Protein AF-A0AAD8CVL7-F1 (afdb_monomer_lite)

Sequence (384 aa):
MPLSFRIIMDFKETLRDETSQDFKDLSDKVSSDLDGVYRGLYPDDFVRALVRSFSPGSVIPEVDLEFKASSTTPSNTDIVRTLYTALTGSGNLGDLVFDKTSITSNTVDVNTLPPLSIVTEFLLIDGFTPGLSSSISAESIQLNDKINNWLKPILETYYGQTMVNSAFANFSNSDNWIQTKVEYQFNTPIIVNPSKIIDGILASTSPVRYVRGTLKVNENQAQFDMVPFSLRILNKAFSDGLSNRGSTEFKELSTQVTTSIKKLFGNEKGFLEIYVTKLTKGSVVASTEVTFSPGSTSPSRVSQILLNGIPSLETEGLKIDPTSINPPALPTPRPFPGFAVAIIVLCGLAILIIPILIIVALKTGLFKKLAQAFSLRSPDYYDF

Secondary structure (DSSP, 8-state):
-EEEEEESSPPPGGGG-TTSHHHHHHHHHHHHHHHHHHHHH-TTTEEEEEEEEEEETTEEEEEEEEE-S-TTPPPHHHHHHHHHHHHHHHSEETTEEEEEEEEEETTEETTSPPPEEEEEEEEEEEE--GGGG-TTSHHHHHHHHHHHHHHHHHHHHHHSS-BSS----EEEEETTEEEEEEEEEE--S----HHHHHHHHHHS--SS-B-GGG-EETTEEP--EEEEEEEEETT----GGGG-TTSHHHHHHHHHHHHHHHHHHTTSTTEEEEEEEEEETTTEEEEEEEEE-TTS--HHHHHHHHHHHHHHHHHTT--B-GGG--PPPP---PPPPHHHHHHHHHHHHHHHHHHHHHHHHHHTTHHHHHHHHT-PPPPPP---

InterPro domains:
  IPR000082 SEA domain [PF01390] (2-77)
  IPR000082 SEA domain [PF01390] (228-300)
  IPR000082 SEA domain [PS50024] (1-110)
  IPR000082 SEA domain [PS50024] (223-332)
  IPR000082 SEA domain [SM00200] (1-104)
  IPR000082 SEA domain [SM00200] (218-332)
  IPR036364 SEA domain superfamily [G3DSA:3.30.70.960] (2-95)
  IPR036364 SEA domain superfamily [G3DSA:3.30.70.960] (228-323)
  IPR036364 SEA domain superfamily [SSF82671] (3-109)
  IPR036364 SEA domain superfamily [SSF82671] (227-325)

Organism: NCBI:txid40147

Structure (mmCIF, N/CA/C/O backbone):
data_AF-A0AAD8CVL7-F1
#
_entry.id   AF-A0AAD8CVL7-F1
#
loop_
_atom_site.group_PDB
_atom_site.id
_atom_site.type_symbol
_atom_site.label_atom_id
_atom_site.label_alt_id
_atom_site.label_comp_id
_atom_site.label_asym_id
_atom_site.label_entity_id
_atom_site.label_seq_id
_atom_site.pdbx_PDB_ins_code
_atom_site.Cartn_x
_atom_site.Cartn_y
_atom_site.Cartn_z
_atom_site.occupancy
_atom_site.B_iso_or_equiv
_atom_site.auth_seq_id
_atom_site.auth_comp_id
_atom_site.auth_asym_id
_atom_site.auth_atom_id
_atom_site.pdbx_PDB_model_num
ATOM 1 N N . MET A 1 1 ? -11.619 -9.072 25.869 1.00 92.69 1 MET A N 1
ATOM 2 C CA . MET A 1 1 ? -11.039 -7.714 25.807 1.00 92.69 1 MET A CA 1
ATOM 3 C C . MET A 1 1 ? -12.077 -6.752 26.363 1.00 92.69 1 MET A C 1
ATOM 5 O O . MET A 1 1 ? -13.152 -6.699 25.778 1.00 92.69 1 MET A O 1
ATOM 9 N N . PRO A 1 2 ? -11.822 -6.062 27.484 1.00 96.31 2 PRO A N 1
ATOM 10 C CA . PRO A 1 2 ? -12.824 -5.208 28.112 1.00 96.31 2 PRO A CA 1
ATOM 11 C C . PRO A 1 2 ? -13.013 -3.911 27.328 1.00 96.31 2 PRO A C 1
ATOM 13 O O . PRO A 1 2 ? -12.062 -3.366 26.764 1.00 96.31 2 PRO A O 1
ATOM 16 N N . LEU A 1 3 ? -14.234 -3.407 27.318 1.00 97.75 3 LEU A N 1
ATOM 17 C CA . LEU A 1 3 ? -14.638 -2.183 26.651 1.00 97.75 3 LEU A CA 1
ATOM 18 C C . LEU A 1 3 ? -15.701 -1.494 27.507 1.00 97.75 3 LEU A C 1
ATOM 20 O O . LEU A 1 3 ? -16.645 -2.132 27.966 1.00 97.75 3 LEU A O 1
ATOM 24 N N . SER A 1 4 ? -15.571 -0.185 27.688 1.00 96.94 4 SER A N 1
ATOM 25 C CA . SER A 1 4 ? -16.612 0.641 28.292 1.00 96.94 4 SER A CA 1
ATOM 26 C C . SER A 1 4 ? -16.721 1.976 27.569 1.00 96.94 4 SER A C 1
ATOM 28 O O . SER A 1 4 ? -15.750 2.484 27.007 1.00 96.94 4 SER A O 1
ATOM 30 N N . PHE A 1 5 ? -17.927 2.523 27.537 1.00 95.38 5 PHE A N 1
ATOM 31 C CA . PHE A 1 5 ? -18.263 3.798 26.913 1.00 95.38 5 PHE A CA 1
ATOM 32 C C . PHE A 1 5 ? -19.605 4.277 27.472 1.00 95.38 5 PHE A C 1
ATOM 34 O O . PHE A 1 5 ? -20.316 3.531 28.137 1.00 95.38 5 PHE A O 1
ATOM 41 N N . ARG A 1 6 ? -19.977 5.522 27.191 1.00 95.06 6 ARG A N 1
ATOM 42 C CA . ARG A 1 6 ? -21.240 6.131 27.610 1.00 95.06 6 ARG A CA 1
ATOM 43 C C . ARG A 1 6 ? -22.225 6.187 26.445 1.00 95.06 6 ARG A C 1
ATOM 45 O O . ARG A 1 6 ? -21.932 6.754 25.392 1.00 95.06 6 ARG A O 1
ATOM 52 N N . ILE A 1 7 ? -23.420 5.661 26.686 1.00 94.69 7 ILE A N 1
ATOM 53 C CA . ILE A 1 7 ? -24.609 5.832 25.851 1.00 94.69 7 ILE A CA 1
ATOM 54 C C . ILE A 1 7 ? -25.409 7.005 26.418 1.00 94.69 7 ILE A C 1
ATOM 56 O O . ILE A 1 7 ? -25.719 7.028 27.611 1.00 94.69 7 ILE A O 1
ATOM 60 N N . ILE A 1 8 ? -25.742 7.982 25.574 1.00 92.06 8 ILE A N 1
ATOM 61 C CA . ILE A 1 8 ? -26.482 9.187 25.965 1.00 92.06 8 ILE A CA 1
ATOM 62 C C . ILE A 1 8 ? -27.975 8.845 26.048 1.00 92.06 8 ILE A C 1
ATOM 64 O O . ILE A 1 8 ? -28.732 9.033 25.100 1.00 92.06 8 ILE A O 1
ATOM 68 N N . MET A 1 9 ? -28.378 8.294 27.192 1.00 91.88 9 MET A N 1
ATOM 69 C CA . MET A 1 9 ? -29.762 7.954 27.522 1.00 91.88 9 MET A CA 1
ATOM 70 C C . MET A 1 9 ? -29.974 7.946 29.042 1.00 91.88 9 MET A C 1
ATOM 72 O O . MET A 1 9 ? -29.018 7.782 29.806 1.00 91.88 9 MET A O 1
ATOM 76 N N . ASP A 1 10 ? -31.228 8.083 29.472 1.00 93.56 10 ASP A N 1
ATOM 77 C CA . ASP A 1 10 ? -31.588 8.024 30.889 1.00 93.56 10 ASP A CA 1
ATOM 78 C C . ASP A 1 10 ? -31.373 6.619 31.460 1.00 93.56 10 ASP A C 1
ATOM 80 O O . ASP A 1 10 ? -31.777 5.609 30.875 1.00 93.56 10 ASP A O 1
ATOM 84 N N . PHE A 1 11 ? -30.750 6.556 32.637 1.00 95.69 11 PHE A N 1
ATOM 85 C CA . PHE A 1 11 ? -30.535 5.301 33.343 1.00 95.69 11 PHE A CA 1
ATOM 86 C C . PHE A 1 11 ? -31.816 4.876 34.067 1.00 95.69 11 PHE A C 1
ATOM 88 O O . PHE A 1 11 ? -32.309 5.591 34.940 1.00 95.69 11 PHE A O 1
ATOM 95 N N . LYS A 1 12 ? -32.337 3.692 33.736 1.00 95.81 12 LYS A N 1
ATOM 96 C CA . LYS A 1 12 ? -33.420 3.053 34.493 1.00 95.81 12 LYS A CA 1
ATOM 97 C C . LYS A 1 12 ? -32.827 2.104 35.530 1.00 95.81 12 LYS A C 1
ATOM 99 O O . LYS A 1 12 ? -31.947 1.320 35.197 1.00 95.81 12 LYS A O 1
ATOM 104 N N . GLU A 1 13 ? -33.361 2.091 36.750 1.00 96.06 13 GLU A N 1
ATOM 105 C CA . GLU A 1 13 ? -32.887 1.173 37.803 1.00 96.06 13 GLU A CA 1
ATOM 106 C C . GLU A 1 13 ? -33.043 -0.313 37.437 1.00 96.06 13 GLU A C 1
ATOM 108 O O . GLU A 1 13 ? -32.260 -1.143 37.892 1.00 96.06 13 GLU A O 1
ATOM 113 N N . THR A 1 14 ? -33.990 -0.655 36.557 1.00 97.19 14 THR A N 1
ATOM 114 C CA . THR A 1 14 ? -34.146 -2.009 35.999 1.00 97.19 14 THR A CA 1
ATOM 115 C C . THR A 1 14 ? -32.901 -2.485 35.244 1.00 97.19 14 THR A C 1
ATOM 117 O O . THR A 1 14 ? -32.625 -3.679 35.242 1.00 97.19 14 THR A O 1
ATOM 120 N N . LEU A 1 15 ? -32.076 -1.577 34.704 1.00 97.38 15 LEU A N 1
ATOM 121 C CA . LEU A 1 15 ? -30.809 -1.910 34.037 1.00 97.38 15 LEU A CA 1
ATOM 122 C C . LEU A 1 15 ? -29.730 -2.453 34.989 1.00 97.38 15 LEU A C 1
ATOM 124 O O . LEU A 1 15 ? -28.679 -2.882 34.525 1.00 97.38 15 LEU A O 1
ATOM 128 N N . ARG A 1 16 ? -29.954 -2.444 36.308 1.00 96.19 16 ARG A N 1
ATOM 129 C CA . ARG A 1 16 ? -29.069 -3.123 37.269 1.00 96.19 16 ARG A CA 1
ATOM 130 C C . ARG A 1 16 ? -29.338 -4.622 37.380 1.00 96.19 16 ARG A C 1
ATOM 132 O O . ARG A 1 16 ? -28.498 -5.340 37.911 1.00 96.19 16 ARG A O 1
ATOM 139 N N . ASP A 1 17 ? -30.511 -5.074 36.945 1.00 95.94 17 ASP A N 1
ATOM 140 C CA . ASP A 1 17 ? -30.939 -6.467 37.027 1.00 95.94 17 ASP A CA 1
ATOM 141 C C . ASP A 1 17 ? -30.815 -7.131 35.652 1.00 95.94 17 ASP A C 1
ATOM 143 O O . ASP A 1 17 ? -31.631 -6.883 34.760 1.00 95.94 17 ASP A O 1
ATOM 147 N N . GLU A 1 18 ? -29.815 -8.006 35.502 1.00 95.62 18 GLU A N 1
ATOM 148 C CA . GLU A 1 18 ? -29.532 -8.780 34.281 1.00 95.62 18 GLU A CA 1
ATOM 149 C C . GLU A 1 18 ? -30.719 -9.644 33.817 1.00 95.62 18 GLU A C 1
ATOM 151 O O . GLU A 1 18 ? -30.812 -10.047 32.654 1.00 95.62 18 GLU A O 1
ATOM 156 N N . THR A 1 19 ? -31.654 -9.951 34.720 1.00 96.00 19 THR A N 1
ATOM 157 C CA . THR A 1 19 ? -32.835 -10.756 34.401 1.00 96.00 19 THR A CA 1
ATOM 158 C C . THR A 1 19 ? -34.007 -9.924 33.880 1.00 96.00 19 THR A C 1
ATOM 160 O O . THR A 1 19 ? -34.919 -10.496 33.264 1.00 96.00 19 THR A O 1
ATOM 163 N N . SER A 1 20 ? -33.968 -8.600 34.064 1.00 98.25 20 SER A N 1
ATOM 164 C CA . SER A 1 20 ? -35.010 -7.675 33.620 1.00 98.25 20 SER A CA 1
ATOM 165 C C . SER A 1 20 ? -35.099 -7.591 32.092 1.00 98.25 20 SER A C 1
ATOM 167 O O . SER A 1 20 ? -34.130 -7.835 31.369 1.00 98.25 20 SER A O 1
ATOM 169 N N . GLN A 1 21 ? -36.279 -7.228 31.583 1.00 98.00 21 GLN A N 1
ATOM 170 C CA . GLN A 1 21 ? -36.468 -7.061 30.141 1.00 98.00 21 GLN A CA 1
ATOM 171 C C . GLN A 1 21 ? -35.702 -5.843 29.604 1.00 98.00 21 GLN A C 1
ATOM 173 O O . GLN A 1 21 ? -35.057 -5.954 28.568 1.00 98.00 21 GLN A O 1
ATOM 178 N N . ASP A 1 22 ? -35.699 -4.725 30.344 1.00 97.19 22 ASP A N 1
ATOM 179 C CA . ASP A 1 22 ? -34.943 -3.519 29.971 1.00 97.19 22 ASP A CA 1
ATOM 180 C C . ASP A 1 22 ? -33.442 -3.822 29.800 1.00 97.19 22 ASP A C 1
ATOM 182 O O . ASP A 1 22 ? -32.823 -3.326 28.859 1.00 97.19 22 ASP A O 1
ATOM 186 N N . PHE A 1 23 ? -32.855 -4.646 30.684 1.00 98.25 23 PHE A N 1
ATOM 187 C CA . PHE A 1 23 ? -31.456 -5.061 30.555 1.00 98.25 23 PHE A CA 1
ATOM 188 C C . PHE A 1 23 ? -31.234 -5.892 29.295 1.00 98.25 23 PHE A C 1
ATOM 190 O O . PHE A 1 23 ? -30.334 -5.582 28.520 1.00 98.25 23 PHE A O 1
ATOM 197 N N . LYS A 1 24 ? -32.041 -6.942 29.088 1.00 98.25 24 LYS A N 1
ATOM 198 C CA . LYS A 1 24 ? -31.886 -7.867 27.954 1.00 98.25 24 LYS A CA 1
ATOM 199 C C . LYS A 1 24 ? -32.013 -7.142 26.621 1.00 98.25 24 LYS A C 1
ATOM 201 O O . LYS A 1 24 ? -31.127 -7.275 25.785 1.00 98.25 24 LYS A O 1
ATOM 206 N N . ASP A 1 25 ? -33.038 -6.306 26.473 1.00 97.31 25 ASP A N 1
ATOM 207 C CA . ASP A 1 25 ? -33.282 -5.553 25.241 1.00 97.31 25 ASP A CA 1
ATOM 208 C C . ASP A 1 25 ? -32.108 -4.618 24.911 1.00 97.31 25 ASP A C 1
ATOM 210 O O . ASP A 1 25 ? -31.630 -4.578 23.774 1.00 97.31 25 ASP A O 1
ATOM 214 N N . LEU A 1 26 ? -31.606 -3.876 25.907 1.00 96.69 26 LEU A N 1
ATOM 215 C CA . LEU A 1 26 ? -30.485 -2.964 25.692 1.00 96.69 26 LEU A CA 1
ATOM 216 C C . LEU A 1 26 ? -29.164 -3.714 25.483 1.00 96.69 26 LEU A C 1
ATOM 218 O O . LEU A 1 26 ? -28.371 -3.323 24.628 1.00 96.69 26 LEU A O 1
ATOM 222 N N . SER A 1 27 ? -28.933 -4.793 26.232 1.00 97.69 27 SER A N 1
ATOM 223 C CA . SER A 1 27 ? -27.763 -5.664 26.097 1.00 97.69 27 SER A CA 1
ATOM 224 C C . SER A 1 27 ? -27.686 -6.278 24.702 1.00 97.69 27 SER A C 1
ATOM 226 O O . SER A 1 27 ? -26.630 -6.220 24.070 1.00 97.69 27 SER A O 1
ATOM 228 N N . ASP A 1 28 ? -28.795 -6.818 24.198 1.00 97.19 28 ASP A N 1
ATOM 229 C CA . ASP A 1 28 ? -28.873 -7.428 22.871 1.00 97.19 28 ASP A CA 1
ATOM 230 C C . ASP A 1 28 ? -28.616 -6.388 21.781 1.00 97.19 28 ASP A C 1
ATOM 232 O O . ASP A 1 28 ? -27.838 -6.635 20.855 1.00 97.19 28 ASP A O 1
ATOM 236 N N . LYS A 1 29 ? -29.195 -5.187 21.923 1.00 95.69 29 LYS A N 1
ATOM 237 C CA . LYS A 1 29 ? -28.959 -4.091 20.982 1.00 95.69 29 LYS A CA 1
ATOM 238 C C . LYS A 1 29 ? -27.491 -3.664 20.966 1.00 95.69 29 LYS A C 1
ATOM 240 O O . LYS A 1 29 ? -26.885 -3.619 19.898 1.00 95.69 29 LYS A O 1
ATOM 245 N N . VAL A 1 30 ? -26.911 -3.380 22.134 1.00 95.88 30 VAL A N 1
ATOM 246 C CA . VAL A 1 30 ? -25.501 -2.972 22.257 1.00 95.88 30 VAL A CA 1
ATOM 247 C C . VAL A 1 30 ? -24.576 -4.061 21.717 1.00 95.88 30 VAL A C 1
ATOM 249 O O . VAL A 1 30 ? -23.660 -3.758 20.955 1.00 95.88 30 VAL A O 1
ATOM 252 N N . SER A 1 31 ? -24.827 -5.325 22.061 1.00 96.69 31 SER A N 1
ATOM 253 C CA . SER A 1 31 ? -24.019 -6.452 21.589 1.00 96.69 31 SER A CA 1
ATOM 254 C C . SER A 1 31 ? -24.099 -6.593 20.070 1.00 96.69 31 SER A C 1
ATOM 256 O O . SER A 1 31 ? -23.063 -6.688 19.426 1.00 96.69 31 SER A O 1
ATOM 258 N N . SER A 1 32 ? -25.297 -6.522 19.480 1.00 95.38 32 SER A N 1
ATOM 259 C CA . SER A 1 32 ? -25.492 -6.592 18.025 1.00 95.38 32 SER A CA 1
ATOM 260 C C . SER A 1 32 ? -24.795 -5.449 17.280 1.00 95.38 32 SER A C 1
ATOM 262 O O . SER A 1 32 ? -24.178 -5.666 16.235 1.00 95.38 32 SER A O 1
ATOM 264 N N . ASP A 1 33 ? -24.889 -4.229 17.806 1.00 93.62 33 ASP A N 1
ATOM 265 C CA . ASP A 1 33 ? -24.267 -3.043 17.219 1.00 93.62 33 ASP A CA 1
ATOM 266 C C . ASP A 1 33 ? -22.730 -3.147 17.248 1.00 93.62 33 ASP A C 1
ATOM 268 O O . ASP A 1 33 ? -22.060 -2.914 16.236 1.00 93.62 33 ASP A O 1
ATOM 272 N N . LEU A 1 34 ? -22.158 -3.559 18.386 1.00 95.44 34 LEU A N 1
ATOM 273 C CA . LEU A 1 34 ? -20.718 -3.796 18.515 1.00 95.44 34 LEU A CA 1
ATOM 274 C C . LEU A 1 34 ? -20.256 -4.981 17.660 1.00 95.44 34 LEU A C 1
ATOM 276 O O . LEU A 1 34 ? -19.186 -4.911 17.055 1.00 95.44 34 LEU A O 1
ATOM 280 N N . ASP A 1 35 ? -21.065 -6.034 17.554 1.00 95.25 35 ASP A N 1
ATOM 281 C CA . ASP A 1 35 ? -20.792 -7.174 16.687 1.00 95.25 35 ASP A CA 1
ATOM 282 C C . ASP A 1 35 ? -20.607 -6.737 15.235 1.00 95.25 35 ASP A C 1
ATOM 284 O O . ASP A 1 35 ? -19.646 -7.153 14.592 1.00 95.25 35 ASP A O 1
ATOM 288 N N . GLY A 1 36 ? -21.480 -5.863 14.727 1.00 92.44 36 GLY A N 1
ATOM 289 C CA . GLY A 1 36 ? -21.352 -5.308 13.380 1.00 92.44 36 GLY A CA 1
ATOM 290 C C . GLY A 1 36 ? -20.038 -4.548 13.175 1.00 92.44 36 GLY A C 1
ATOM 291 O O . GLY A 1 36 ? -19.368 -4.732 12.156 1.00 92.44 36 GLY A O 1
ATOM 292 N N . VAL A 1 37 ? -19.635 -3.741 14.160 1.00 92.62 37 VAL A N 1
ATOM 293 C CA . VAL A 1 37 ? -18.390 -2.958 14.116 1.00 92.62 37 VAL A CA 1
ATOM 294 C C . VAL A 1 37 ? -17.157 -3.862 14.100 1.00 92.62 37 VAL A C 1
ATOM 296 O O . VAL A 1 37 ? -16.337 -3.783 13.182 1.00 92.62 37 VAL A O 1
ATOM 299 N N . TYR A 1 38 ? -17.013 -4.731 15.101 1.00 94.00 38 TYR A N 1
ATOM 300 C CA . TYR A 1 38 ? -15.787 -5.511 15.276 1.00 94.00 38 TYR A CA 1
ATOM 301 C C . TYR A 1 38 ? -15.682 -6.676 14.295 1.00 94.00 38 TYR A C 1
ATOM 303 O O . TYR A 1 38 ? -14.581 -6.974 13.838 1.00 94.00 38 TYR A O 1
ATOM 311 N N . ARG A 1 39 ? -16.799 -7.287 13.886 1.00 93.00 39 ARG A N 1
ATOM 312 C CA . ARG A 1 39 ? -16.796 -8.324 12.841 1.00 93.00 39 ARG A CA 1
ATOM 313 C C . ARG A 1 39 ? -16.417 -7.758 11.474 1.00 93.00 39 ARG A C 1
ATOM 315 O O . ARG A 1 39 ? -15.818 -8.468 10.676 1.00 93.00 39 ARG A O 1
ATOM 322 N N . GLY A 1 40 ? -16.725 -6.486 11.209 1.00 88.44 40 GLY A N 1
ATOM 323 C CA . GLY A 1 40 ? -16.307 -5.811 9.980 1.00 88.44 40 GLY A CA 1
ATOM 324 C C . GLY A 1 40 ? -14.789 -5.639 9.871 1.00 88.44 40 GLY A C 1
ATOM 325 O O . GLY A 1 40 ? -14.242 -5.764 8.777 1.00 88.44 40 GLY A O 1
ATOM 326 N N . LEU A 1 41 ? -14.105 -5.374 10.991 1.00 87.12 41 LEU A N 1
ATOM 327 C CA . LEU A 1 41 ? -12.652 -5.169 11.011 1.00 87.12 41 LEU A CA 1
ATOM 328 C C . LEU A 1 41 ? -11.857 -6.458 11.269 1.00 87.12 41 LEU A C 1
ATOM 330 O O . LEU A 1 41 ? -10.750 -6.606 10.760 1.00 87.12 41 LEU A O 1
ATOM 334 N N . TYR A 1 42 ? -12.428 -7.396 12.026 1.00 90.50 42 TYR A N 1
ATOM 335 C CA . TYR A 1 42 ? -11.795 -8.653 12.429 1.00 90.50 42 TYR A CA 1
ATOM 336 C C . TYR A 1 42 ? -12.674 -9.860 12.047 1.00 90.50 42 TYR A C 1
ATOM 338 O O . TYR A 1 42 ? -13.112 -10.602 12.930 1.00 90.50 42 TYR A O 1
ATOM 346 N N . PRO A 1 43 ? -12.963 -10.077 10.749 1.00 89.94 43 PRO A N 1
ATOM 347 C CA . PRO A 1 43 ? -13.949 -11.068 10.303 1.00 89.94 43 PRO A CA 1
ATOM 348 C C . PRO A 1 43 ? -13.604 -12.506 10.706 1.00 89.94 43 PRO A C 1
ATOM 350 O O . PRO A 1 43 ? -14.504 -13.298 10.989 1.00 89.94 43 PRO A O 1
ATOM 353 N N . ASP A 1 44 ? -12.312 -12.832 10.767 1.00 89.94 44 ASP A N 1
ATOM 354 C CA . ASP A 1 44 ? -11.841 -14.186 11.059 1.00 89.94 44 ASP A CA 1
ATOM 355 C C . ASP A 1 44 ? -11.642 -14.449 12.558 1.00 89.94 44 ASP A C 1
ATOM 357 O O . ASP A 1 44 ? -11.824 -15.585 13.008 1.00 89.94 44 ASP A O 1
ATOM 361 N N . ASP A 1 45 ? -11.310 -13.412 13.334 1.00 91.38 45 ASP A N 1
ATOM 362 C CA . ASP A 1 45 ? -10.894 -13.524 14.737 1.00 91.38 45 ASP A CA 1
ATOM 363 C C . ASP A 1 45 ? -11.995 -13.130 15.733 1.00 91.38 45 ASP A C 1
ATOM 365 O O . ASP A 1 45 ? -12.047 -13.687 16.829 1.00 91.38 45 ASP A O 1
ATOM 369 N N . PHE A 1 46 ? -12.887 -12.195 15.397 1.00 94.94 46 PHE A N 1
ATOM 370 C CA . PHE A 1 46 ? -13.919 -11.732 16.327 1.00 94.94 46 PHE A CA 1
ATOM 371 C C . PHE A 1 46 ? -15.038 -12.766 16.508 1.00 94.94 46 PHE A C 1
ATOM 373 O O . PHE A 1 46 ? -15.570 -13.324 15.545 1.00 94.94 46 PHE A O 1
ATOM 380 N N . VAL A 1 47 ? -15.417 -13.011 17.764 1.00 95.56 47 VAL A N 1
ATOM 381 C CA . VAL A 1 47 ? -16.462 -13.974 18.128 1.00 95.56 47 VAL A CA 1
ATOM 382 C C . VAL A 1 47 ? -17.777 -13.246 18.391 1.00 95.56 47 VAL A C 1
ATOM 384 O O . VAL A 1 47 ? -18.748 -13.496 17.669 1.00 95.56 47 VAL A O 1
ATOM 387 N N . ARG A 1 48 ? -17.800 -12.364 19.401 1.00 97.06 48 ARG A N 1
ATOM 388 C CA . ARG A 1 48 ? -18.973 -11.584 19.834 1.00 97.06 48 ARG A CA 1
ATOM 389 C C . ARG A 1 48 ? -18.611 -10.507 20.862 1.00 97.06 48 ARG A C 1
ATOM 391 O O . ARG A 1 48 ? -17.572 -10.594 21.519 1.00 97.06 48 ARG A O 1
ATOM 398 N N . ALA A 1 49 ? -19.510 -9.554 21.058 1.00 97.75 49 ALA A N 1
ATOM 399 C CA . ALA A 1 49 ? -19.562 -8.653 22.199 1.00 97.75 49 ALA A CA 1
ATOM 400 C C . ALA A 1 49 ? -20.546 -9.187 23.252 1.00 97.75 49 ALA A C 1
ATOM 402 O O . ALA A 1 49 ? -21.618 -9.686 22.916 1.00 97.75 49 ALA A O 1
ATOM 403 N N . LEU A 1 50 ? -20.179 -9.086 24.529 1.00 97.75 50 LEU A N 1
ATOM 404 C CA . LEU A 1 50 ? -21.010 -9.515 25.650 1.00 97.75 50 LEU A CA 1
ATOM 405 C C . LEU A 1 50 ? -21.097 -8.407 26.696 1.00 97.75 50 LEU A C 1
ATOM 407 O O . LEU A 1 50 ? -20.112 -8.110 27.371 1.00 97.75 50 LEU A O 1
ATOM 411 N N . VAL A 1 51 ? -22.278 -7.810 26.845 1.00 98.06 51 VAL A N 1
ATOM 412 C CA . VAL A 1 51 ? -22.541 -6.846 27.920 1.00 98.06 51 VAL A CA 1
ATOM 413 C C . VAL A 1 51 ? -22.633 -7.589 29.254 1.00 98.06 51 VAL A C 1
ATOM 415 O O . VAL A 1 51 ? -23.342 -8.585 29.377 1.00 98.06 51 VAL A O 1
ATOM 418 N N . ARG A 1 52 ? -21.889 -7.111 30.251 1.00 97.50 52 ARG A N 1
ATOM 419 C CA . ARG A 1 52 ? -21.857 -7.652 31.615 1.00 97.50 52 ARG A CA 1
ATOM 420 C C . ARG A 1 52 ? -22.781 -6.898 32.546 1.00 97.50 52 ARG A C 1
ATOM 422 O O . ARG A 1 52 ? -23.499 -7.507 33.319 1.00 97.50 52 ARG A O 1
ATOM 429 N N . SER A 1 53 ? -22.741 -5.576 32.483 1.00 97.44 53 SER A N 1
ATOM 430 C CA . SER A 1 53 ? -23.463 -4.723 33.414 1.00 97.44 53 SER A CA 1
ATOM 431 C C . SER A 1 53 ? -23.754 -3.368 32.774 1.00 97.44 53 SER A C 1
ATOM 433 O O . SER A 1 53 ? -23.124 -2.982 31.784 1.00 97.44 53 SER A O 1
ATOM 435 N N . PHE A 1 54 ? -24.697 -2.636 33.368 1.00 98.06 54 PHE A N 1
ATOM 436 C CA . PHE A 1 54 ? -24.894 -1.218 33.107 1.00 98.06 54 PHE A CA 1
ATOM 437 C C . PHE A 1 54 ? -24.743 -0.425 34.404 1.00 98.06 54 PHE A C 1
ATOM 439 O O . PHE A 1 54 ? -25.303 -0.784 35.441 1.00 98.06 54 PHE A O 1
ATOM 446 N N . SER A 1 55 ? -24.035 0.698 34.323 1.00 96.12 55 SER A N 1
ATOM 447 C CA . SER A 1 55 ? -23.830 1.619 35.443 1.00 96.12 55 SER A CA 1
ATOM 448 C C . SER A 1 55 ? -24.443 3.004 35.185 1.00 96.12 55 SER A C 1
ATOM 450 O O . SER A 1 55 ? -24.527 3.427 34.026 1.00 96.12 55 SER A O 1
ATOM 452 N N . PRO A 1 56 ? -24.862 3.726 36.246 1.00 91.31 56 PRO A N 1
ATOM 453 C CA . PRO A 1 56 ? -25.425 5.071 36.136 1.00 91.31 56 PRO A CA 1
ATOM 454 C C . PRO A 1 56 ? -24.359 6.123 35.792 1.00 91.31 56 PRO A C 1
ATOM 456 O O . PRO A 1 56 ? -23.241 6.095 36.301 1.00 91.31 56 PRO A O 1
ATOM 459 N N . GLY A 1 57 ? -24.738 7.095 34.962 1.00 76.94 57 GLY A N 1
ATOM 460 C CA . GLY A 1 57 ? -23.861 8.157 34.450 1.00 76.94 57 GLY A CA 1
ATOM 461 C C . GLY A 1 57 ? -24.208 8.526 33.005 1.00 76.94 57 GLY A C 1
ATOM 462 O O . GLY A 1 57 ? -23.316 8.702 32.172 1.00 76.94 57 GLY A O 1
ATOM 463 N N . SER A 1 58 ? -25.512 8.620 32.709 1.00 87.19 58 SER A N 1
ATOM 464 C CA . SER A 1 58 ? -26.159 8.036 31.511 1.00 87.19 58 SER A CA 1
ATOM 465 C C . SER A 1 58 ? -26.165 6.501 31.602 1.00 87.19 58 SER A C 1
ATOM 467 O O . SER A 1 58 ? -26.128 5.986 32.720 1.00 87.19 58 SER A O 1
ATOM 469 N N . VAL A 1 59 ? -26.210 5.755 30.495 1.00 95.44 59 VAL A N 1
ATOM 470 C CA . VAL A 1 59 ? -26.026 4.295 30.540 1.00 95.44 59 VAL A CA 1
ATOM 471 C C . VAL A 1 59 ? -24.600 3.943 30.130 1.00 95.44 59 VAL A C 1
ATOM 473 O O . VAL A 1 59 ? -24.190 4.209 29.002 1.00 95.44 59 VAL A O 1
ATOM 476 N N . ILE A 1 60 ? -23.838 3.363 31.059 1.00 96.44 60 ILE A N 1
ATOM 477 C CA . ILE A 1 60 ? -22.445 2.952 30.845 1.00 96.44 60 ILE A CA 1
ATOM 478 C C . ILE A 1 60 ? -22.386 1.422 30.816 1.00 96.44 60 ILE A C 1
ATOM 480 O O . ILE A 1 60 ? -22.422 0.812 31.887 1.00 96.44 60 ILE A O 1
ATOM 484 N N . PRO A 1 61 ? -22.341 0.783 29.635 1.00 96.19 61 PRO A N 1
ATOM 485 C CA . PRO A 1 61 ? -22.074 -0.644 29.542 1.00 96.19 61 PRO A CA 1
ATOM 486 C C . PRO A 1 61 ? -20.629 -0.995 29.906 1.00 96.19 61 PRO A C 1
ATOM 488 O O . PRO A 1 61 ? -19.674 -0.319 29.509 1.00 96.19 61 PRO A O 1
ATOM 491 N N . GLU A 1 62 ? -20.482 -2.123 30.590 1.00 97.50 62 GLU A N 1
ATOM 492 C CA . GLU A 1 62 ? -19.234 -2.879 30.671 1.00 97.50 62 GLU A CA 1
ATOM 493 C C . GLU A 1 62 ? -19.344 -4.077 29.729 1.00 97.50 62 GLU A C 1
ATOM 495 O O . GLU A 1 62 ? -20.247 -4.902 29.870 1.00 97.50 62 GLU A O 1
ATOM 500 N N . VAL A 1 63 ? -18.461 -4.160 28.736 1.00 97.88 63 VAL A N 1
ATOM 501 C CA . VAL A 1 63 ? -18.539 -5.146 27.652 1.00 97.88 63 VAL A CA 1
ATOM 502 C C . VAL A 1 63 ? -17.258 -5.960 27.581 1.00 97.88 63 VAL A C 1
ATOM 504 O O . VAL A 1 63 ? -16.162 -5.407 27.577 1.00 97.88 63 VAL A O 1
ATOM 507 N N . ASP A 1 64 ? -17.396 -7.272 27.428 1.00 97.50 64 ASP A N 1
ATOM 508 C CA . ASP A 1 64 ? -16.311 -8.148 27.008 1.00 97.50 64 ASP A CA 1
ATOM 509 C C . ASP A 1 64 ? -16.413 -8.431 25.510 1.00 97.50 64 ASP A C 1
ATOM 511 O O . ASP A 1 64 ? -17.361 -9.055 25.037 1.00 97.50 64 ASP A O 1
ATOM 515 N N . LEU A 1 65 ? -15.405 -8.006 24.753 1.00 97.19 65 LEU A N 1
ATOM 516 C CA . LEU A 1 65 ? -15.212 -8.433 23.372 1.00 97.19 65 LEU A CA 1
ATOM 517 C C . LEU A 1 65 ? -14.420 -9.740 23.356 1.00 97.19 65 LEU A C 1
ATOM 519 O O . LEU A 1 65 ? -13.274 -9.797 23.824 1.00 97.19 65 LEU A O 1
ATOM 523 N N . GLU A 1 66 ? -15.021 -10.790 22.817 1.00 95.62 66 GLU A N 1
ATOM 524 C CA . GLU A 1 66 ? -14.404 -12.103 22.684 1.00 95.62 66 GLU A CA 1
ATOM 525 C C . GLU A 1 66 ? -13.785 -12.253 21.289 1.00 95.62 66 GLU A C 1
ATOM 527 O O . GLU A 1 66 ? -14.442 -12.058 20.265 1.00 95.62 66 GLU A O 1
ATOM 532 N N . PHE A 1 67 ? -12.511 -12.636 21.260 1.00 94.19 67 PHE A N 1
ATOM 533 C CA . PHE A 1 67 ? -11.767 -12.977 20.050 1.00 94.19 67 PHE A CA 1
ATOM 534 C C . PHE A 1 67 ? -11.277 -14.420 20.164 1.00 94.19 67 PHE A C 1
ATOM 536 O O . PHE A 1 67 ? -11.042 -14.924 21.267 1.00 94.19 67 PHE A O 1
ATOM 543 N N . LYS A 1 68 ? -11.114 -15.096 19.028 1.00 91.56 68 LYS A N 1
ATOM 544 C CA . LYS A 1 68 ? -10.441 -16.392 18.965 1.00 91.56 68 LYS A CA 1
ATOM 545 C C . LYS A 1 68 ? -9.008 -16.228 19.463 1.00 91.56 68 LYS A C 1
ATOM 547 O O . LYS A 1 68 ? -8.372 -15.206 19.229 1.00 91.56 68 LYS A O 1
ATOM 552 N N . ALA A 1 69 ? -8.490 -17.257 20.127 1.00 81.62 69 ALA A N 1
ATOM 553 C CA . ALA A 1 69 ? -7.084 -17.286 20.501 1.00 81.62 69 ALA A CA 1
ATOM 554 C C . ALA A 1 69 ? -6.224 -17.386 19.228 1.00 81.62 69 ALA A C 1
ATOM 556 O O . ALA A 1 69 ? -6.106 -18.459 18.636 1.00 81.62 69 ALA A O 1
ATOM 557 N N . SER A 1 70 ? -5.649 -16.262 18.806 1.00 74.56 70 SER A N 1
ATOM 558 C CA . SER A 1 70 ? -4.757 -16.160 17.650 1.00 74.56 70 SER A CA 1
ATOM 559 C C . SER A 1 70 ? -3.573 -15.241 17.961 1.00 74.56 70 SER A C 1
ATOM 561 O O . SER A 1 70 ? -3.602 -14.443 18.904 1.00 74.56 70 SER A O 1
ATOM 563 N N . SER A 1 71 ? -2.508 -15.336 17.161 1.00 64.50 71 SER A N 1
ATOM 564 C CA . SER A 1 71 ? -1.329 -14.467 17.284 1.00 64.50 71 SER A CA 1
ATOM 565 C C . SER A 1 71 ? -1.596 -13.003 16.908 1.00 64.50 71 SER A C 1
ATOM 567 O O . SER A 1 71 ? -0.710 -12.173 17.077 1.00 64.50 71 SER A O 1
ATOM 569 N N . THR A 1 72 ? -2.786 -12.686 16.391 1.00 72.06 72 THR A N 1
ATOM 570 C CA . THR A 1 72 ? -3.192 -11.372 15.861 1.00 72.06 72 THR A CA 1
ATOM 571 C C . THR A 1 72 ? -4.320 -10.731 16.669 1.00 72.06 72 THR A C 1
ATOM 573 O O . THR A 1 72 ? -5.003 -9.836 16.177 1.00 72.06 72 THR A O 1
ATOM 576 N N . THR A 1 73 ? -4.518 -11.169 17.917 1.00 82.25 73 THR A N 1
ATOM 577 C CA . THR A 1 73 ? -5.541 -10.594 18.801 1.00 82.25 73 THR A CA 1
ATOM 578 C C . THR A 1 73 ? -5.313 -9.079 18.949 1.00 82.25 73 THR A C 1
ATOM 580 O O . THR A 1 73 ? -4.193 -8.675 19.278 1.00 82.25 73 THR A O 1
ATOM 583 N N . PRO A 1 74 ? -6.337 -8.235 18.730 1.00 91.19 74 PRO A N 1
ATOM 584 C CA . PRO A 1 74 ? -6.182 -6.786 18.810 1.00 91.19 74 PRO A CA 1
ATOM 585 C C . PRO A 1 74 ? -5.790 -6.323 20.214 1.00 91.19 74 PRO A C 1
ATOM 587 O O . PRO A 1 74 ? -6.176 -6.919 21.220 1.00 91.19 74 PRO A O 1
ATOM 590 N N . SER A 1 75 ? -5.046 -5.222 20.288 1.00 93.19 75 SER A N 1
ATOM 591 C CA . SER A 1 75 ? -4.699 -4.560 21.547 1.00 93.19 75 SER A CA 1
ATOM 592 C C . SER A 1 75 ? -5.839 -3.667 22.056 1.00 93.19 75 SER A C 1
ATOM 594 O O . SER A 1 75 ? -6.724 -3.280 21.295 1.00 93.19 75 SER A O 1
ATOM 596 N N . ASN A 1 76 ? -5.800 -3.251 23.330 1.00 95.00 76 ASN A N 1
ATOM 597 C CA . ASN A 1 76 ? -6.767 -2.277 23.873 1.00 95.00 76 ASN A CA 1
ATOM 598 C C . ASN A 1 76 ? -6.779 -0.959 23.062 1.00 95.00 76 ASN A C 1
ATOM 600 O O . ASN A 1 76 ? -7.827 -0.341 22.892 1.00 95.00 76 ASN A O 1
ATOM 604 N N . THR A 1 77 ? -5.628 -0.544 22.518 1.00 95.62 77 THR A N 1
ATOM 605 C CA . THR A 1 77 ? -5.512 0.612 21.614 1.00 95.62 77 THR A CA 1
ATOM 606 C C . THR A 1 77 ? -6.299 0.401 20.325 1.00 95.62 77 THR A C 1
ATOM 608 O O . THR A 1 77 ? -7.014 1.307 19.894 1.00 95.62 77 THR A O 1
ATOM 611 N N . ASP A 1 78 ? -6.203 -0.789 19.730 1.00 93.88 78 ASP A N 1
ATOM 612 C CA . ASP A 1 78 ? -6.934 -1.121 18.506 1.00 93.88 78 ASP A CA 1
ATOM 613 C C . ASP A 1 78 ? -8.442 -1.142 18.761 1.00 93.88 78 ASP A C 1
ATOM 615 O O . ASP A 1 78 ? -9.204 -0.592 17.967 1.00 93.88 78 ASP A O 1
ATOM 619 N N . ILE A 1 79 ? -8.871 -1.678 19.909 1.00 95.44 79 ILE A N 1
ATOM 620 C CA . ILE A 1 79 ? -10.275 -1.680 20.339 1.00 95.44 79 ILE A CA 1
ATOM 621 C C . ILE A 1 79 ? -10.836 -0.252 20.423 1.00 95.44 79 ILE A C 1
ATOM 623 O O . ILE A 1 79 ? -11.837 0.058 19.774 1.00 95.44 79 ILE A O 1
ATOM 627 N N . VAL A 1 80 ? -10.167 0.645 21.158 1.00 96.69 80 VAL A N 1
ATOM 628 C CA . VAL A 1 80 ? -10.618 2.040 21.322 1.00 96.69 80 VAL A CA 1
ATOM 629 C C . VAL A 1 80 ? -10.691 2.762 19.974 1.00 96.69 80 VAL A C 1
ATOM 631 O O . VAL A 1 80 ? -11.707 3.390 19.666 1.00 96.69 80 VAL A O 1
ATOM 634 N N . ARG A 1 81 ? -9.648 2.650 19.139 1.00 94.94 81 ARG A N 1
ATOM 635 C CA . ARG A 1 81 ? -9.624 3.290 17.814 1.00 94.94 81 ARG A CA 1
ATOM 636 C C . ARG A 1 81 ? -10.702 2.744 16.880 1.00 94.94 81 ARG A C 1
ATOM 638 O O . ARG A 1 81 ? -11.306 3.519 16.140 1.00 94.94 81 ARG A O 1
ATOM 645 N N . THR A 1 82 ? -10.967 1.439 16.921 1.00 93.81 82 THR A N 1
ATOM 646 C CA . THR A 1 82 ? -11.987 0.789 16.085 1.00 93.81 82 THR A CA 1
ATOM 647 C C . THR A 1 82 ? -13.367 1.369 16.363 1.00 93.81 82 THR A C 1
ATOM 649 O O . THR A 1 82 ? -14.029 1.852 15.442 1.00 93.81 82 THR A O 1
ATOM 652 N N . LEU A 1 83 ? -13.778 1.402 17.635 1.00 94.56 83 LEU A N 1
ATOM 653 C CA . LEU A 1 83 ? -15.077 1.958 18.005 1.00 94.56 83 LEU A CA 1
ATOM 654 C C . LEU A 1 83 ? -15.152 3.463 17.729 1.00 94.56 83 LEU A C 1
ATOM 656 O O . LEU A 1 83 ? -16.144 3.936 17.174 1.00 94.56 83 LEU A O 1
ATOM 660 N N . TYR A 1 84 ? -14.096 4.216 18.051 1.00 94.31 84 TYR A N 1
ATOM 661 C CA . TYR A 1 84 ? -14.058 5.652 17.769 1.00 94.31 84 TYR A CA 1
ATOM 662 C C . TYR A 1 84 ? -14.235 5.942 16.270 1.00 94.31 84 TYR A C 1
ATOM 664 O O . TYR A 1 84 ? -14.994 6.835 15.883 1.00 94.31 84 TYR A O 1
ATOM 672 N N . THR A 1 85 ? -13.554 5.166 15.423 1.00 91.81 85 THR A N 1
ATOM 673 C CA . THR A 1 85 ? -13.619 5.277 13.959 1.00 91.81 85 THR A CA 1
ATOM 674 C C . THR A 1 85 ? -15.019 4.957 13.437 1.00 91.81 85 THR A C 1
ATOM 676 O O . THR A 1 85 ? -15.553 5.692 12.607 1.00 91.81 85 THR A O 1
ATOM 679 N N . ALA A 1 86 ? -15.654 3.899 13.947 1.00 90.19 86 ALA A N 1
ATOM 680 C CA . ALA A 1 86 ? -17.018 3.541 13.557 1.00 90.19 86 ALA A CA 1
ATOM 681 C C . ALA A 1 86 ? -18.022 4.665 13.870 1.00 90.19 86 ALA A C 1
ATOM 683 O O . ALA A 1 86 ? -18.909 4.956 13.069 1.00 90.19 86 ALA A O 1
ATOM 684 N N . LEU A 1 87 ? -17.831 5.360 14.993 1.00 88.88 87 LEU A N 1
ATOM 685 C CA . LEU A 1 87 ? -18.688 6.463 15.423 1.00 88.88 87 LEU A CA 1
ATOM 686 C C . LEU A 1 87 ? -18.412 7.789 14.697 1.00 88.88 87 LEU A C 1
ATOM 688 O O . LEU A 1 87 ? -19.211 8.714 14.812 1.00 88.88 87 LEU A O 1
ATOM 692 N N . THR A 1 88 ? -17.311 7.939 13.951 1.00 81.31 88 THR A N 1
ATOM 693 C CA . THR A 1 88 ? -16.965 9.241 13.344 1.00 81.31 88 THR A CA 1
ATOM 694 C C . THR A 1 88 ? -17.819 9.588 12.121 1.00 81.31 88 THR A C 1
ATOM 696 O O . THR A 1 88 ? -17.946 10.765 11.796 1.00 81.31 88 THR A O 1
ATOM 699 N N . GLY A 1 89 ? -18.421 8.593 11.458 1.00 67.38 89 GLY A N 1
ATOM 700 C CA . GLY A 1 89 ? -19.292 8.811 10.297 1.00 67.38 89 GLY A CA 1
ATOM 701 C C . GLY A 1 89 ? -20.724 9.224 10.660 1.00 67.38 89 GLY A C 1
ATOM 702 O O . GLY A 1 89 ? -21.269 10.138 10.050 1.00 67.38 89 GLY A O 1
ATOM 703 N N . SER A 1 90 ? -21.328 8.562 11.649 1.00 62.12 90 SER A N 1
ATOM 704 C CA . SER A 1 90 ? -22.745 8.715 12.025 1.00 62.12 90 SER A CA 1
ATOM 705 C C . SER A 1 90 ? -22.968 9.304 13.422 1.00 62.12 90 SER A C 1
ATOM 707 O O . SER A 1 90 ? -24.081 9.720 13.724 1.00 62.12 90 SER A O 1
ATOM 709 N N . GLY A 1 91 ? -21.957 9.295 14.301 1.00 61.22 91 GLY A N 1
ATOM 710 C CA . GLY A 1 91 ? -22.104 9.562 15.741 1.00 61.22 91 GLY A CA 1
ATOM 711 C C . GLY A 1 91 ? -22.787 8.437 16.531 1.00 61.22 91 GLY A C 1
ATOM 712 O O . GLY A 1 91 ? -22.753 8.446 17.761 1.00 61.22 91 GLY A O 1
ATOM 713 N N . ASN A 1 92 ? -23.365 7.456 15.832 1.00 69.25 92 ASN A N 1
ATOM 714 C CA . ASN A 1 92 ? -24.300 6.477 16.374 1.00 69.25 92 ASN A CA 1
ATOM 715 C C . ASN A 1 92 ? -23.981 5.064 15.867 1.00 69.25 92 ASN A C 1
ATOM 717 O O . ASN A 1 92 ? -23.572 4.892 14.715 1.00 69.25 92 ASN A O 1
ATOM 721 N N . LEU A 1 93 ? -24.259 4.056 16.692 1.00 75.50 93 LEU A N 1
ATOM 722 C CA . LEU A 1 93 ? -24.424 2.668 16.250 1.00 75.50 93 LEU A CA 1
ATOM 723 C C . LEU A 1 93 ? -25.921 2.344 16.262 1.00 75.50 93 LEU A C 1
ATOM 725 O O . LEU A 1 93 ? -26.563 2.325 17.317 1.00 75.50 93 LEU A O 1
ATOM 729 N N . GLY A 1 94 ? -26.497 2.199 15.068 1.00 77.69 94 GLY A N 1
ATOM 730 C CA . GLY A 1 94 ? -27.949 2.171 14.899 1.00 77.69 94 GLY A CA 1
ATOM 731 C C . GLY A 1 94 ? -28.603 3.420 15.505 1.00 77.69 94 GLY A C 1
ATOM 732 O O . GLY A 1 94 ? -28.138 4.537 15.286 1.00 77.69 94 GLY A O 1
ATOM 733 N N . ASP A 1 95 ? -29.652 3.217 16.305 1.00 83.69 95 ASP A N 1
ATOM 734 C CA . ASP A 1 95 ? -30.396 4.305 16.962 1.00 83.69 95 ASP A CA 1
ATOM 735 C C . ASP A 1 95 ? -29.800 4.776 18.304 1.00 83.69 95 ASP A C 1
ATOM 737 O O . ASP A 1 95 ? -30.345 5.680 18.937 1.00 83.69 95 ASP A O 1
ATOM 741 N N . LEU A 1 96 ? -28.709 4.160 18.781 1.00 87.31 96 LEU A N 1
ATOM 742 C CA . LEU A 1 96 ? -28.077 4.565 20.039 1.00 87.31 96 LEU A CA 1
ATOM 743 C C . LEU A 1 96 ? -27.075 5.693 19.786 1.00 87.31 96 LEU A C 1
ATOM 745 O O . LEU A 1 96 ? -26.241 5.610 18.883 1.00 87.31 96 LEU A O 1
ATOM 749 N N . VAL A 1 97 ? -27.143 6.732 20.618 1.00 88.12 97 VAL A N 1
ATOM 750 C CA . VAL A 1 97 ? -26.219 7.869 20.584 1.00 88.12 97 VAL A CA 1
ATOM 751 C C . VAL A 1 97 ? -25.116 7.645 21.610 1.00 88.12 97 VAL A C 1
ATOM 753 O O . VAL A 1 97 ? -25.394 7.421 22.790 1.00 88.12 97 VAL A O 1
ATOM 756 N N . PHE A 1 98 ? -23.861 7.726 21.175 1.00 89.38 98 PHE A N 1
ATOM 757 C CA . PHE A 1 98 ? -22.698 7.428 22.011 1.00 89.38 98 PHE A CA 1
ATOM 758 C C . PHE A 1 98 ? -21.857 8.682 22.246 1.00 89.38 98 PHE A C 1
ATOM 760 O O . PHE A 1 98 ? -21.603 9.470 21.335 1.00 89.38 98 PHE A O 1
ATOM 767 N N . ASP A 1 99 ? -21.345 8.837 23.464 1.00 90.81 99 ASP A N 1
ATOM 768 C CA . ASP A 1 99 ? -20.285 9.803 23.742 1.00 90.81 99 ASP A CA 1
ATOM 769 C C . ASP A 1 99 ? -18.943 9.197 23.318 1.00 90.81 99 ASP A C 1
ATOM 771 O O . ASP A 1 99 ? -18.282 8.485 24.077 1.00 90.81 99 ASP A O 1
ATOM 775 N N . LYS A 1 100 ? -18.519 9.497 22.089 1.00 90.44 100 LYS A N 1
ATOM 776 C CA . LYS A 1 100 ? -17.271 8.974 21.512 1.00 90.44 100 LYS A CA 1
ATOM 777 C C . LYS A 1 100 ? -16.012 9.264 22.336 1.00 90.44 100 LYS A C 1
ATOM 779 O O . LYS A 1 100 ? -15.008 8.594 22.141 1.00 90.44 100 LYS A O 1
ATOM 784 N N . THR A 1 101 ? -16.023 10.272 23.210 1.00 91.62 101 THR A N 1
ATOM 785 C CA . THR A 1 101 ? -14.847 10.641 24.020 1.00 91.62 101 THR A CA 1
ATOM 786 C C . THR A 1 101 ? -14.728 9.825 25.304 1.00 91.62 101 THR A C 1
ATOM 788 O O . THR A 1 101 ? -13.672 9.817 25.927 1.00 91.62 101 THR A O 1
ATOM 791 N N . SER A 1 102 ? -15.787 9.096 25.664 1.00 94.44 102 SER A N 1
ATOM 792 C CA . SER A 1 102 ? -15.856 8.237 26.851 1.00 94.44 102 SER A CA 1
ATOM 793 C C . SER A 1 102 ? -15.355 6.806 26.627 1.00 94.44 102 SER A C 1
ATOM 795 O O . SER A 1 102 ? -15.411 5.993 27.545 1.00 94.44 102 SER A O 1
ATOM 797 N N . ILE A 1 103 ? -14.918 6.470 25.409 1.00 96.12 103 ILE A N 1
ATOM 798 C CA . ILE A 1 103 ? -14.501 5.110 25.058 1.00 96.12 103 ILE A CA 1
ATOM 799 C C . ILE A 1 103 ? -13.213 4.759 25.800 1.00 96.12 103 ILE A C 1
ATOM 801 O O . ILE A 1 103 ? -12.208 5.464 25.692 1.00 96.12 103 ILE A O 1
ATOM 805 N N . THR A 1 104 ? -13.239 3.627 26.494 1.00 97.25 104 THR A N 1
ATOM 806 C CA . THR A 1 104 ? -12.119 3.096 27.266 1.00 97.25 104 THR A CA 1
ATOM 807 C C . THR A 1 104 ? -11.996 1.585 27.097 1.00 97.25 104 THR A C 1
ATOM 809 O O . THR A 1 104 ? -12.978 0.871 26.890 1.00 97.25 104 THR A O 1
ATOM 812 N N . SER A 1 105 ? -10.771 1.082 27.195 1.00 97.31 105 SER A N 1
ATOM 813 C CA . SER A 1 105 ? -10.453 -0.340 27.253 1.00 97.31 105 SER A CA 1
ATOM 814 C C . SER A 1 105 ? -9.268 -0.529 28.198 1.00 97.31 105 SER A C 1
ATOM 816 O O . SER A 1 105 ? -8.142 -0.122 27.897 1.00 97.31 105 SER A O 1
ATOM 818 N N . ASN A 1 106 ? -9.519 -1.114 29.374 1.00 94.56 106 ASN A N 1
ATOM 819 C CA . ASN A 1 106 ? -8.566 -1.127 30.491 1.00 94.56 106 ASN A CA 1
ATOM 820 C C . ASN A 1 106 ? -8.043 0.290 30.810 1.00 94.56 106 ASN A C 1
ATOM 822 O O . ASN A 1 106 ? -8.821 1.183 31.120 1.00 94.56 106 ASN A O 1
ATOM 826 N N . THR A 1 107 ? -6.726 0.498 30.733 1.00 92.19 107 THR A N 1
ATOM 827 C CA . THR A 1 107 ? -6.049 1.768 31.025 1.00 92.19 107 THR A CA 1
ATOM 828 C C . THR A 1 107 ? -5.922 2.679 29.803 1.00 92.19 107 THR A C 1
ATOM 830 O O . THR A 1 107 ? -5.219 3.682 29.879 1.00 92.19 107 THR A O 1
ATOM 833 N N . VAL A 1 108 ? -6.503 2.300 28.660 1.00 96.44 108 VAL A N 1
ATOM 834 C CA . VAL A 1 108 ? -6.442 3.077 27.418 1.00 96.44 108 VAL A CA 1
ATOM 835 C C . VAL A 1 108 ? -7.777 3.775 27.204 1.00 96.44 108 VAL A C 1
ATOM 837 O O . VAL A 1 108 ? -8.814 3.120 27.135 1.00 96.44 108 VAL A O 1
ATOM 840 N N . ASP A 1 109 ? -7.739 5.088 27.035 1.00 95.44 109 ASP A N 1
ATOM 841 C CA . ASP A 1 109 ? -8.856 5.915 26.595 1.00 95.44 109 ASP A CA 1
ATOM 842 C C . ASP A 1 109 ? -8.472 6.745 25.360 1.00 95.44 109 ASP A C 1
ATOM 844 O O . ASP A 1 109 ? -7.323 6.731 24.912 1.00 95.44 109 ASP A O 1
ATOM 848 N N . VAL A 1 110 ? -9.445 7.460 24.790 1.00 93.75 110 VAL A N 1
ATOM 849 C CA . VAL A 1 110 ? -9.278 8.284 23.578 1.00 93.75 110 VAL A CA 1
ATOM 850 C C . VAL A 1 110 ? -8.180 9.349 23.714 1.00 93.75 110 VAL A C 1
ATOM 852 O O . VAL A 1 110 ? -7.525 9.676 22.725 1.00 93.75 110 VAL A O 1
ATOM 855 N N . ASN A 1 111 ? -7.961 9.882 24.915 1.00 91.06 111 ASN A N 1
ATOM 856 C CA . ASN A 1 111 ? -6.980 10.928 25.202 1.00 91.06 111 ASN A CA 1
ATOM 857 C C . ASN A 1 111 ? -5.593 10.362 25.539 1.00 91.06 111 ASN A C 1
ATOM 859 O O . ASN A 1 111 ? -4.604 11.086 25.448 1.00 91.06 111 ASN A O 1
ATOM 863 N N . THR A 1 112 ? -5.500 9.081 25.904 1.00 93.19 112 THR A N 1
ATOM 864 C CA . THR A 1 112 ? -4.233 8.387 26.187 1.00 93.19 112 THR A CA 1
ATOM 865 C C . THR A 1 112 ? -3.742 7.523 25.023 1.00 93.19 112 THR A C 1
ATOM 867 O O . THR A 1 112 ? -2.810 6.735 25.194 1.00 93.19 112 THR A O 1
ATOM 870 N N . LEU A 1 113 ? -4.380 7.594 23.851 1.00 94.62 113 LEU A N 1
ATOM 871 C CA . LEU A 1 113 ? -3.949 6.825 22.685 1.00 94.62 113 LEU A CA 1
ATOM 872 C C . LEU A 1 113 ? -2.525 7.228 22.267 1.00 94.62 113 LEU A C 1
ATOM 874 O O . LEU A 1 113 ? -2.235 8.422 22.158 1.00 94.62 113 LEU A O 1
ATOM 878 N N . PRO A 1 114 ? -1.638 6.260 21.966 1.00 94.06 114 PRO A N 1
ATOM 879 C CA . PRO A 1 114 ? -0.358 6.587 21.357 1.00 94.06 114 PRO A CA 1
ATOM 880 C C . PRO A 1 114 ? -0.573 7.186 19.956 1.00 94.06 114 PRO A C 1
ATOM 882 O O . PRO A 1 114 ? -1.643 7.002 19.359 1.00 94.06 114 PRO A O 1
ATOM 885 N N . PRO A 1 115 ? 0.446 7.843 19.376 1.00 94.50 115 PRO A N 1
ATOM 886 C CA . PRO A 1 115 ? 0.421 8.209 17.966 1.00 94.50 115 PRO A CA 1
ATOM 887 C C . PRO A 1 115 ? 0.123 6.997 17.068 1.00 94.50 115 PRO A C 1
ATOM 889 O O . PRO A 1 115 ? 0.523 5.864 17.349 1.00 94.50 115 PRO A O 1
ATOM 892 N N . LEU A 1 116 ? -0.620 7.218 15.988 1.00 94.56 116 LEU A N 1
ATOM 893 C CA . LEU A 1 116 ? -0.874 6.228 14.946 1.00 94.56 116 LEU A CA 1
ATOM 894 C C . LEU A 1 116 ? 0.251 6.286 13.912 1.00 94.56 116 LEU A C 1
ATOM 896 O O . LEU A 1 116 ? 0.451 7.335 13.297 1.00 94.56 116 LEU A O 1
ATOM 900 N N . SER A 1 117 ? 0.940 5.162 13.704 1.00 94.94 117 SER A N 1
ATOM 901 C CA . SER A 1 117 ? 1.963 5.016 12.666 1.00 94.94 117 SER A CA 1
ATOM 902 C C . SER A 1 117 ? 1.353 4.581 11.335 1.00 94.94 117 SER A C 1
ATOM 904 O O . SER A 1 117 ? 0.641 3.579 11.266 1.00 94.94 117 SER A O 1
ATOM 906 N N . ILE A 1 118 ? 1.676 5.312 10.269 1.00 97.06 118 ILE A N 1
ATOM 907 C CA . ILE A 1 118 ? 1.335 4.995 8.882 1.00 97.06 118 ILE A CA 1
ATOM 908 C C . ILE A 1 118 ? 2.625 4.797 8.103 1.00 97.06 118 ILE A C 1
ATOM 910 O O . ILE A 1 118 ? 3.398 5.732 7.903 1.00 97.06 118 ILE A O 1
ATOM 914 N N . VAL A 1 119 ? 2.852 3.570 7.658 1.00 98.12 119 VAL A N 1
ATOM 915 C CA . VAL A 1 119 ? 4.045 3.178 6.916 1.00 98.12 119 VAL A CA 1
ATOM 916 C C . VAL A 1 119 ? 3.708 3.133 5.436 1.00 98.12 119 VAL A C 1
ATOM 918 O O . VAL A 1 119 ? 2.847 2.364 5.018 1.00 98.12 119 VAL A O 1
ATOM 921 N N . THR A 1 120 ? 4.411 3.935 4.645 1.00 98.50 120 THR A N 1
ATOM 922 C CA . THR A 1 120 ? 4.355 3.902 3.180 1.00 98.50 120 THR A CA 1
ATOM 923 C C . THR A 1 120 ? 5.630 3.280 2.633 1.00 98.50 120 THR A C 1
ATOM 925 O O . THR A 1 120 ? 6.720 3.553 3.138 1.00 98.50 120 THR A O 1
ATOM 928 N N . GLU A 1 121 ? 5.511 2.434 1.616 1.00 98.69 121 GLU A N 1
ATOM 929 C CA . GLU A 1 121 ? 6.650 1.744 1.011 1.00 98.69 121 GLU A CA 1
ATOM 930 C C . GLU A 1 121 ? 6.471 1.630 -0.506 1.00 98.69 121 GLU A C 1
ATOM 932 O O . GLU A 1 121 ? 5.372 1.336 -0.962 1.00 98.69 121 GLU A O 1
ATOM 937 N N . PHE A 1 122 ? 7.517 1.897 -1.295 1.00 98.56 122 PHE A N 1
ATOM 938 C CA . PHE A 1 122 ? 7.503 1.765 -2.760 1.00 98.56 122 PHE A CA 1
ATOM 939 C C . PHE A 1 122 ? 8.922 1.792 -3.353 1.00 98.56 122 PHE A C 1
ATOM 941 O O . PHE A 1 122 ? 9.862 2.313 -2.747 1.00 98.56 122 PHE A O 1
ATOM 948 N N . LEU A 1 123 ? 9.070 1.272 -4.575 1.00 98.00 123 LEU A N 1
ATOM 949 C CA . LEU A 1 123 ? 10.292 1.379 -5.375 1.00 98.00 123 LEU A CA 1
ATOM 950 C C . LEU A 1 123 ? 10.253 2.613 -6.280 1.00 98.00 123 LEU A C 1
ATOM 952 O O . LEU A 1 123 ? 9.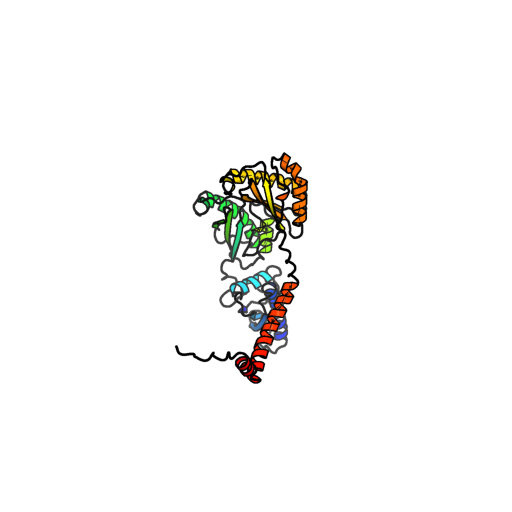302 2.798 -7.041 1.00 98.00 123 LEU A O 1
ATOM 956 N N . LEU A 1 124 ? 11.314 3.423 -6.269 1.00 98.06 124 LEU A N 1
ATOM 957 C CA . LEU A 1 124 ? 11.495 4.492 -7.256 1.00 98.06 124 LEU A CA 1
ATOM 958 C C . LEU A 1 124 ? 12.105 3.954 -8.548 1.00 98.06 124 LEU A C 1
ATOM 960 O O . LEU A 1 124 ? 13.031 3.148 -8.519 1.00 98.06 124 LEU A O 1
ATOM 964 N N . ILE A 1 125 ? 11.655 4.474 -9.691 1.00 95.12 125 ILE A N 1
ATOM 965 C CA . ILE A 1 125 ? 12.217 4.170 -11.017 1.00 95.12 125 ILE A CA 1
ATOM 966 C C . ILE A 1 125 ? 13.455 5.053 -11.253 1.00 95.12 125 ILE A C 1
ATOM 968 O O . ILE A 1 125 ? 13.512 5.843 -12.194 1.00 95.12 125 ILE A O 1
ATOM 972 N N . ASP A 1 126 ? 14.441 4.928 -10.370 1.00 94.50 126 ASP A N 1
ATOM 973 C CA . ASP A 1 126 ? 15.764 5.546 -10.468 1.00 94.50 126 ASP A CA 1
ATOM 974 C C . ASP A 1 126 ? 16.805 4.621 -9.815 1.00 94.50 126 ASP A C 1
ATOM 976 O O . ASP A 1 126 ? 16.460 3.644 -9.144 1.00 94.50 126 ASP A O 1
ATOM 980 N N . GLY A 1 127 ? 18.081 4.881 -10.078 1.00 93.94 127 GLY A N 1
ATOM 981 C CA . GLY A 1 127 ? 19.185 4.086 -9.565 1.00 93.94 127 GLY A CA 1
ATOM 982 C C . GLY A 1 127 ? 19.564 4.479 -8.148 1.00 93.94 127 GLY A C 1
ATOM 983 O O . GLY A 1 127 ? 19.715 5.662 -7.854 1.00 93.94 127 GLY A O 1
ATOM 984 N N . PHE A 1 128 ? 19.778 3.486 -7.288 1.00 95.75 128 PHE A N 1
ATOM 985 C CA . PHE A 1 128 ? 20.339 3.731 -5.966 1.00 95.75 128 PHE A CA 1
ATOM 986 C C . PHE A 1 128 ? 21.773 4.257 -6.063 1.00 95.75 128 PHE A C 1
ATOM 988 O O . PHE A 1 128 ? 22.611 3.707 -6.780 1.00 95.75 128 PHE A O 1
ATOM 995 N N . THR A 1 129 ? 22.065 5.297 -5.291 1.00 94.50 129 THR A N 1
ATOM 996 C CA . THR A 1 129 ? 23.396 5.879 -5.131 1.00 94.50 129 THR A CA 1
ATOM 997 C C . THR A 1 129 ? 23.844 5.735 -3.672 1.00 94.50 129 THR A C 1
ATOM 999 O O . THR A 1 129 ? 23.015 5.735 -2.758 1.00 94.50 129 THR A O 1
ATOM 1002 N N . PRO A 1 130 ? 25.158 5.649 -3.393 1.00 94.12 130 PRO A N 1
ATOM 1003 C CA . PRO A 1 130 ? 25.641 5.558 -2.016 1.00 94.12 130 PRO A CA 1
ATOM 1004 C C . PRO A 1 130 ? 25.211 6.730 -1.122 1.00 94.12 130 PRO A C 1
ATOM 1006 O O . PRO A 1 130 ? 25.030 6.533 0.078 1.00 94.12 130 PRO A O 1
ATOM 1009 N N . GLY A 1 131 ? 25.006 7.929 -1.684 1.00 95.62 131 GLY A N 1
ATOM 1010 C CA . GLY A 1 131 ? 24.545 9.105 -0.941 1.00 95.62 131 GLY A CA 1
ATOM 1011 C C . GLY A 1 131 ? 23.207 8.883 -0.234 1.00 95.62 131 GLY A C 1
ATOM 1012 O O . GLY A 1 131 ? 23.025 9.356 0.888 1.00 95.62 131 GLY A O 1
ATOM 1013 N N . LEU A 1 132 ? 22.308 8.086 -0.813 1.00 96.94 132 LEU A N 1
ATOM 1014 C CA . LEU A 1 132 ? 20.990 7.796 -0.240 1.00 96.94 132 LEU A CA 1
ATOM 1015 C C . LEU A 1 132 ? 21.037 6.947 1.039 1.00 96.94 132 LEU A C 1
ATOM 1017 O O . LEU A 1 132 ? 20.106 7.007 1.836 1.00 96.94 132 LEU A O 1
ATOM 1021 N N . SER A 1 133 ? 22.131 6.215 1.284 1.00 94.00 133 SER A N 1
ATOM 1022 C CA . SER A 1 133 ? 22.312 5.426 2.516 1.00 94.00 133 SER A CA 1
ATOM 1023 C C . SER A 1 133 ? 22.455 6.274 3.787 1.00 94.00 133 SER A C 1
ATOM 1025 O O . SER A 1 133 ? 22.306 5.758 4.893 1.00 94.00 133 SER A O 1
ATOM 1027 N N . SER A 1 134 ? 22.747 7.570 3.643 1.00 95.31 134 SER A N 1
ATOM 1028 C CA . SER A 1 134 ? 22.975 8.490 4.753 1.00 95.31 134 SER A CA 1
ATOM 1029 C C . SER A 1 134 ? 21.870 9.535 4.808 1.00 95.31 134 SER A C 1
ATOM 1031 O O . SER A 1 134 ? 21.696 10.304 3.864 1.00 95.31 134 SER A O 1
ATOM 1033 N N . SER A 1 135 ? 21.147 9.608 5.928 1.00 94.19 135 SER A N 1
ATOM 1034 C CA . SER A 1 135 ? 20.047 10.566 6.127 1.00 94.19 135 SER A CA 1
ATOM 1035 C C . SER A 1 135 ? 20.494 12.031 6.158 1.00 94.19 135 SER A C 1
ATOM 1037 O O . SER A 1 135 ? 19.672 12.930 6.021 1.00 94.19 135 SER A O 1
ATOM 1039 N N . ILE A 1 136 ? 21.794 12.283 6.319 1.00 95.06 136 ILE A N 1
ATOM 1040 C CA . ILE A 1 136 ? 22.367 13.634 6.364 1.00 95.06 136 ILE A CA 1
ATOM 1041 C C . ILE A 1 136 ? 22.973 14.074 5.026 1.00 95.06 136 ILE A C 1
ATOM 1043 O O . ILE A 1 136 ? 23.496 15.183 4.927 1.00 95.06 136 ILE A O 1
ATOM 1047 N N . SER A 1 137 ? 22.961 13.220 3.998 1.00 97.94 137 SER A N 1
ATOM 1048 C CA . SER A 1 137 ? 23.481 13.603 2.686 1.00 97.94 137 SER A CA 1
ATOM 1049 C C . SER A 1 137 ? 22.527 14.571 1.983 1.00 97.94 137 SER A C 1
ATOM 1051 O O . SER A 1 137 ? 21.307 14.478 2.124 1.00 97.94 137 SER A O 1
ATOM 1053 N N . ALA A 1 138 ? 23.073 15.485 1.175 1.00 97.75 138 ALA A N 1
ATOM 1054 C CA . ALA A 1 138 ? 22.260 16.433 0.410 1.00 97.75 138 ALA A CA 1
ATOM 1055 C C . ALA A 1 138 ? 21.265 15.724 -0.526 1.00 97.75 138 ALA A C 1
ATOM 1057 O O . ALA A 1 138 ? 20.133 16.169 -0.679 1.00 97.75 138 ALA A O 1
ATOM 1058 N N . GLU A 1 139 ? 21.675 14.603 -1.120 1.00 96.75 139 GLU A N 1
ATOM 1059 C CA . GLU A 1 139 ? 20.838 13.789 -2.002 1.00 96.75 139 GLU A CA 1
ATOM 1060 C C . GLU A 1 139 ? 19.661 13.148 -1.253 1.00 96.75 139 GLU A C 1
ATOM 1062 O O . GLU A 1 139 ? 18.519 13.233 -1.708 1.00 96.75 139 GLU A O 1
ATOM 1067 N N . SER A 1 140 ? 19.923 12.565 -0.077 1.00 97.94 140 SER A N 1
ATOM 1068 C CA . SER A 1 140 ? 18.896 11.954 0.772 1.00 97.94 140 SER A CA 1
ATOM 1069 C C . SER A 1 140 ? 17.908 12.995 1.292 1.00 97.94 140 SER A C 1
ATOM 1071 O O . SER A 1 140 ? 16.701 12.795 1.191 1.00 97.94 140 SER A O 1
ATOM 1073 N N . ILE A 1 141 ? 18.400 14.154 1.747 1.00 98.12 141 ILE A N 1
ATOM 1074 C CA . ILE A 1 141 ? 17.559 15.271 2.202 1.00 98.12 141 ILE A CA 1
ATOM 1075 C C . ILE A 1 141 ? 16.657 15.766 1.065 1.00 98.12 141 ILE A C 1
ATOM 1077 O O . ILE A 1 141 ? 15.445 15.854 1.237 1.00 98.12 141 ILE A O 1
ATOM 1081 N N . GLN A 1 142 ? 17.207 16.012 -0.128 1.00 97.94 142 GLN A N 1
ATOM 1082 C CA . GLN A 1 142 ? 16.421 16.488 -1.272 1.00 97.94 142 GLN A CA 1
ATOM 1083 C C . GLN A 1 142 ? 15.343 15.490 -1.710 1.00 97.94 142 GLN A C 1
ATOM 1085 O O . GLN A 1 142 ? 14.230 15.893 -2.064 1.00 97.94 142 GLN A O 1
ATOM 1090 N N . LEU A 1 143 ? 15.656 14.191 -1.723 1.00 98.38 143 LEU A N 1
ATOM 1091 C CA . LEU A 1 143 ? 14.681 13.161 -2.072 1.00 98.38 143 LEU A CA 1
ATOM 1092 C C . LEU A 1 143 ? 13.608 13.020 -0.983 1.00 98.38 143 LEU A C 1
ATOM 1094 O O . LEU A 1 143 ? 12.420 12.945 -1.302 1.00 98.38 143 LEU A O 1
ATOM 1098 N N . ASN A 1 144 ? 14.014 13.053 0.288 1.00 98.25 144 ASN A N 1
ATOM 1099 C CA . ASN A 1 144 ? 13.114 13.047 1.434 1.00 98.25 144 ASN A CA 1
ATOM 1100 C C . ASN A 1 144 ? 12.133 14.226 1.396 1.00 98.25 144 ASN A C 1
ATOM 1102 O O . ASN A 1 144 ? 10.935 14.030 1.593 1.00 98.25 144 ASN A O 1
ATOM 1106 N N . ASP A 1 145 ? 12.614 15.431 1.092 1.00 98.00 145 ASP A N 1
ATOM 1107 C CA . ASP A 1 145 ? 11.778 16.628 1.001 1.00 98.00 145 ASP A CA 1
ATOM 1108 C C . ASP A 1 145 ? 10.744 16.498 -0.119 1.00 98.00 145 ASP A C 1
ATOM 1110 O O . ASP A 1 145 ? 9.567 16.790 0.088 1.00 98.00 145 ASP A O 1
ATOM 1114 N N . LYS A 1 146 ? 11.139 15.991 -1.297 1.00 98.25 146 LYS A N 1
ATOM 1115 C CA . LYS A 1 146 ? 10.196 15.722 -2.398 1.00 98.25 146 LYS A CA 1
ATOM 1116 C C . LYS A 1 146 ? 9.105 14.735 -1.987 1.00 98.25 146 LYS A C 1
ATOM 1118 O O . LYS A 1 146 ? 7.935 14.972 -2.279 1.00 98.25 146 LYS A O 1
ATOM 1123 N N . ILE A 1 147 ? 9.477 13.641 -1.324 1.00 98.50 147 ILE A N 1
ATOM 1124 C CA . ILE A 1 147 ? 8.530 12.601 -0.905 1.00 98.50 147 ILE A CA 1
ATOM 1125 C C . ILE A 1 147 ? 7.595 13.122 0.184 1.00 98.50 147 ILE A C 1
ATOM 1127 O O . ILE A 1 147 ? 6.385 12.944 0.079 1.00 98.50 147 ILE A O 1
ATOM 1131 N N . ASN A 1 148 ? 8.115 13.813 1.197 1.00 97.31 148 ASN A N 1
ATOM 1132 C CA . ASN A 1 148 ? 7.284 14.339 2.275 1.00 97.31 148 ASN A CA 1
ATOM 1133 C C . ASN A 1 148 ? 6.376 15.475 1.814 1.00 97.31 148 ASN A C 1
ATOM 1135 O O . ASN A 1 148 ? 5.204 15.468 2.173 1.00 97.31 148 ASN A O 1
ATOM 1139 N N . ASN A 1 149 ? 6.853 16.391 0.967 1.00 96.75 149 ASN A N 1
ATOM 1140 C CA . ASN A 1 149 ? 6.005 17.437 0.383 1.00 96.75 149 ASN A CA 1
ATOM 1141 C C . ASN A 1 149 ? 4.868 16.863 -0.477 1.00 96.75 149 ASN A C 1
ATOM 1143 O O . ASN A 1 149 ? 3.856 17.529 -0.680 1.00 96.75 149 ASN A O 1
ATOM 1147 N N . TRP A 1 150 ? 5.022 15.631 -0.965 1.00 98.06 150 TRP A N 1
ATOM 1148 C CA . TRP A 1 150 ? 3.997 14.914 -1.710 1.00 98.06 150 TRP A CA 1
ATOM 1149 C C . TRP A 1 150 ? 3.037 14.123 -0.813 1.00 98.06 150 TRP A C 1
ATOM 1151 O O . TRP A 1 150 ? 1.826 14.310 -0.902 1.00 98.06 150 TRP A O 1
ATOM 1161 N N . LEU A 1 151 ? 3.551 13.247 0.053 1.00 97.88 151 LEU A N 1
ATOM 1162 C CA . LEU A 1 151 ? 2.730 12.305 0.821 1.00 97.88 151 LEU A CA 1
ATOM 1163 C C . LEU A 1 151 ? 2.048 12.948 2.031 1.00 97.88 151 LEU A C 1
ATOM 1165 O O . LEU A 1 151 ? 0.899 12.619 2.327 1.00 97.88 151 LEU A O 1
ATOM 1169 N N . LYS A 1 152 ? 2.717 13.887 2.712 1.00 95.50 152 LYS A N 1
ATOM 1170 C CA . LYS A 1 152 ? 2.178 14.562 3.900 1.00 95.50 152 LYS A CA 1
ATOM 1171 C C . LYS A 1 152 ? 0.785 15.167 3.669 1.00 95.50 152 LYS A C 1
ATOM 1173 O O . LYS A 1 152 ? -0.121 14.776 4.402 1.00 95.50 152 LYS A O 1
ATOM 1178 N N . PRO A 1 153 ? 0.555 16.048 2.673 1.00 95.94 153 PRO A N 1
ATOM 1179 C CA . PRO A 1 153 ? -0.761 16.672 2.497 1.00 95.94 153 PRO A CA 1
ATOM 1180 C C . PRO A 1 153 ? -1.875 15.659 2.181 1.00 95.94 153 PRO A C 1
ATOM 1182 O O . PRO A 1 153 ? -3.030 15.861 2.561 1.00 95.94 153 PRO A O 1
ATOM 1185 N N . ILE A 1 154 ? -1.539 14.541 1.526 1.00 96.62 154 ILE A N 1
ATOM 1186 C CA . ILE A 1 154 ? -2.490 13.457 1.244 1.00 96.62 154 ILE A CA 1
ATOM 1187 C C . ILE A 1 154 ? -2.920 12.792 2.555 1.00 96.62 154 ILE A C 1
ATOM 1189 O O . ILE A 1 154 ? -4.111 12.627 2.805 1.00 96.62 154 ILE A O 1
ATOM 1193 N N . LEU A 1 155 ? -1.960 12.445 3.415 1.00 96.31 155 LEU A N 1
ATOM 1194 C CA . LEU A 1 155 ? -2.239 11.812 4.705 1.00 96.31 155 LEU A CA 1
ATOM 1195 C C . LEU A 1 155 ? -2.977 12.758 5.662 1.00 96.31 155 LEU A C 1
ATOM 1197 O O . LEU A 1 155 ? -3.940 12.345 6.305 1.00 96.31 155 LEU A O 1
ATOM 1201 N N . GLU A 1 156 ? -2.592 14.034 5.713 1.00 94.44 156 GLU A N 1
ATOM 1202 C CA . GLU A 1 156 ? -3.261 15.044 6.545 1.00 94.44 156 GLU A CA 1
ATOM 1203 C C . GLU A 1 156 ? -4.736 15.237 6.151 1.00 94.44 156 GLU A C 1
ATOM 1205 O O . GLU A 1 156 ? -5.569 15.479 7.023 1.00 94.44 156 GLU A O 1
ATOM 1210 N N . THR A 1 157 ? -5.094 15.030 4.877 1.00 94.38 157 THR A N 1
ATOM 1211 C CA . THR A 1 157 ? -6.498 15.050 4.418 1.00 94.38 157 THR A CA 1
ATOM 1212 C C . THR A 1 157 ? -7.329 13.931 5.053 1.00 94.38 157 THR A C 1
ATOM 1214 O O . THR A 1 157 ? -8.497 14.134 5.379 1.00 94.38 157 THR A O 1
ATOM 1217 N N . TYR A 1 158 ? -6.738 12.753 5.259 1.00 93.25 158 TYR A N 1
ATOM 1218 C CA . TYR A 1 158 ? -7.426 11.605 5.850 1.00 93.25 158 TYR A CA 1
ATOM 1219 C C . TYR A 1 158 ? -7.562 11.698 7.371 1.00 93.25 158 TYR A C 1
ATOM 1221 O O . TYR A 1 158 ? -8.556 11.229 7.922 1.00 93.25 158 TYR A O 1
ATOM 1229 N N . TYR A 1 159 ? -6.579 12.296 8.046 1.00 91.50 159 TYR A N 1
ATOM 1230 C CA . TYR A 1 159 ? -6.542 12.348 9.510 1.00 91.50 159 TYR A CA 1
ATOM 1231 C C . TYR A 1 159 ? -6.994 13.685 10.104 1.00 91.50 159 TYR A C 1
ATOM 1233 O O . TYR A 1 159 ? -7.247 13.743 11.306 1.00 91.50 159 TYR A O 1
ATOM 1241 N N . GLY A 1 160 ? -7.110 14.745 9.296 1.00 83.75 160 GLY A N 1
ATOM 1242 C CA . GLY A 1 160 ? -7.567 16.069 9.732 1.00 83.75 160 GLY A CA 1
ATOM 1243 C C . GLY A 1 160 ? -6.668 16.725 10.786 1.00 83.75 160 GLY A C 1
ATOM 1244 O O . GLY A 1 160 ? -7.116 17.609 11.510 1.00 83.75 160 GLY A O 1
ATOM 1245 N N . GLN A 1 161 ? -5.426 16.257 10.913 1.00 81.56 161 GLN A N 1
ATOM 1246 C CA . GLN A 1 161 ? -4.458 16.670 11.925 1.00 81.56 161 GLN A CA 1
ATOM 1247 C C . GLN A 1 161 ? -3.076 16.779 11.296 1.00 81.56 161 GLN A C 1
ATOM 1249 O O . GLN A 1 161 ? -2.745 16.026 10.378 1.00 81.56 161 GLN A O 1
ATOM 1254 N N . THR A 1 162 ? -2.251 17.673 11.834 1.00 84.12 162 THR A N 1
ATOM 1255 C CA . THR A 1 162 ? -0.837 17.744 11.467 1.00 84.12 162 THR A CA 1
ATOM 1256 C C . THR A 1 162 ? -0.070 16.556 12.035 1.00 84.12 162 THR A C 1
ATOM 1258 O O . THR A 1 162 ? -0.373 16.062 13.125 1.00 84.12 162 THR A O 1
ATOM 1261 N N . MET A 1 163 ? 0.965 16.126 11.319 1.00 88.62 163 MET A N 1
ATOM 1262 C CA . MET A 1 163 ? 1.892 15.102 11.810 1.00 88.62 163 MET A CA 1
ATOM 1263 C C . MET A 1 163 ? 2.528 15.488 13.152 1.00 88.62 163 MET A C 1
ATOM 1265 O O . MET A 1 163 ? 2.832 16.657 13.390 1.00 88.62 163 MET A O 1
ATOM 1269 N N . VAL A 1 164 ? 2.789 14.485 13.994 1.00 87.00 164 VAL A N 1
ATOM 1270 C CA . VAL A 1 164 ? 3.422 14.661 15.314 1.00 87.00 164 VAL A CA 1
ATOM 1271 C C . VAL A 1 164 ? 4.880 15.088 15.178 1.00 87.00 164 VAL A C 1
ATOM 1273 O O . VAL A 1 164 ? 5.331 15.999 15.861 1.00 87.00 164 VAL A O 1
ATOM 1276 N N . ASN A 1 165 ? 5.605 14.437 14.270 1.00 85.44 165 ASN A N 1
ATOM 1277 C CA . ASN A 1 165 ? 7.021 14.659 14.007 1.00 85.44 165 ASN A CA 1
ATOM 1278 C C . ASN A 1 165 ? 7.243 14.719 12.500 1.00 85.44 165 ASN A C 1
ATOM 1280 O O . ASN A 1 165 ? 6.501 14.088 11.748 1.00 85.44 165 ASN A O 1
ATOM 1284 N N . SER A 1 166 ? 8.285 15.415 12.046 1.00 85.94 166 SER A N 1
ATOM 1285 C CA . SER A 1 166 ? 8.734 15.295 10.658 1.00 85.94 166 SER A CA 1
ATOM 1286 C C . SER A 1 166 ? 9.170 13.857 10.381 1.00 85.94 166 SER A C 1
ATOM 1288 O O . SER A 1 166 ? 10.007 13.319 11.107 1.00 85.94 166 SER A O 1
ATOM 1290 N N . ALA A 1 167 ? 8.631 13.253 9.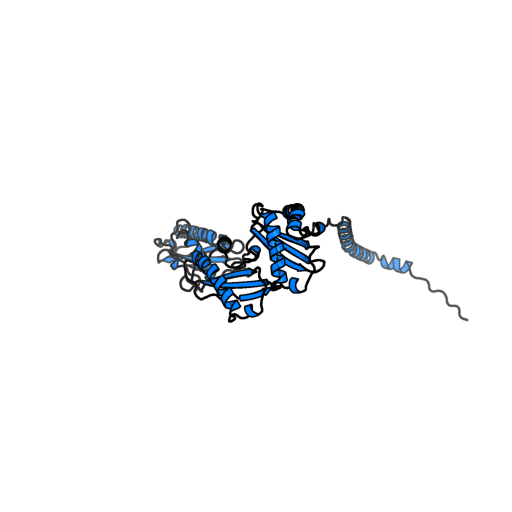326 1.00 92.62 167 ALA A N 1
ATOM 1291 C CA . ALA A 1 167 ? 9.057 11.935 8.886 1.00 92.62 167 ALA A CA 1
ATOM 1292 C C . ALA A 1 167 ? 10.340 12.036 8.057 1.00 92.62 167 ALA A C 1
ATOM 1294 O O . ALA A 1 167 ? 10.526 12.984 7.289 1.00 92.62 167 ALA A O 1
ATOM 1295 N N . PHE A 1 168 ? 11.205 11.032 8.186 1.00 96.62 168 PHE A N 1
ATOM 1296 C CA . PHE A 1 168 ? 12.347 10.857 7.300 1.00 96.62 168 PHE A CA 1
ATOM 1297 C C . PHE A 1 168 ? 12.261 9.493 6.618 1.00 96.62 168 PHE A C 1
ATOM 1299 O O . PHE A 1 168 ? 12.071 8.469 7.273 1.00 96.62 168 PHE A O 1
ATOM 1306 N N . ALA A 1 169 ? 12.382 9.486 5.297 1.00 97.31 169 ALA A N 1
ATOM 1307 C CA . ALA A 1 169 ? 12.353 8.291 4.480 1.00 97.31 169 ALA A CA 1
ATOM 1308 C C . ALA A 1 169 ? 13.640 7.473 4.653 1.00 97.31 169 ALA A C 1
ATOM 1310 O O . ALA A 1 169 ? 14.750 7.981 4.506 1.00 97.31 169 ALA A O 1
ATOM 1311 N N . ASN A 1 170 ? 13.501 6.179 4.918 1.00 97.62 170 ASN A N 1
ATOM 1312 C CA . ASN A 1 170 ? 14.594 5.233 4.782 1.00 97.62 170 ASN A CA 1
ATOM 1313 C C . ASN A 1 170 ? 14.747 4.861 3.301 1.00 97.62 170 ASN A C 1
ATOM 1315 O O . ASN A 1 170 ? 13.810 4.331 2.694 1.00 97.62 170 ASN A O 1
ATOM 1319 N N . PHE A 1 171 ? 15.927 5.131 2.743 1.00 98.44 171 PHE A N 1
ATOM 1320 C CA . PHE A 1 171 ? 16.302 4.716 1.398 1.00 98.44 171 PHE A CA 1
ATOM 1321 C C . PHE A 1 171 ? 17.297 3.564 1.465 1.00 98.44 171 PHE A C 1
ATOM 1323 O O . PHE A 1 171 ? 18.331 3.658 2.127 1.00 98.44 171 PHE A O 1
ATOM 1330 N N . SER A 1 172 ? 17.016 2.488 0.740 1.00 97.44 172 SER A N 1
ATOM 1331 C CA . SER A 1 172 ? 17.897 1.323 0.678 1.00 97.44 172 SER A CA 1
ATOM 1332 C C . SER A 1 172 ? 18.042 0.794 -0.744 1.00 97.44 172 SER A C 1
ATOM 1334 O O . SER A 1 172 ? 17.222 1.064 -1.624 1.00 97.44 172 SER A O 1
ATOM 1336 N N . ASN A 1 173 ? 19.137 0.070 -0.972 1.00 96.25 173 ASN A N 1
ATOM 1337 C CA . ASN A 1 173 ? 19.411 -0.567 -2.248 1.00 96.25 173 ASN A CA 1
ATOM 1338 C C . ASN A 1 173 ? 18.629 -1.881 -2.348 1.00 96.25 173 ASN A C 1
ATOM 1340 O O . ASN A 1 173 ? 18.863 -2.796 -1.560 1.00 96.25 173 ASN A O 1
ATOM 1344 N N . SER A 1 174 ? 17.753 -1.980 -3.342 1.00 94.44 174 SER A N 1
ATOM 1345 C CA . SER A 1 174 ? 17.057 -3.213 -3.706 1.00 94.44 174 SER A CA 1
ATOM 1346 C C . SER A 1 174 ? 17.362 -3.512 -5.171 1.00 94.44 174 SER A C 1
ATOM 1348 O O . SER A 1 174 ? 16.752 -2.927 -6.055 1.00 94.44 174 SER A O 1
ATOM 1350 N N . ASP A 1 175 ? 18.377 -4.332 -5.458 1.00 90.50 175 ASP A N 1
ATOM 1351 C CA . ASP A 1 175 ? 18.826 -4.643 -6.829 1.00 90.50 175 ASP A CA 1
ATOM 1352 C C . ASP A 1 175 ? 19.060 -3.405 -7.726 1.00 90.50 175 ASP A C 1
ATOM 1354 O O . ASP A 1 175 ? 18.635 -3.342 -8.882 1.00 90.50 175 ASP A O 1
ATOM 1358 N N . ASN A 1 176 ? 19.761 -2.402 -7.188 1.00 90.81 176 ASN A N 1
ATOM 1359 C CA . ASN A 1 176 ? 20.017 -1.080 -7.777 1.00 90.81 176 ASN A CA 1
ATOM 1360 C C . ASN A 1 176 ? 18.784 -0.173 -7.915 1.00 90.81 176 ASN A C 1
ATOM 1362 O O . ASN A 1 176 ? 18.911 0.930 -8.448 1.00 90.81 176 ASN A O 1
ATOM 1366 N N . TRP A 1 177 ? 17.613 -0.585 -7.435 1.00 95.19 177 TRP A N 1
ATOM 1367 C CA . TRP A 1 177 ? 16.466 0.296 -7.230 1.00 95.19 177 TRP A CA 1
ATOM 1368 C C . TRP A 1 177 ? 16.577 1.022 -5.892 1.00 95.19 177 TRP A C 1
ATOM 1370 O O . TRP A 1 177 ? 17.182 0.516 -4.944 1.00 95.19 177 TRP A O 1
ATOM 1380 N N . ILE A 1 178 ? 15.933 2.184 -5.798 1.00 97.88 178 ILE A N 1
ATOM 1381 C CA . ILE A 1 178 ? 15.748 2.873 -4.520 1.00 97.88 178 ILE A CA 1
ATOM 1382 C C . ILE A 1 178 ? 14.472 2.339 -3.870 1.00 97.88 178 ILE A C 1
ATOM 1384 O O . ILE A 1 178 ? 13.360 2.700 -4.268 1.00 97.88 178 ILE A O 1
ATOM 1388 N N . GLN A 1 179 ? 14.636 1.500 -2.853 1.00 98.31 179 GLN A N 1
ATOM 1389 C CA . GLN A 1 179 ? 13.560 1.145 -1.940 1.00 98.31 179 GLN A CA 1
ATOM 1390 C C . GLN A 1 179 ? 13.334 2.304 -0.978 1.00 98.31 179 GLN A C 1
ATOM 1392 O O . GLN A 1 179 ? 14.248 2.705 -0.262 1.00 98.31 179 GLN A O 1
ATOM 1397 N N . THR A 1 180 ? 12.116 2.838 -0.977 1.00 98.69 180 THR A N 1
ATOM 1398 C CA . THR A 1 180 ? 11.698 3.937 -0.107 1.00 98.69 180 THR A CA 1
ATOM 1399 C C . THR A 1 180 ? 10.722 3.403 0.926 1.00 98.69 180 THR A C 1
ATOM 1401 O O . THR A 1 180 ? 9.736 2.764 0.559 1.00 98.69 180 THR A O 1
ATOM 1404 N N . LYS A 1 181 ? 10.974 3.681 2.206 1.00 98.56 181 LYS A N 1
ATOM 1405 C CA . LYS A 1 181 ? 10.046 3.404 3.306 1.00 98.56 181 LYS A CA 1
ATOM 1406 C C . LYS A 1 181 ? 9.936 4.625 4.208 1.00 98.56 181 LYS A C 1
ATOM 1408 O O . LYS A 1 181 ? 10.952 5.109 4.696 1.00 98.56 181 LYS A O 1
ATOM 1413 N N . VAL A 1 182 ? 8.726 5.115 4.451 1.00 98.06 182 VAL A N 1
ATOM 1414 C CA . VAL A 1 182 ? 8.487 6.298 5.292 1.00 98.06 182 VAL A CA 1
ATOM 1415 C C . VAL A 1 182 ? 7.431 5.988 6.337 1.00 98.06 182 VAL A C 1
ATOM 1417 O O . VAL A 1 182 ? 6.366 5.479 5.993 1.00 98.06 182 VAL A O 1
ATOM 1420 N N . GLU A 1 183 ? 7.720 6.307 7.596 1.00 97.50 183 GLU A N 1
ATOM 1421 C CA . GLU A 1 183 ? 6.779 6.182 8.708 1.00 97.50 183 GLU A CA 1
ATOM 1422 C C . GLU A 1 183 ? 6.295 7.566 9.150 1.00 97.50 183 GLU A C 1
ATOM 1424 O O . GLU A 1 183 ? 7.080 8.432 9.536 1.00 97.50 183 GLU A O 1
ATOM 1429 N N . TYR A 1 184 ? 4.983 7.758 9.088 1.00 96.50 184 TYR A N 1
ATOM 1430 C CA . TYR A 1 184 ? 4.278 8.966 9.490 1.00 96.50 184 TYR A CA 1
ATOM 1431 C C . TYR A 1 184 ? 3.559 8.726 10.813 1.00 96.50 184 TYR A C 1
ATOM 1433 O O . TYR A 1 184 ? 2.947 7.678 10.982 1.00 96.50 184 TYR A O 1
ATOM 1441 N N . GLN A 1 185 ? 3.579 9.696 11.726 1.00 95.69 185 GLN A N 1
ATOM 1442 C CA . GLN A 1 185 ? 2.893 9.590 13.017 1.00 95.69 185 GLN A CA 1
ATOM 1443 C C . GLN A 1 185 ? 1.831 10.678 13.167 1.00 95.69 185 GLN A C 1
ATOM 1445 O O . GLN A 1 185 ? 2.124 11.860 12.968 1.00 95.69 185 GLN A O 1
ATOM 1450 N N . PHE A 1 186 ? 0.616 10.284 13.556 1.00 94.25 186 PHE A N 1
ATOM 1451 C CA . PHE A 1 186 ? -0.524 11.181 13.771 1.00 94.25 186 PHE A CA 1
ATOM 1452 C C . PHE A 1 186 ? -1.130 10.988 15.163 1.00 94.25 186 PHE A C 1
ATOM 1454 O O . PHE A 1 186 ? -1.416 9.863 15.567 1.00 94.25 186 PHE A O 1
ATOM 1461 N N . ASN A 1 187 ? -1.397 12.082 15.880 1.00 92.56 187 ASN A N 1
ATOM 1462 C CA . ASN A 1 187 ? -2.172 12.048 17.124 1.00 92.56 187 ASN A CA 1
ATOM 1463 C C . ASN A 1 187 ? -3.660 11.985 16.785 1.00 92.56 187 ASN A C 1
ATOM 1465 O O . ASN A 1 187 ? -4.362 12.995 16.797 1.00 92.56 187 ASN A O 1
ATOM 1469 N N . THR A 1 188 ? -4.123 10.797 16.408 1.00 91.69 188 THR A N 1
ATOM 1470 C CA . THR A 1 188 ? -5.500 10.587 15.973 1.00 91.69 188 THR A CA 1
ATOM 1471 C C . THR A 1 188 ? -6.062 9.264 16.494 1.00 91.69 188 THR A C 1
ATOM 1473 O O . THR A 1 188 ? -5.368 8.241 16.479 1.00 91.69 188 THR A O 1
ATOM 1476 N N . PRO A 1 189 ? -7.327 9.261 16.944 1.00 91.69 189 PRO A N 1
ATOM 1477 C CA . PRO A 1 189 ? -8.060 8.034 17.230 1.00 91.69 189 PRO A CA 1
ATOM 1478 C C .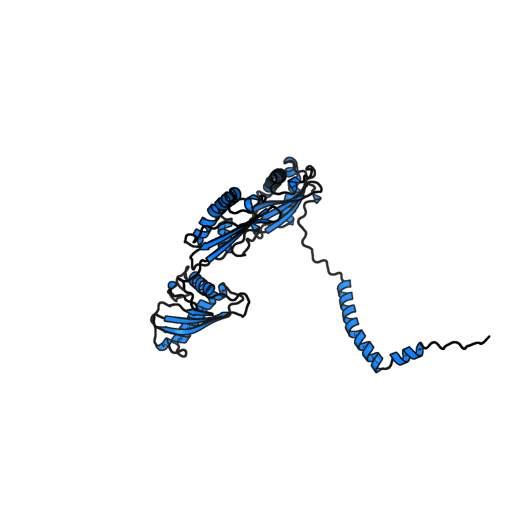 PRO A 1 189 ? -8.629 7.368 15.967 1.00 91.69 189 PRO A C 1
ATOM 1480 O O . PRO A 1 189 ? -9.096 6.234 16.040 1.00 91.69 189 PRO A O 1
ATOM 1483 N N . ILE A 1 190 ? -8.622 8.063 14.825 1.00 91.00 190 ILE A N 1
ATOM 1484 C CA . ILE A 1 190 ? -9.244 7.604 13.582 1.00 91.00 190 ILE A CA 1
ATOM 1485 C C . ILE A 1 190 ? -8.290 6.662 12.850 1.00 91.00 190 ILE A C 1
ATOM 1487 O O . ILE A 1 190 ? -7.156 7.030 12.549 1.00 91.00 190 ILE A O 1
ATOM 1491 N N . ILE A 1 191 ? -8.773 5.471 12.505 1.00 91.31 191 ILE A N 1
ATOM 1492 C CA . ILE A 1 191 ? -8.105 4.547 11.586 1.00 91.31 191 ILE A CA 1
ATOM 1493 C C . ILE A 1 191 ? -8.727 4.708 10.202 1.00 91.31 191 ILE A C 1
ATOM 1495 O O . ILE A 1 191 ? -9.944 4.771 10.044 1.00 91.31 191 ILE A O 1
ATOM 1499 N N . VAL A 1 192 ? -7.887 4.736 9.173 1.00 92.75 192 VAL A N 1
ATOM 1500 C CA . VAL A 1 192 ? -8.334 4.775 7.780 1.00 92.75 192 VAL A CA 1
ATOM 1501 C C . VAL A 1 192 ? -7.914 3.485 7.099 1.00 92.75 192 VAL A C 1
ATOM 1503 O O . VAL A 1 192 ? -6.784 3.031 7.261 1.00 92.75 192 VAL A O 1
ATOM 1506 N N . ASN A 1 193 ? -8.832 2.891 6.331 1.00 92.00 193 ASN A N 1
ATOM 1507 C CA . ASN A 1 193 ? -8.524 1.701 5.546 1.00 92.00 193 ASN A CA 1
ATOM 1508 C C . ASN A 1 193 ? -7.334 2.008 4.607 1.00 92.00 193 ASN A C 1
ATOM 1510 O O . ASN A 1 193 ? -7.445 2.942 3.801 1.00 92.00 193 ASN A O 1
ATOM 1514 N N . PRO A 1 194 ? -6.229 1.240 4.674 1.00 95.69 194 PRO A N 1
ATOM 1515 C CA . PRO A 1 194 ? -5.044 1.477 3.857 1.00 95.69 194 PRO A CA 1
ATOM 1516 C C . PRO A 1 194 ? -5.317 1.590 2.354 1.00 95.69 194 PRO A C 1
ATOM 1518 O O . PRO A 1 194 ? -4.683 2.407 1.691 1.00 95.69 194 PRO A O 1
ATOM 1521 N N . SER A 1 195 ? -6.300 0.859 1.817 1.00 95.25 195 SER A N 1
ATOM 1522 C CA . SER A 1 195 ? -6.687 0.947 0.404 1.00 95.25 195 SER A CA 1
ATOM 1523 C C . SER A 1 195 ? -7.162 2.347 0.007 1.00 95.25 195 SER A C 1
ATOM 1525 O O . SER A 1 195 ? -6.797 2.822 -1.060 1.00 95.25 195 SER A O 1
ATOM 1527 N N . LYS A 1 196 ? -7.878 3.067 0.885 1.00 95.81 196 LYS A N 1
ATOM 1528 C CA . LYS A 1 196 ? -8.279 4.460 0.607 1.00 95.81 196 LYS A CA 1
ATOM 1529 C C . LYS A 1 196 ? -7.065 5.383 0.517 1.00 95.81 196 LYS A C 1
ATOM 1531 O O . LYS A 1 196 ? -7.003 6.257 -0.342 1.00 95.81 196 LYS A O 1
ATOM 1536 N N . ILE A 1 197 ? -6.080 5.179 1.391 1.00 98.06 197 ILE A N 1
ATOM 1537 C CA . ILE A 1 197 ? -4.838 5.960 1.372 1.00 98.06 197 ILE A CA 1
ATOM 1538 C C . ILE A 1 197 ? -4.071 5.677 0.078 1.00 98.06 197 ILE A C 1
ATOM 1540 O O . ILE A 1 197 ? -3.640 6.617 -0.587 1.00 98.06 197 ILE A O 1
ATOM 1544 N N . ILE A 1 198 ? -3.959 4.402 -0.307 1.00 98.44 198 ILE A N 1
ATOM 1545 C CA . ILE A 1 198 ? -3.372 3.978 -1.584 1.00 98.44 198 ILE A CA 1
ATOM 1546 C C . ILE A 1 198 ? -4.074 4.678 -2.751 1.00 98.44 198 ILE A C 1
ATOM 1548 O O . ILE A 1 198 ? -3.393 5.296 -3.565 1.00 98.44 198 ILE A O 1
ATOM 1552 N N . ASP A 1 199 ? -5.408 4.668 -2.802 1.00 97.12 199 ASP A N 1
ATOM 1553 C CA . ASP A 1 199 ? -6.178 5.343 -3.854 1.00 97.12 199 ASP A CA 1
ATOM 1554 C C . ASP A 1 199 ? -5.880 6.849 -3.905 1.00 97.12 199 ASP A C 1
ATOM 1556 O O . ASP A 1 199 ? -5.664 7.406 -4.983 1.00 97.12 199 ASP A O 1
ATOM 1560 N N . GLY A 1 200 ? -5.786 7.504 -2.743 1.00 97.88 200 GLY A N 1
ATOM 1561 C CA . GLY A 1 200 ? -5.412 8.918 -2.643 1.00 97.88 200 GLY A CA 1
ATOM 1562 C C . GLY A 1 200 ? -4.007 9.208 -3.181 1.00 97.88 200 GLY A C 1
ATOM 1563 O O . GLY A 1 200 ? -3.813 10.160 -3.938 1.00 97.88 200 GLY A O 1
ATOM 1564 N N . ILE A 1 201 ? -3.029 8.359 -2.849 1.00 98.44 201 ILE A N 1
ATOM 1565 C CA . ILE A 1 201 ? -1.657 8.463 -3.368 1.00 98.44 201 ILE A CA 1
ATOM 1566 C C . ILE A 1 201 ? -1.645 8.244 -4.886 1.00 98.44 201 ILE A C 1
ATOM 1568 O O . ILE A 1 201 ? -1.029 9.021 -5.617 1.00 98.44 201 ILE A O 1
ATOM 1572 N N . LEU A 1 202 ? -2.354 7.231 -5.384 1.00 97.00 202 LEU A N 1
ATOM 1573 C CA . LEU A 1 202 ? -2.415 6.904 -6.809 1.00 97.00 202 LEU A CA 1
ATOM 1574 C C . LEU A 1 202 ? -3.121 7.985 -7.641 1.00 97.00 202 LEU A C 1
ATOM 1576 O O . LEU A 1 202 ? -2.728 8.198 -8.791 1.00 97.00 202 LEU A O 1
ATOM 1580 N N . ALA A 1 203 ? -4.132 8.657 -7.086 1.00 96.62 203 ALA A N 1
ATOM 1581 C CA . ALA A 1 203 ? -4.853 9.751 -7.738 1.00 96.62 203 ALA A CA 1
ATOM 1582 C C . ALA A 1 203 ? -4.059 11.071 -7.772 1.00 96.62 203 ALA A C 1
ATOM 1584 O O . ALA A 1 203 ? -4.370 11.967 -8.556 1.00 96.62 203 ALA A O 1
ATOM 1585 N N . SER A 1 204 ? -3.034 11.203 -6.929 1.00 97.31 204 SER A N 1
ATOM 1586 C CA . SER A 1 204 ? -2.212 12.409 -6.838 1.00 97.31 204 SER A CA 1
ATOM 1587 C C . SER A 1 204 ? -1.128 12.492 -7.926 1.00 97.31 204 SER A C 1
ATOM 1589 O O . SER A 1 204 ? -0.728 11.497 -8.536 1.00 97.31 204 SER A O 1
ATOM 1591 N N . THR A 1 205 ? -0.600 13.700 -8.146 1.00 96.00 205 THR A N 1
ATOM 1592 C CA . THR A 1 205 ? 0.577 13.908 -9.005 1.00 96.00 205 THR A CA 1
ATOM 1593 C C . THR A 1 205 ? 1.849 13.746 -8.178 1.00 96.00 205 THR A C 1
ATOM 1595 O O . THR A 1 205 ? 2.130 14.566 -7.308 1.00 96.00 205 THR A O 1
ATOM 1598 N N . SER A 1 206 ? 2.627 12.698 -8.457 1.00 96.94 206 SER A N 1
ATOM 1599 C CA . SER A 1 206 ? 3.888 12.444 -7.753 1.00 96.94 206 SER A CA 1
ATOM 1600 C C . SER A 1 206 ? 5.050 13.254 -8.348 1.00 96.94 206 SER A C 1
ATOM 1602 O O . SER A 1 206 ? 5.192 13.294 -9.573 1.00 96.94 206 SER A O 1
ATOM 1604 N N . PRO A 1 207 ? 5.924 13.859 -7.518 1.00 97.19 207 PRO A N 1
ATOM 1605 C CA . PRO A 1 207 ? 7.134 14.543 -7.977 1.00 97.19 207 PRO A CA 1
ATOM 1606 C C . PRO A 1 207 ? 8.272 13.573 -8.331 1.00 97.19 207 PRO A C 1
ATOM 1608 O O . PRO A 1 207 ? 9.332 14.002 -8.791 1.00 97.19 207 PRO A O 1
ATOM 1611 N N . VAL A 1 208 ? 8.082 12.275 -8.085 1.00 96.81 208 VAL A N 1
ATOM 1612 C CA . VAL A 1 208 ? 9.051 11.210 -8.348 1.00 96.81 208 VAL A CA 1
ATOM 1613 C C . VAL A 1 208 ? 8.395 10.103 -9.162 1.00 96.81 208 VAL A C 1
ATOM 1615 O O . VAL A 1 208 ? 7.195 9.854 -9.073 1.00 96.81 208 VAL A O 1
ATOM 1618 N N . ARG A 1 209 ? 9.188 9.407 -9.977 1.00 95.44 209 ARG A N 1
ATOM 1619 C CA . ARG A 1 209 ? 8.713 8.202 -10.656 1.00 95.44 209 ARG A CA 1
ATOM 1620 C C . ARG A 1 209 ? 8.871 7.007 -9.731 1.00 95.44 209 ARG A C 1
ATOM 1622 O O . ARG A 1 209 ? 9.973 6.747 -9.260 1.00 95.44 209 ARG A O 1
ATOM 1629 N N . TYR A 1 210 ? 7.801 6.254 -9.537 1.00 97.25 210 TYR A N 1
ATOM 1630 C CA . TYR A 1 210 ? 7.789 5.045 -8.722 1.00 97.25 210 TYR A CA 1
ATOM 1631 C C . TYR A 1 210 ? 7.007 3.941 -9.425 1.00 97.25 210 TYR A C 1
ATOM 1633 O O . TYR A 1 210 ? 6.197 4.229 -10.304 1.00 97.25 210 TYR A O 1
ATOM 1641 N N . VAL A 1 211 ? 7.275 2.692 -9.053 1.00 96.69 211 VAL A N 1
ATOM 1642 C CA . VAL A 1 211 ? 6.537 1.528 -9.546 1.00 96.69 211 VAL A CA 1
ATOM 1643 C C . VAL A 1 211 ? 5.221 1.440 -8.784 1.00 96.69 211 VAL A C 1
ATOM 1645 O O . VAL A 1 211 ? 5.218 1.115 -7.592 1.00 96.69 211 VAL A O 1
ATOM 1648 N N . ARG A 1 212 ? 4.094 1.711 -9.448 1.00 95.94 212 ARG A N 1
ATOM 1649 C CA . ARG A 1 212 ? 2.783 1.830 -8.781 1.00 95.94 212 ARG A CA 1
ATOM 1650 C C . ARG A 1 212 ? 2.397 0.549 -8.059 1.00 95.94 212 ARG A C 1
ATOM 1652 O O . ARG A 1 212 ? 1.895 0.600 -6.943 1.00 95.94 212 ARG A O 1
ATOM 1659 N N . GLY A 1 213 ? 2.711 -0.594 -8.659 1.00 94.88 213 GLY A N 1
ATOM 1660 C CA . GLY A 1 213 ? 2.436 -1.909 -8.091 1.00 94.88 213 GLY A CA 1
ATOM 1661 C C . GLY A 1 213 ? 3.244 -2.288 -6.857 1.00 94.88 213 GLY A C 1
ATOM 1662 O O . GLY A 1 213 ? 2.907 -3.265 -6.199 1.00 94.88 213 GLY A O 1
ATOM 1663 N N . THR A 1 214 ? 4.277 -1.520 -6.511 1.00 97.00 214 THR A N 1
ATOM 1664 C CA . THR A 1 214 ? 5.067 -1.735 -5.287 1.00 97.00 214 THR A CA 1
ATOM 1665 C C . THR A 1 214 ? 4.594 -0.876 -4.123 1.00 97.00 214 THR A C 1
ATOM 1667 O O . THR A 1 214 ? 5.078 -1.067 -3.012 1.00 97.00 214 THR A O 1
ATOM 1670 N N . LEU A 1 215 ? 3.659 0.052 -4.365 1.00 98.56 215 LEU A N 1
ATOM 1671 C CA . LEU A 1 215 ? 3.110 0.917 -3.332 1.00 98.56 215 LEU A CA 1
ATOM 1672 C C . LEU A 1 215 ? 2.387 0.085 -2.277 1.00 98.56 215 LEU A C 1
ATOM 1674 O O . LEU A 1 215 ? 1.426 -0.625 -2.579 1.00 98.56 215 LEU A O 1
ATOM 1678 N N . LYS A 1 216 ? 2.829 0.230 -1.033 1.00 98.62 216 LYS A N 1
ATOM 1679 C CA . LYS A 1 216 ? 2.182 -0.316 0.149 1.00 98.62 216 LYS A CA 1
ATOM 1680 C C . LYS A 1 216 ? 1.869 0.782 1.148 1.00 98.62 216 LYS A C 1
ATOM 1682 O O . LYS A 1 216 ? 2.651 1.718 1.316 1.00 98.62 216 LYS A O 1
ATOM 1687 N N . VAL A 1 217 ? 0.750 0.619 1.843 1.00 98.50 217 VAL A N 1
ATOM 1688 C CA . VAL A 1 217 ? 0.402 1.380 3.045 1.00 98.50 217 VAL A CA 1
ATOM 1689 C C . VAL A 1 217 ? 0.060 0.375 4.133 1.00 98.50 217 VAL A C 1
ATOM 1691 O O . VAL A 1 217 ? -0.839 -0.434 3.933 1.00 98.50 217 VAL A O 1
ATOM 1694 N N . ASN A 1 218 ? 0.774 0.395 5.260 1.00 96.31 218 ASN A N 1
ATOM 1695 C CA . ASN A 1 218 ? 0.600 -0.572 6.354 1.00 96.31 218 ASN A CA 1
ATOM 1696 C C . ASN A 1 218 ? 0.473 -2.013 5.821 1.00 96.31 218 ASN A C 1
ATOM 1698 O O . ASN A 1 218 ? -0.545 -2.671 6.020 1.00 96.31 218 ASN A O 1
ATOM 1702 N N . GLU A 1 219 ? 1.472 -2.439 5.037 1.00 94.50 219 GLU A N 1
ATOM 1703 C CA . GLU A 1 219 ? 1.587 -3.768 4.402 1.00 94.50 219 GLU A CA 1
ATOM 1704 C C . GLU A 1 219 ? 0.553 -4.096 3.309 1.00 94.50 219 GLU A C 1
ATOM 1706 O O . GLU A 1 219 ? 0.781 -5.001 2.506 1.00 94.50 219 GLU A O 1
ATOM 1711 N N . ASN A 1 220 ? -0.530 -3.326 3.193 1.00 95.56 220 ASN A N 1
ATOM 1712 C CA . ASN A 1 220 ? -1.512 -3.485 2.126 1.00 95.56 220 ASN A CA 1
ATOM 1713 C C . ASN A 1 220 ? -0.918 -2.964 0.821 1.00 95.56 220 ASN A C 1
ATOM 1715 O O . ASN A 1 220 ? -0.519 -1.804 0.747 1.00 95.56 220 ASN A O 1
ATOM 1719 N N . GLN A 1 221 ? -0.859 -3.813 -0.201 1.00 96.38 221 GLN A N 1
ATOM 1720 C CA . GLN A 1 221 ? -0.238 -3.494 -1.484 1.00 96.38 221 GLN A CA 1
ATOM 1721 C C . GLN A 1 221 ? -1.274 -3.070 -2.524 1.00 96.38 221 GLN A C 1
ATOM 1723 O O . GLN A 1 221 ? -2.341 -3.679 -2.639 1.00 96.38 221 GLN A O 1
ATOM 1728 N N . ALA A 1 222 ? -0.935 -2.054 -3.315 1.00 96.19 222 ALA A N 1
ATOM 1729 C CA . ALA A 1 222 ? -1.728 -1.625 -4.454 1.00 96.19 222 ALA A CA 1
ATOM 1730 C C . ALA A 1 222 ? -1.876 -2.757 -5.487 1.00 96.19 222 ALA A C 1
ATOM 1732 O O . ALA A 1 222 ? -0.924 -3.483 -5.774 1.00 96.19 222 ALA A O 1
ATOM 1733 N N . GLN A 1 223 ? -3.077 -2.903 -6.046 1.00 93.62 223 GLN A N 1
ATOM 1734 C CA . GLN A 1 223 ? -3.427 -4.014 -6.933 1.00 93.62 223 GLN A CA 1
ATOM 1735 C C . GLN A 1 223 ? -3.493 -3.557 -8.392 1.00 93.62 223 GLN A C 1
ATOM 1737 O O . GLN A 1 223 ? -4.190 -2.594 -8.711 1.00 93.62 223 GLN A O 1
ATOM 1742 N N . PHE A 1 224 ? -2.792 -4.271 -9.275 1.00 95.38 224 PHE A N 1
ATOM 1743 C CA . PHE A 1 224 ? -2.741 -4.005 -10.714 1.00 95.38 224 PHE A CA 1
ATOM 1744 C C . PHE A 1 224 ? -2.518 -5.291 -11.508 1.00 95.38 224 PHE A C 1
ATOM 1746 O O . PHE A 1 224 ? -1.941 -6.250 -10.996 1.00 95.38 224 PHE A O 1
ATOM 1753 N N . ASP A 1 225 ? -2.883 -5.265 -12.788 1.00 94.19 225 ASP A N 1
ATOM 1754 C CA . ASP A 1 225 ? -2.465 -6.287 -13.742 1.00 94.19 225 ASP A CA 1
ATOM 1755 C C . ASP A 1 225 ? -1.049 -5.942 -14.226 1.00 94.19 225 ASP A C 1
ATOM 1757 O O . ASP A 1 225 ? -0.859 -5.007 -15.008 1.00 94.19 225 ASP A O 1
ATOM 1761 N N . MET A 1 226 ? -0.044 -6.678 -13.752 1.00 93.94 226 MET A N 1
ATOM 1762 C CA . MET A 1 226 ? 1.354 -6.502 -14.158 1.00 93.94 226 MET A CA 1
ATOM 1763 C C . MET A 1 226 ? 1.757 -7.620 -15.113 1.00 93.94 226 MET A C 1
ATOM 1765 O O . MET A 1 226 ? 1.656 -8.803 -14.784 1.00 93.94 226 MET A O 1
ATOM 1769 N N . VAL A 1 227 ? 2.195 -7.249 -16.316 1.00 95.38 227 VAL A N 1
ATOM 1770 C CA . VAL A 1 227 ? 2.602 -8.206 -17.347 1.00 95.38 227 VAL A CA 1
ATOM 1771 C C . VAL A 1 227 ? 4.089 -8.020 -17.647 1.00 95.38 227 VAL A C 1
ATOM 1773 O O . VAL A 1 227 ? 4.456 -7.074 -18.355 1.00 95.38 227 VAL A O 1
ATOM 1776 N N . PRO A 1 228 ? 4.960 -8.914 -17.149 1.00 95.56 228 PRO A N 1
ATOM 1777 C CA . PRO A 1 228 ? 6.365 -8.901 -17.512 1.00 95.56 228 PRO A CA 1
ATOM 1778 C C . PRO A 1 228 ? 6.562 -9.465 -18.922 1.00 95.56 228 PRO A C 1
ATOM 1780 O O . PRO A 1 228 ? 5.903 -10.423 -19.330 1.00 95.56 228 PRO A O 1
ATOM 1783 N N . PHE A 1 229 ? 7.513 -8.901 -19.660 1.00 94.75 229 PHE A N 1
ATOM 1784 C CA . PHE A 1 229 ? 7.961 -9.411 -20.953 1.00 94.75 229 PHE A CA 1
ATOM 1785 C C . PHE A 1 229 ? 9.428 -9.0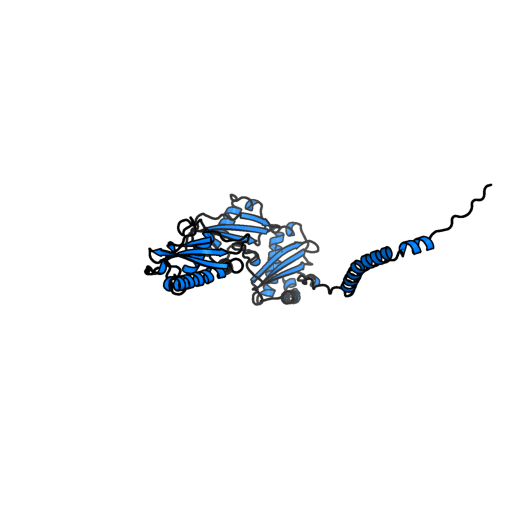49 -21.202 1.00 94.75 229 PHE A C 1
ATOM 1787 O O . PHE A 1 229 ? 10.016 -8.206 -20.523 1.00 94.75 229 PHE A O 1
ATOM 1794 N N . SER A 1 230 ? 10.044 -9.709 -22.180 1.00 94.88 230 SER A N 1
ATOM 1795 C CA . SER A 1 230 ? 11.431 -9.449 -22.574 1.00 94.88 230 SER A CA 1
ATOM 1796 C C . SER A 1 230 ? 11.516 -8.950 -24.010 1.00 94.88 230 SER A C 1
ATOM 1798 O O . SER A 1 230 ? 10.698 -9.313 -24.850 1.00 94.88 230 SER A O 1
ATOM 1800 N N . LEU A 1 231 ? 12.516 -8.114 -24.287 1.00 95.31 231 LEU A N 1
ATOM 1801 C CA . LEU A 1 231 ? 12.830 -7.622 -25.625 1.00 95.31 231 LEU A CA 1
ATOM 1802 C C . LEU A 1 231 ? 14.327 -7.745 -25.878 1.00 95.31 231 LEU A C 1
ATOM 1804 O O . LEU A 1 231 ? 15.123 -7.037 -25.263 1.00 95.31 231 LEU A O 1
ATOM 1808 N N . ARG A 1 232 ? 14.732 -8.613 -26.804 1.00 96.56 232 ARG A N 1
ATOM 1809 C CA . ARG A 1 232 ? 16.106 -8.634 -27.312 1.00 96.56 232 ARG A CA 1
ATOM 1810 C C . ARG A 1 232 ? 16.239 -7.602 -28.431 1.00 96.56 232 ARG A C 1
ATOM 1812 O O . ARG A 1 232 ? 15.580 -7.709 -29.463 1.00 96.56 232 ARG A O 1
ATOM 1819 N N . ILE A 1 233 ? 17.121 -6.629 -28.227 1.00 97.44 233 ILE A N 1
ATOM 1820 C CA . ILE A 1 233 ? 17.384 -5.514 -29.138 1.00 97.44 233 ILE A CA 1
ATOM 1821 C C . ILE A 1 233 ? 18.660 -5.821 -29.933 1.00 97.44 233 ILE A C 1
ATOM 1823 O O . ILE A 1 233 ? 19.778 -5.693 -29.434 1.00 97.44 233 ILE A O 1
ATOM 1827 N N . LEU A 1 234 ? 18.492 -6.242 -31.184 1.00 96.56 234 LEU A N 1
ATOM 1828 C CA . LEU A 1 234 ? 19.546 -6.781 -32.049 1.00 96.56 234 LEU A CA 1
ATOM 1829 C C . LEU A 1 234 ? 20.606 -5.743 -32.436 1.00 96.56 234 LEU A C 1
ATOM 1831 O O . LEU A 1 234 ? 21.768 -6.088 -32.624 1.00 96.56 234 LEU A O 1
ATOM 1835 N N . ASN A 1 235 ? 20.220 -4.469 -32.540 1.00 96.00 235 ASN A N 1
ATOM 1836 C CA . ASN A 1 235 ? 21.096 -3.369 -32.951 1.00 96.00 235 ASN A CA 1
ATOM 1837 C C . ASN A 1 235 ? 21.693 -2.577 -31.773 1.00 96.00 235 ASN A C 1
ATOM 1839 O O . ASN A 1 235 ? 22.066 -1.414 -31.943 1.00 96.00 235 ASN A O 1
ATOM 1843 N N . LYS A 1 236 ? 21.751 -3.170 -30.576 1.00 95.25 236 LYS A N 1
ATOM 1844 C CA . LYS A 1 236 ? 22.397 -2.587 -29.393 1.00 95.25 236 LYS A CA 1
ATOM 1845 C C . LYS A 1 236 ? 23.389 -3.589 -28.802 1.00 95.25 236 LYS A C 1
ATOM 1847 O O . LYS A 1 236 ? 23.049 -4.750 -28.568 1.00 95.25 236 LYS A O 1
ATOM 1852 N N . ALA A 1 237 ? 24.613 -3.129 -28.558 1.00 93.06 237 ALA A N 1
ATOM 1853 C CA . ALA A 1 237 ? 25.637 -3.898 -27.863 1.00 93.06 237 ALA A CA 1
ATOM 1854 C C . ALA A 1 237 ? 25.492 -3.719 -26.348 1.00 93.06 237 ALA A C 1
ATOM 1856 O O . ALA A 1 237 ? 25.129 -2.642 -25.877 1.00 93.06 237 ALA A O 1
ATOM 1857 N N . PHE A 1 238 ? 25.770 -4.779 -25.593 1.00 95.25 238 PHE A N 1
ATOM 1858 C CA . PHE A 1 238 ? 25.757 -4.704 -24.138 1.00 95.25 238 PHE A CA 1
ATOM 1859 C C . PHE A 1 238 ? 27.050 -4.061 -23.618 1.00 95.25 238 PHE A C 1
ATOM 1861 O O . PHE A 1 238 ? 28.133 -4.420 -24.077 1.00 95.25 238 PHE A O 1
ATOM 1868 N N . SER A 1 239 ? 26.931 -3.161 -22.643 1.00 94.88 239 SER A N 1
ATOM 1869 C CA . SER A 1 239 ? 28.041 -2.627 -21.847 1.00 94.88 239 SER A CA 1
ATOM 1870 C C . SER A 1 239 ? 27.757 -2.829 -20.359 1.00 94.88 239 SER A C 1
ATOM 1872 O O . SER A 1 239 ? 26.597 -2.946 -19.958 1.00 94.88 239 SER A O 1
ATOM 1874 N N . ASP A 1 240 ? 28.798 -2.831 -19.525 1.00 92.81 240 ASP A N 1
ATOM 1875 C CA . ASP A 1 240 ? 28.641 -3.024 -18.076 1.00 92.81 240 ASP A CA 1
ATOM 1876 C C . ASP A 1 240 ? 27.753 -1.946 -17.435 1.00 92.81 240 ASP A C 1
ATOM 1878 O O . ASP A 1 240 ? 26.989 -2.245 -16.514 1.00 92.81 240 ASP A O 1
ATOM 1882 N N . GLY A 1 241 ? 27.760 -0.724 -17.982 1.00 94.12 241 GLY A N 1
ATOM 1883 C CA . GLY A 1 241 ? 26.866 0.361 -17.570 1.00 94.12 241 GLY A CA 1
ATOM 1884 C C . GLY A 1 241 ? 25.387 -0.026 -17.643 1.00 94.12 241 GLY A C 1
ATOM 1885 O O . GLY A 1 241 ? 24.624 0.308 -16.739 1.00 94.12 241 GLY A O 1
ATOM 1886 N N . LEU A 1 242 ? 24.977 -0.835 -18.626 1.00 95.88 242 LEU A N 1
ATOM 1887 C CA . LEU A 1 242 ? 23.591 -1.304 -18.756 1.00 95.88 242 LEU A CA 1
ATOM 1888 C C . LEU A 1 242 ? 23.168 -2.272 -17.640 1.00 95.88 242 LEU A C 1
ATOM 1890 O O . LEU A 1 242 ? 21.984 -2.541 -17.491 1.00 95.88 242 LEU A O 1
ATOM 1894 N N . SER A 1 243 ? 24.083 -2.805 -16.832 1.00 92.88 243 SER A N 1
ATOM 1895 C CA . SER A 1 243 ? 23.694 -3.593 -15.653 1.00 92.88 243 SER A CA 1
ATOM 1896 C C . SER A 1 243 ? 23.328 -2.730 -14.437 1.00 92.88 243 SER A C 1
ATOM 1898 O O . SER A 1 243 ? 22.720 -3.232 -13.490 1.00 92.88 243 SER A O 1
ATOM 1900 N N . ASN A 1 244 ? 23.668 -1.438 -14.465 1.00 92.00 244 ASN A N 1
ATOM 1901 C CA . ASN A 1 244 ? 23.493 -0.509 -13.358 1.00 92.00 244 ASN A CA 1
ATOM 1902 C C . ASN A 1 244 ? 22.399 0.520 -13.674 1.00 92.00 244 ASN A C 1
ATOM 1904 O O . ASN A 1 244 ? 22.595 1.394 -14.510 1.00 92.00 244 ASN A O 1
ATOM 1908 N N . ARG A 1 245 ? 21.279 0.476 -12.942 1.00 94.50 245 ARG A N 1
ATOM 1909 C CA . ARG A 1 245 ? 20.148 1.411 -13.095 1.00 94.50 245 ARG A CA 1
ATOM 1910 C C . ARG A 1 245 ? 20.530 2.886 -12.921 1.00 94.50 245 ARG A C 1
ATOM 1912 O O . ARG A 1 245 ? 19.879 3.760 -13.491 1.00 94.50 245 ARG A O 1
ATOM 1919 N N . GLY A 1 246 ? 21.569 3.161 -12.134 1.00 90.88 246 GLY A N 1
ATOM 1920 C CA . GLY A 1 246 ? 22.077 4.510 -11.898 1.00 90.88 246 GLY A CA 1
ATOM 1921 C C . GLY A 1 246 ? 22.931 5.073 -13.033 1.00 90.88 246 GLY A C 1
ATOM 1922 O O . GLY A 1 246 ? 23.173 6.27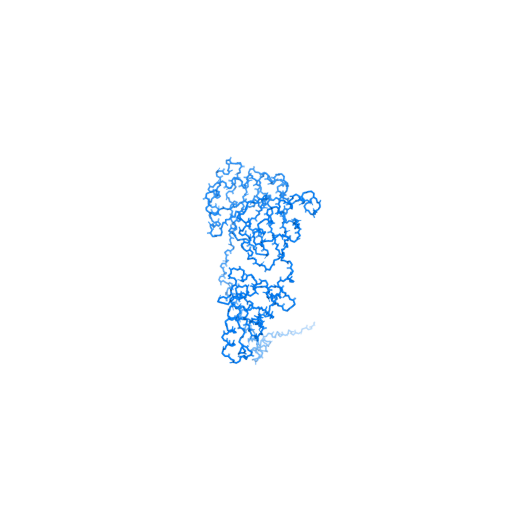8 -13.038 1.00 90.88 246 GLY A O 1
ATOM 1923 N N . SER A 1 247 ? 23.376 4.245 -13.985 1.00 94.19 247 SER A N 1
ATOM 1924 C CA . SER A 1 247 ? 24.233 4.689 -15.088 1.00 94.19 247 SER A CA 1
ATOM 1925 C C . SER A 1 247 ? 23.468 5.513 -16.124 1.00 94.19 247 SER A C 1
ATOM 1927 O O . SER A 1 247 ? 22.256 5.359 -16.312 1.00 94.19 247 SER A O 1
ATOM 1929 N N . THR A 1 248 ? 24.195 6.369 -16.840 1.00 95.12 248 THR A N 1
ATOM 1930 C CA . THR A 1 248 ? 23.649 7.129 -17.969 1.00 95.12 248 THR A CA 1
ATOM 1931 C C . THR A 1 248 ? 23.152 6.185 -19.063 1.00 95.12 248 THR A C 1
ATOM 1933 O O . THR A 1 248 ? 22.034 6.340 -19.546 1.00 95.12 248 THR A O 1
ATOM 1936 N N . GLU A 1 249 ? 23.920 5.143 -19.385 1.00 96.06 249 GLU A N 1
ATOM 1937 C CA . GLU A 1 249 ? 23.604 4.187 -20.446 1.00 96.06 249 GLU A CA 1
ATOM 1938 C C . GLU A 1 249 ? 22.303 3.427 -20.162 1.00 96.06 249 GLU A C 1
ATOM 1940 O O . GLU A 1 249 ? 21.472 3.245 -21.058 1.00 96.06 249 GLU A O 1
ATOM 1945 N N . PHE A 1 250 ? 22.087 2.999 -18.911 1.00 96.62 250 PHE A N 1
ATOM 1946 C CA . PHE A 1 250 ? 20.837 2.352 -18.519 1.00 96.62 250 PHE A CA 1
ATOM 1947 C C . PHE A 1 250 ? 19.662 3.318 -18.638 1.00 96.62 250 PHE A C 1
ATOM 1949 O O . PHE A 1 250 ? 18.615 2.941 -19.170 1.00 96.62 250 PHE A O 1
ATOM 1956 N N . LYS A 1 251 ? 19.815 4.549 -18.130 1.00 96.06 251 LYS A N 1
ATOM 1957 C CA . LYS A 1 251 ? 18.756 5.568 -18.124 1.00 96.06 251 LYS A CA 1
ATOM 1958 C C . LYS A 1 251 ? 18.344 5.954 -19.539 1.00 96.06 251 LYS A C 1
ATOM 1960 O O . LYS A 1 251 ? 17.146 5.992 -19.825 1.00 96.06 251 LYS A O 1
ATOM 1965 N N . GLU A 1 252 ? 19.304 6.178 -20.429 1.00 97.00 252 GLU A N 1
ATOM 1966 C CA . GLU A 1 252 ? 19.057 6.524 -21.829 1.00 97.00 252 GLU A CA 1
ATOM 1967 C C . GLU A 1 252 ? 18.336 5.394 -22.566 1.00 97.00 252 GLU A C 1
ATOM 1969 O O . GLU A 1 252 ? 17.256 5.612 -23.123 1.00 97.00 252 GLU A O 1
ATOM 1974 N N . LEU A 1 253 ? 18.865 4.166 -22.510 1.00 97.81 253 LEU A N 1
ATOM 1975 C CA . LEU A 1 253 ? 18.247 3.047 -23.216 1.00 97.81 253 LEU A CA 1
ATOM 1976 C C . LEU A 1 253 ? 16.881 2.682 -22.624 1.00 97.81 253 LEU A C 1
ATOM 1978 O O . LEU A 1 253 ? 15.936 2.429 -23.370 1.00 97.81 253 LEU A O 1
ATOM 1982 N N . SER A 1 254 ? 16.729 2.715 -21.299 1.00 97.69 254 SER A N 1
ATOM 1983 C CA . SER A 1 254 ? 15.430 2.493 -20.653 1.00 97.69 254 SER A CA 1
ATOM 1984 C C . SER A 1 254 ? 14.416 3.569 -21.033 1.00 97.69 254 SER A C 1
ATOM 1986 O O . SER A 1 254 ? 13.246 3.258 -21.254 1.00 97.69 254 SER A O 1
ATOM 1988 N N . THR A 1 255 ? 14.841 4.827 -21.158 1.00 97.75 255 THR A N 1
ATOM 1989 C CA . THR A 1 255 ? 13.975 5.925 -21.614 1.00 97.75 255 THR A CA 1
ATOM 1990 C C . THR A 1 255 ? 13.548 5.724 -23.063 1.00 97.75 255 THR A C 1
ATOM 1992 O O . THR A 1 255 ? 12.361 5.863 -23.359 1.00 97.75 255 THR A O 1
ATOM 1995 N N . GLN A 1 256 ? 14.469 5.329 -23.949 1.00 98.31 256 GLN A N 1
ATOM 1996 C CA . GLN A 1 256 ? 14.146 5.000 -25.339 1.00 98.31 256 GLN A CA 1
ATOM 1997 C C . GLN A 1 256 ? 13.125 3.855 -25.403 1.00 98.31 256 GLN A C 1
ATOM 1999 O O . GLN A 1 256 ? 12.043 4.028 -25.957 1.00 98.31 256 GLN A O 1
ATOM 2004 N N . VAL A 1 257 ? 13.422 2.720 -24.762 1.00 98.12 257 VAL A N 1
ATOM 2005 C CA . VAL A 1 257 ? 12.548 1.535 -24.727 1.00 98.12 257 VAL A CA 1
ATOM 2006 C C . VAL A 1 257 ? 11.160 1.884 -24.181 1.00 98.12 257 VAL A C 1
ATOM 2008 O O . VAL A 1 257 ? 10.152 1.607 -24.828 1.00 98.12 257 VAL A O 1
ATOM 2011 N N . THR A 1 258 ? 11.085 2.538 -23.020 1.00 97.50 258 THR A N 1
ATOM 2012 C CA . THR A 1 258 ? 9.796 2.881 -22.395 1.00 97.50 258 THR A CA 1
ATOM 2013 C C . THR A 1 258 ? 8.992 3.879 -23.219 1.00 97.50 258 THR A C 1
ATOM 2015 O O . THR A 1 258 ? 7.784 3.705 -23.358 1.00 97.50 258 THR A O 1
ATOM 2018 N N . THR A 1 259 ? 9.634 4.890 -23.809 1.00 97.25 259 THR A N 1
ATOM 2019 C CA . THR A 1 259 ? 8.949 5.901 -24.628 1.00 97.25 259 THR A CA 1
ATOM 2020 C C . THR A 1 259 ? 8.410 5.296 -25.918 1.00 97.25 259 THR A C 1
ATOM 2022 O O . THR A 1 259 ? 7.246 5.522 -26.252 1.00 97.25 259 THR A O 1
ATOM 2025 N N . SER A 1 260 ? 9.212 4.496 -26.625 1.00 97.88 260 SER A N 1
ATOM 2026 C CA . SER A 1 260 ? 8.790 3.866 -27.878 1.00 97.88 260 SER A CA 1
ATOM 2027 C C . SER A 1 260 ? 7.670 2.849 -27.649 1.00 97.88 260 SER A C 1
ATOM 2029 O O . SER A 1 260 ? 6.696 2.835 -28.397 1.00 97.88 260 SER A O 1
ATOM 2031 N N . ILE A 1 261 ? 7.736 2.055 -26.577 1.00 96.62 261 ILE A N 1
ATOM 2032 C CA . ILE A 1 261 ? 6.678 1.087 -26.265 1.00 96.62 261 ILE A CA 1
ATOM 2033 C C . ILE A 1 261 ? 5.411 1.779 -25.755 1.00 96.62 261 ILE A C 1
ATOM 2035 O O . ILE A 1 261 ? 4.313 1.392 -26.146 1.00 96.62 261 ILE A O 1
ATOM 2039 N N . LYS A 1 262 ? 5.520 2.838 -24.941 1.00 96.62 262 LYS A N 1
ATOM 2040 C CA . LYS A 1 262 ? 4.352 3.598 -24.463 1.00 96.62 262 LYS A CA 1
ATOM 2041 C C . LYS A 1 262 ? 3.486 4.116 -25.618 1.00 96.62 262 LYS A C 1
ATOM 2043 O O . LYS A 1 262 ? 2.267 4.142 -25.483 1.00 96.62 262 LYS A O 1
ATOM 2048 N N . LYS A 1 263 ? 4.085 4.462 -26.767 1.00 96.38 263 LYS A N 1
ATOM 2049 C CA . LYS A 1 263 ? 3.348 4.843 -27.989 1.00 96.38 263 LYS A CA 1
ATOM 2050 C C . LYS A 1 263 ? 2.457 3.710 -28.516 1.00 96.38 263 LYS A C 1
ATOM 2052 O O . LYS A 1 263 ? 1.368 3.991 -29.003 1.00 96.38 263 LYS A O 1
ATOM 2057 N N . LEU A 1 264 ? 2.879 2.450 -28.381 1.00 97.19 264 LEU A N 1
ATOM 2058 C CA . LEU A 1 264 ? 2.095 1.280 -28.800 1.00 97.19 264 LEU A CA 1
ATOM 2059 C C . LEU A 1 264 ? 0.872 1.047 -27.901 1.00 97.19 264 LEU A C 1
ATOM 2061 O O . LEU A 1 264 ? -0.170 0.617 -28.383 1.00 97.19 264 LEU A O 1
ATOM 2065 N N . PHE A 1 265 ? 0.995 1.354 -26.607 1.00 95.75 265 PHE A N 1
ATOM 2066 C CA . PHE A 1 265 ? -0.065 1.170 -25.609 1.00 95.75 265 PHE A CA 1
ATOM 2067 C C . PHE A 1 265 ? -0.949 2.405 -25.396 1.00 95.75 265 PHE A C 1
ATOM 2069 O O . PHE A 1 265 ? -1.883 2.347 -24.603 1.00 95.75 265 PHE A O 1
ATOM 2076 N N . GLY A 1 266 ? -0.685 3.522 -26.083 1.00 83.69 266 GLY A N 1
ATOM 2077 C CA . GLY A 1 266 ? -1.297 4.822 -25.778 1.00 83.69 266 GLY A CA 1
ATOM 2078 C C . GLY A 1 266 ? -2.830 4.858 -25.822 1.00 83.69 266 GLY A C 1
ATOM 2079 O O . GLY A 1 266 ? -3.428 5.686 -25.143 1.00 83.69 266 GLY A O 1
ATOM 2080 N N . ASN A 1 267 ? -3.457 3.943 -26.568 1.00 88.69 267 ASN A N 1
ATOM 2081 C CA . ASN A 1 267 ? -4.914 3.826 -26.683 1.00 88.69 267 ASN A CA 1
ATOM 2082 C C . ASN A 1 267 ? -5.490 2.603 -25.947 1.00 88.69 267 ASN A C 1
ATOM 2084 O O . ASN A 1 267 ? -6.694 2.356 -26.026 1.00 88.69 267 ASN A O 1
ATOM 2088 N N . GLU A 1 268 ? -4.664 1.811 -25.260 1.00 95.69 268 GLU A N 1
ATOM 2089 C CA . GLU A 1 268 ? -5.150 0.632 -24.549 1.00 95.69 268 GLU A CA 1
ATOM 2090 C C . GLU A 1 268 ? -5.861 1.041 -23.262 1.00 95.69 268 GLU A C 1
ATOM 2092 O O . GLU A 1 268 ? -5.313 1.723 -22.391 1.00 95.69 268 GLU A O 1
ATOM 2097 N N . LYS A 1 269 ? -7.111 0.592 -23.134 1.00 94.31 269 LYS A N 1
ATOM 2098 C CA . LYS A 1 269 ? -7.920 0.852 -21.949 1.00 94.31 269 LYS A CA 1
ATOM 2099 C C . LYS A 1 269 ? -7.215 0.290 -20.715 1.00 94.31 269 LYS A C 1
ATOM 2101 O O . LYS A 1 269 ? -6.844 -0.876 -20.682 1.00 94.31 269 LYS A O 1
ATOM 2106 N N . GLY A 1 270 ? -7.086 1.126 -19.690 1.00 95.12 270 GLY A N 1
ATOM 2107 C CA . GLY A 1 270 ? -6.494 0.728 -18.418 1.00 95.12 270 GLY A CA 1
ATOM 2108 C C . GLY A 1 270 ? -4.969 0.681 -18.414 1.00 95.12 270 GLY A C 1
ATOM 2109 O O . GLY A 1 270 ? -4.424 0.314 -17.385 1.00 95.12 270 GLY A O 1
ATOM 2110 N N . PHE A 1 271 ? -4.263 1.056 -19.488 1.00 97.12 271 PHE A N 1
ATOM 2111 C CA . PHE A 1 271 ? -2.805 1.213 -19.438 1.00 97.12 271 PHE A CA 1
ATOM 2112 C C . PHE A 1 271 ? -2.414 2.322 -18.447 1.00 97.12 271 PHE A C 1
ATOM 2114 O O . PHE A 1 271 ? -2.946 3.432 -18.512 1.00 97.12 271 PHE A O 1
ATOM 2121 N N . LEU A 1 272 ? -1.473 2.031 -17.544 1.00 94.75 272 LEU A N 1
ATOM 2122 C CA . LEU A 1 272 ? -1.042 2.967 -16.500 1.00 94.75 272 LEU A CA 1
ATOM 2123 C C . LEU A 1 272 ? 0.428 3.353 -16.640 1.00 94.75 272 LEU A C 1
ATOM 2125 O O . LEU A 1 272 ? 0.768 4.537 -16.636 1.00 94.75 272 LEU A O 1
ATOM 2129 N N . GLU A 1 273 ? 1.314 2.367 -16.755 1.00 94.88 273 GLU A N 1
ATOM 2130 C CA . GLU A 1 273 ? 2.754 2.609 -16.806 1.00 94.88 273 GLU A CA 1
ATOM 2131 C C . GLU A 1 273 ? 3.519 1.469 -17.475 1.00 94.88 273 GLU A C 1
ATOM 2133 O O . GLU A 1 273 ? 3.021 0.360 -17.650 1.00 94.88 273 GLU A O 1
ATOM 2138 N N . ILE A 1 274 ? 4.763 1.766 -17.843 1.00 96.19 274 ILE A N 1
ATOM 2139 C CA . ILE A 1 274 ? 5.745 0.798 -18.316 1.00 96.19 274 ILE A CA 1
ATOM 2140 C C . ILE A 1 274 ? 7.133 1.209 -17.834 1.00 96.19 274 ILE A C 1
ATOM 2142 O O . ILE A 1 274 ? 7.481 2.397 -17.824 1.00 96.19 274 ILE A O 1
ATOM 2146 N N . TYR A 1 275 ? 7.946 0.225 -17.467 1.00 96.44 275 TYR A N 1
ATOM 2147 C CA . TYR A 1 275 ? 9.338 0.435 -17.087 1.00 96.44 275 TYR A CA 1
ATOM 2148 C C . TYR A 1 275 ? 10.214 -0.761 -17.447 1.00 96.44 275 TYR A C 1
ATOM 2150 O O . TYR A 1 275 ? 9.778 -1.909 -17.472 1.00 96.44 275 TYR A O 1
ATOM 2158 N N . VAL A 1 276 ? 11.490 -0.475 -17.701 1.00 97.31 276 VAL A N 1
ATOM 2159 C CA . VAL A 1 276 ? 12.528 -1.501 -17.817 1.00 97.31 276 VAL A CA 1
ATOM 2160 C C . VAL A 1 276 ? 12.961 -1.906 -16.413 1.00 97.31 276 VAL A C 1
ATOM 2162 O O . VAL A 1 276 ? 13.364 -1.059 -15.608 1.00 97.31 276 VAL A O 1
ATOM 2165 N N . THR A 1 277 ? 12.891 -3.200 -16.115 1.00 95.19 277 THR A N 1
ATOM 2166 C CA . THR A 1 277 ? 13.316 -3.779 -14.837 1.00 95.19 277 THR A CA 1
ATOM 2167 C C . THR A 1 277 ? 14.802 -4.110 -14.828 1.00 95.19 277 THR A C 1
ATOM 2169 O O . THR A 1 277 ? 15.470 -3.885 -13.818 1.00 95.19 277 THR A O 1
ATOM 2172 N N . LYS A 1 278 ? 15.341 -4.585 -15.956 1.00 94.81 278 LYS A N 1
ATOM 2173 C CA . LYS A 1 278 ? 16.754 -4.953 -16.102 1.00 94.81 278 LYS A CA 1
ATOM 2174 C C . LYS A 1 278 ? 17.182 -4.938 -17.567 1.00 94.81 278 LYS A C 1
ATOM 2176 O O . LYS A 1 278 ? 16.382 -5.246 -18.446 1.00 94.81 278 LYS A O 1
ATOM 2181 N N . LEU A 1 279 ? 18.459 -4.661 -17.817 1.00 96.38 279 LEU A N 1
ATOM 2182 C CA . LEU A 1 279 ? 19.103 -4.899 -19.108 1.00 96.38 279 LEU A CA 1
ATOM 2183 C C . LEU A 1 279 ? 20.204 -5.950 -18.914 1.00 96.38 279 LEU A C 1
ATOM 2185 O O . LEU A 1 279 ? 20.971 -5.891 -17.952 1.00 96.38 279 LEU A O 1
ATOM 2189 N N . THR A 1 280 ? 20.263 -6.948 -19.794 1.00 94.06 280 THR A N 1
ATOM 2190 C CA . THR A 1 280 ? 21.201 -8.079 -19.674 1.00 94.06 280 THR A CA 1
ATOM 2191 C C . THR A 1 280 ? 21.901 -8.407 -20.993 1.00 94.06 280 THR A C 1
ATOM 2193 O O . THR A 1 280 ? 21.516 -7.917 -22.055 1.00 94.06 280 THR A O 1
ATOM 2196 N N . LYS A 1 281 ? 22.969 -9.214 -20.902 1.00 90.38 281 LYS A N 1
ATOM 2197 C CA . LYS A 1 281 ? 23.818 -9.649 -22.022 1.00 90.38 281 LYS A CA 1
ATOM 2198 C C . LYS A 1 281 ? 23.125 -10.665 -22.950 1.00 90.38 281 LYS A C 1
ATOM 2200 O O . LYS A 1 281 ? 22.337 -11.483 -22.484 1.00 90.38 281 LYS A O 1
ATOM 2205 N N . GLY A 1 282 ? 23.525 -10.688 -24.230 1.00 66.38 282 GLY A N 1
ATOM 2206 C CA . GLY A 1 282 ? 23.001 -11.595 -25.275 1.00 66.38 282 GLY A CA 1
ATOM 2207 C C . GLY A 1 282 ? 22.316 -10.862 -26.441 1.00 66.38 282 GLY A C 1
ATOM 2208 O O . GLY A 1 282 ? 21.160 -11.163 -26.747 1.00 66.38 282 GLY A O 1
ATOM 2209 N N . SER A 1 283 ? 23.008 -9.863 -27.022 1.00 80.00 283 SER A N 1
ATOM 2210 C CA . SER A 1 283 ? 22.424 -8.559 -27.418 1.00 80.00 283 SER A CA 1
ATOM 2211 C C . SER A 1 283 ? 21.794 -7.863 -26.202 1.00 80.00 283 SER A C 1
ATOM 2213 O O . SER A 1 283 ? 21.681 -8.479 -25.144 1.00 80.00 283 SER A O 1
ATOM 2215 N N . VAL A 1 284 ? 21.436 -6.580 -26.268 1.00 95.50 284 VAL A N 1
ATOM 2216 C CA . VAL A 1 284 ? 20.767 -5.987 -25.097 1.00 95.50 284 VAL A CA 1
ATOM 2217 C C . VAL A 1 284 ? 19.383 -6.614 -24.942 1.00 95.50 284 VAL A C 1
ATOM 2219 O O . VAL A 1 284 ? 18.515 -6.406 -25.786 1.00 95.50 284 VAL A O 1
ATOM 2222 N N . VAL A 1 285 ? 19.179 -7.391 -23.875 1.00 95.94 285 VAL A N 1
ATOM 2223 C CA . VAL A 1 285 ? 17.867 -7.941 -23.511 1.00 95.94 285 VAL A CA 1
ATOM 2224 C C . VAL A 1 285 ? 17.259 -7.073 -22.421 1.00 95.94 285 VAL A C 1
ATOM 2226 O O . VAL A 1 285 ? 17.764 -7.054 -21.297 1.00 95.94 285 VAL A O 1
ATOM 2229 N N . ALA A 1 286 ? 16.182 -6.367 -22.757 1.00 96.56 286 ALA A N 1
ATOM 2230 C CA . ALA A 1 286 ? 15.404 -5.560 -21.834 1.00 96.56 286 ALA A CA 1
ATOM 2231 C C . ALA A 1 286 ? 14.278 -6.387 -21.209 1.00 96.56 286 ALA A C 1
ATOM 2233 O O . ALA A 1 286 ? 13.300 -6.733 -21.872 1.00 96.56 286 ALA A O 1
ATOM 2234 N N . SER A 1 287 ? 14.418 -6.693 -19.921 1.00 96.00 287 SER A N 1
ATOM 2235 C CA . SER A 1 287 ? 13.310 -7.141 -19.084 1.00 96.00 287 SER A CA 1
ATOM 2236 C C . SER A 1 287 ? 12.440 -5.930 -18.774 1.00 96.00 287 SER A C 1
ATOM 2238 O O . SER A 1 287 ? 12.937 -4.902 -18.310 1.00 96.00 287 SER A O 1
ATOM 2240 N N . THR A 1 288 ? 11.153 -6.038 -19.065 1.00 96.62 288 THR A N 1
ATOM 2241 C CA . THR A 1 288 ? 10.209 -4.923 -19.020 1.00 96.62 288 THR A CA 1
ATOM 2242 C C . THR A 1 288 ? 8.938 -5.381 -18.330 1.00 96.62 288 THR A C 1
ATOM 2244 O O . THR A 1 288 ? 8.591 -6.560 -18.382 1.00 96.62 288 THR A O 1
ATOM 2247 N N . GLU A 1 289 ? 8.235 -4.456 -17.699 1.00 95.56 289 GLU A N 1
ATOM 2248 C CA . GLU A 1 289 ? 6.929 -4.714 -17.109 1.00 95.56 289 GLU A CA 1
ATOM 2249 C C . GLU A 1 289 ? 5.976 -3.594 -17.499 1.00 95.56 289 GLU A C 1
ATOM 2251 O O . GLU A 1 289 ? 6.345 -2.415 -17.483 1.00 95.56 289 GLU A O 1
ATOM 2256 N N . VAL A 1 290 ? 4.769 -3.983 -17.906 1.00 96.19 290 VAL A N 1
ATOM 2257 C CA . VAL A 1 290 ? 3.672 -3.062 -18.185 1.00 96.19 290 VAL A CA 1
ATOM 2258 C C . VAL A 1 290 ? 2.570 -3.261 -17.154 1.00 96.19 290 VAL A C 1
ATOM 2260 O O . VAL A 1 290 ? 2.185 -4.394 -16.863 1.00 96.19 290 VAL A O 1
ATOM 2263 N N . THR A 1 291 ? 2.063 -2.155 -16.623 1.00 95.62 291 THR A N 1
ATOM 2264 C CA . THR A 1 291 ? 1.055 -2.134 -15.564 1.00 95.62 291 THR A CA 1
ATOM 2265 C C . THR A 1 291 ? -0.260 -1.607 -16.113 1.00 95.62 291 THR A C 1
ATOM 2267 O O . THR A 1 291 ? -0.310 -0.556 -16.765 1.00 95.62 291 THR A O 1
ATOM 2270 N N . PHE A 1 292 ? -1.330 -2.320 -15.793 1.00 96.69 292 PHE A N 1
ATOM 2271 C CA . PHE A 1 292 ? -2.695 -2.014 -16.177 1.00 96.69 292 PHE A CA 1
ATOM 2272 C C . PHE A 1 292 ? -3.625 -1.970 -14.960 1.00 96.69 292 PHE A C 1
ATOM 2274 O O . PHE A 1 292 ? -3.344 -2.560 -13.915 1.00 96.69 292 PHE A O 1
ATOM 2281 N N . SER A 1 293 ? -4.763 -1.287 -15.089 1.00 95.56 293 SER A N 1
ATOM 2282 C CA . SER A 1 293 ? -5.859 -1.400 -14.123 1.00 95.56 293 SER A CA 1
ATOM 2283 C C . SER A 1 293 ? -6.309 -2.865 -13.993 1.00 95.56 293 SER A C 1
ATOM 2285 O O . SER A 1 293 ? -6.326 -3.566 -15.009 1.00 95.56 293 SER A O 1
ATOM 2287 N N . PRO A 1 294 ? -6.709 -3.331 -12.797 1.00 94.50 294 PRO A N 1
ATOM 2288 C CA . PRO A 1 294 ? -7.148 -4.711 -12.599 1.00 94.50 294 PRO A CA 1
ATOM 2289 C C . PRO A 1 294 ? -8.238 -5.155 -13.582 1.00 94.50 294 PRO A C 1
ATOM 2291 O O . PRO A 1 294 ? -9.228 -4.449 -13.790 1.00 94.50 294 PRO A O 1
ATOM 2294 N N . GLY A 1 295 ? -8.057 -6.332 -14.178 1.00 93.62 295 GLY A N 1
ATOM 2295 C CA . GLY A 1 295 ? -8.986 -6.936 -15.132 1.00 93.62 295 GLY A CA 1
ATOM 2296 C C . GLY A 1 295 ? -9.083 -6.227 -16.488 1.00 93.62 295 GLY A C 1
ATOM 2297 O O . GLY A 1 295 ? -10.049 -6.462 -17.218 1.00 93.62 295 GLY A O 1
ATOM 2298 N N . SER A 1 296 ? -8.138 -5.347 -16.838 1.00 95.31 296 SER A N 1
ATOM 2299 C CA . SER A 1 296 ? -8.197 -4.575 -18.093 1.00 95.31 296 SER A CA 1
ATOM 2300 C C . SER A 1 296 ? -7.314 -5.121 -19.215 1.00 95.31 296 SER A C 1
ATOM 2302 O O . SER A 1 296 ? -7.483 -4.713 -20.365 1.00 95.31 296 SER A O 1
ATOM 2304 N N . THR A 1 297 ? -6.417 -6.069 -18.925 1.00 94.44 297 THR A N 1
ATOM 2305 C CA . THR A 1 297 ? -5.514 -6.646 -19.931 1.00 94.44 297 THR A CA 1
ATOM 2306 C C . THR A 1 297 ? -5.316 -8.155 -19.766 1.00 94.44 297 THR A C 1
ATOM 2308 O O . THR A 1 297 ? -5.816 -8.783 -18.838 1.00 94.44 297 THR A O 1
ATOM 2311 N N . SER A 1 298 ? -4.565 -8.759 -20.689 1.00 93.25 298 SER A N 1
ATOM 2312 C CA . SER A 1 298 ? -4.041 -10.120 -20.547 1.00 93.25 298 SER A CA 1
ATOM 2313 C C . SER A 1 298 ? -2.629 -10.217 -21.132 1.00 93.25 298 SER A C 1
ATOM 2315 O O . SER A 1 298 ? -2.291 -9.442 -22.035 1.00 93.25 298 SER A O 1
ATOM 2317 N N . PRO A 1 299 ? -1.817 -11.211 -20.722 1.00 93.44 299 PRO A N 1
ATOM 2318 C CA . PRO A 1 299 ? -0.499 -11.432 -21.315 1.00 93.44 299 PRO A CA 1
ATOM 2319 C C . PRO A 1 299 ? -0.536 -11.574 -22.844 1.00 93.44 299 PRO A C 1
ATOM 2321 O O . PRO A 1 299 ? 0.303 -11.012 -23.543 1.00 93.44 299 PRO A O 1
ATOM 2324 N N . SER A 1 300 ? -1.561 -12.249 -23.377 1.00 91.75 300 SER A N 1
ATOM 2325 C CA . SER A 1 300 ? -1.739 -12.430 -24.824 1.00 91.75 300 SER A CA 1
ATOM 2326 C C . SER A 1 300 ? -1.989 -11.114 -25.571 1.00 91.75 300 SER A C 1
ATOM 2328 O O . SER A 1 300 ? -1.440 -10.909 -26.655 1.00 91.75 300 SER A O 1
ATOM 2330 N N . ARG A 1 301 ? -2.761 -10.193 -24.975 1.00 94.56 301 ARG A N 1
ATOM 2331 C CA . ARG A 1 301 ? -3.030 -8.870 -25.550 1.00 94.56 301 ARG A CA 1
ATOM 2332 C C . ARG A 1 301 ? -1.750 -8.042 -25.621 1.00 94.56 301 ARG A C 1
ATOM 2334 O O . ARG A 1 301 ? -1.459 -7.470 -26.669 1.00 94.56 301 ARG A O 1
ATOM 2341 N N . VAL A 1 302 ? -0.962 -8.042 -24.544 1.00 96.06 302 VAL A N 1
ATOM 2342 C CA . VAL A 1 302 ? 0.345 -7.369 -24.478 1.00 96.06 302 VAL A CA 1
ATOM 2343 C C . VAL A 1 302 ? 1.286 -7.895 -25.565 1.00 96.06 302 VAL A C 1
ATOM 2345 O O . VAL A 1 302 ? 1.841 -7.098 -26.320 1.00 96.06 302 VAL A O 1
ATOM 2348 N N . SER A 1 303 ? 1.409 -9.218 -25.724 1.00 94.75 303 SER A N 1
ATOM 2349 C CA . SER A 1 303 ? 2.235 -9.811 -26.786 1.00 94.75 303 SER A CA 1
ATOM 2350 C C . SER A 1 303 ? 1.797 -9.396 -28.186 1.00 94.75 303 SER A C 1
ATOM 2352 O O . SER A 1 303 ? 2.643 -9.055 -29.007 1.00 94.75 303 SER A O 1
ATOM 2354 N N . GLN A 1 304 ? 0.491 -9.395 -28.468 1.00 94.56 304 GLN A N 1
ATOM 2355 C CA . GLN A 1 304 ? -0.035 -9.003 -29.779 1.00 94.56 304 GLN A CA 1
ATOM 2356 C C . GLN A 1 304 ? 0.280 -7.544 -30.116 1.00 94.56 304 GLN A C 1
ATOM 2358 O O . GLN A 1 304 ? 0.709 -7.257 -31.231 1.00 94.56 304 GLN A O 1
ATOM 2363 N N . ILE A 1 305 ? 0.100 -6.627 -29.161 1.00 96.31 305 ILE A N 1
ATOM 2364 C CA . ILE A 1 305 ? 0.419 -5.204 -29.350 1.00 96.31 305 ILE A CA 1
ATOM 2365 C C . ILE A 1 305 ? 1.906 -5.030 -29.657 1.00 96.31 305 ILE A C 1
ATOM 2367 O O . ILE A 1 305 ? 2.261 -4.328 -30.603 1.00 96.31 305 ILE A O 1
ATOM 2371 N N . LEU A 1 306 ? 2.772 -5.701 -28.893 1.00 97.12 306 LEU A N 1
ATOM 2372 C CA . LEU A 1 306 ? 4.219 -5.634 -29.084 1.00 97.12 306 LEU A CA 1
ATOM 2373 C C . LEU A 1 306 ? 4.639 -6.196 -30.446 1.00 97.12 306 LEU A C 1
ATOM 2375 O O . LEU A 1 306 ? 5.378 -5.526 -31.161 1.00 97.12 306 LEU A O 1
ATOM 2379 N N . LEU A 1 307 ? 4.141 -7.379 -30.827 1.00 96.31 307 LEU A N 1
ATOM 2380 C CA . LEU A 1 307 ? 4.447 -8.020 -32.112 1.00 96.31 307 LEU A CA 1
ATOM 2381 C C . LEU A 1 307 ? 3.998 -7.157 -33.298 1.00 96.31 307 LEU A C 1
ATOM 2383 O O . LEU A 1 307 ? 4.777 -6.928 -34.221 1.00 96.31 307 LEU A O 1
ATOM 2387 N N . ASN A 1 308 ? 2.775 -6.622 -33.248 1.00 96.44 308 ASN A N 1
ATOM 2388 C CA . ASN A 1 308 ? 2.251 -5.736 -34.291 1.00 96.44 308 ASN A CA 1
ATOM 2389 C C . ASN A 1 308 ? 3.000 -4.395 -34.347 1.00 96.44 308 ASN A C 1
ATOM 2391 O O . ASN A 1 308 ? 3.073 -3.770 -35.402 1.00 96.44 308 ASN A O 1
ATOM 2395 N N . GLY A 1 309 ? 3.552 -3.948 -33.216 1.00 96.94 309 GLY A N 1
ATOM 2396 C CA . GLY A 1 309 ? 4.286 -2.694 -33.089 1.00 96.94 309 GLY A CA 1
ATOM 2397 C C . GLY A 1 309 ? 5.765 -2.759 -33.473 1.00 96.94 309 GLY A C 1
ATOM 2398 O O . GLY A 1 309 ? 6.400 -1.705 -33.523 1.00 96.94 309 GLY A O 1
ATOM 2399 N N . ILE A 1 310 ? 6.327 -3.941 -33.764 1.00 97.38 310 ILE A N 1
ATOM 2400 C CA . ILE A 1 310 ? 7.755 -4.099 -34.107 1.00 97.38 310 ILE A CA 1
ATOM 2401 C C . ILE A 1 310 ? 8.211 -3.145 -35.225 1.00 97.38 310 ILE A C 1
ATOM 2403 O O . ILE A 1 310 ? 9.242 -2.499 -35.029 1.00 97.38 310 ILE A O 1
ATOM 2407 N N . PRO A 1 311 ? 7.480 -2.974 -36.348 1.00 98.06 311 PRO A N 1
ATOM 2408 C CA . PRO A 1 311 ? 7.895 -2.037 -37.393 1.00 98.06 311 PRO A CA 1
ATOM 2409 C C . PRO A 1 311 ? 8.047 -0.600 -36.874 1.00 98.06 311 PRO A C 1
ATOM 2411 O O . PRO A 1 311 ? 9.029 0.069 -37.184 1.00 98.06 311 PRO A O 1
ATOM 2414 N N . SER A 1 312 ? 7.127 -0.142 -36.019 1.00 97.56 312 SER A N 1
ATOM 2415 C CA . SER A 1 312 ? 7.200 1.182 -35.391 1.00 97.56 312 SER A CA 1
ATOM 2416 C C . SER A 1 312 ? 8.403 1.298 -34.450 1.00 97.56 312 SER A C 1
ATOM 2418 O O . SER A 1 312 ? 9.095 2.313 -34.463 1.00 97.56 312 SER A O 1
ATOM 2420 N N . LEU A 1 313 ? 8.710 0.252 -33.674 1.00 97.75 313 LEU A N 1
ATOM 2421 C CA . LEU A 1 313 ? 9.896 0.227 -32.806 1.00 97.75 313 LEU A CA 1
ATOM 2422 C C . LEU A 1 313 ? 11.204 0.284 -33.609 1.00 97.75 313 LEU A C 1
ATOM 2424 O O . LEU A 1 313 ? 12.151 0.953 -33.191 1.00 97.75 313 LEU A O 1
ATOM 2428 N N . GLU A 1 314 ? 11.257 -0.349 -34.783 1.00 97.81 314 GLU A N 1
ATOM 2429 C CA . GLU A 1 314 ? 12.430 -0.275 -35.656 1.00 97.81 314 GLU A CA 1
ATOM 2430 C C . GLU A 1 314 ? 12.674 1.154 -36.163 1.00 97.81 314 GLU A C 1
ATOM 2432 O O . GLU A 1 314 ? 13.823 1.605 -36.150 1.00 97.81 314 GLU A O 1
ATOM 2437 N N . THR A 1 315 ? 11.618 1.906 -36.508 1.00 97.38 315 THR A N 1
ATOM 2438 C CA . THR A 1 315 ? 11.752 3.333 -36.879 1.00 97.38 315 THR A CA 1
ATOM 2439 C C . THR A 1 315 ? 12.273 4.206 -35.735 1.00 97.38 315 THR A C 1
ATOM 2441 O O . THR A 1 315 ? 12.933 5.213 -35.974 1.00 97.38 315 THR A O 1
ATOM 2444 N N . GLU A 1 316 ? 12.057 3.782 -34.489 1.00 96.94 316 GLU A N 1
ATOM 2445 C CA . GLU A 1 316 ? 12.562 4.434 -33.275 1.00 96.94 316 GLU A CA 1
ATOM 2446 C C . GLU A 1 316 ? 13.978 3.951 -32.893 1.00 96.94 316 GLU A C 1
ATOM 2448 O O . GLU A 1 316 ? 14.502 4.290 -31.829 1.00 96.94 316 GLU A O 1
ATOM 2453 N N . GLY A 1 317 ? 14.623 3.147 -33.748 1.00 96.88 317 GLY A N 1
ATOM 2454 C CA . GLY A 1 317 ? 15.990 2.663 -33.556 1.00 96.88 317 GLY A CA 1
ATOM 2455 C C . GLY A 1 317 ? 16.114 1.423 -32.666 1.00 96.88 317 GLY A C 1
ATOM 2456 O O . GLY A 1 317 ? 17.228 1.117 -32.216 1.00 96.88 317 GLY A O 1
ATOM 2457 N N . LEU A 1 318 ? 15.017 0.698 -32.427 1.00 98.00 318 LEU A N 1
ATOM 2458 C CA . LEU A 1 318 ? 14.964 -0.536 -31.641 1.00 98.00 318 LEU A CA 1
ATOM 2459 C C . LEU A 1 318 ? 14.644 -1.732 -32.550 1.00 98.00 318 LEU A C 1
ATOM 2461 O O . LEU A 1 318 ? 13.484 -2.039 -32.810 1.00 98.00 318 LEU A O 1
ATOM 2465 N N . LYS A 1 319 ? 15.675 -2.439 -33.033 1.00 97.56 319 LYS A N 1
ATOM 2466 C CA . LYS A 1 319 ? 15.479 -3.660 -33.834 1.00 97.56 319 LYS A CA 1
ATOM 2467 C C . LYS A 1 319 ? 15.200 -4.842 -32.916 1.00 97.56 319 LYS A C 1
ATOM 2469 O O . LYS A 1 319 ? 16.129 -5.377 -32.316 1.00 97.56 319 LYS A O 1
ATOM 2474 N N . ILE A 1 320 ? 13.933 -5.219 -32.783 1.00 97.31 320 ILE A N 1
ATOM 2475 C CA . ILE A 1 320 ? 13.493 -6.267 -31.857 1.00 97.31 320 ILE A CA 1
ATOM 2476 C C . ILE A 1 320 ? 13.532 -7.642 -32.527 1.00 97.31 320 ILE A C 1
ATOM 2478 O O . ILE A 1 320 ? 13.051 -7.804 -33.644 1.00 97.31 320 ILE A O 1
ATOM 2482 N N . ASP A 1 321 ? 14.065 -8.638 -31.821 1.00 96.00 321 ASP A N 1
ATOM 2483 C CA . ASP A 1 321 ? 13.879 -10.057 -32.138 1.00 96.00 321 ASP A CA 1
ATOM 2484 C C . ASP A 1 321 ? 12.442 -10.476 -31.762 1.00 96.00 321 ASP A C 1
ATOM 2486 O O . ASP A 1 321 ? 12.134 -10.533 -30.564 1.00 96.00 321 ASP A O 1
ATOM 2490 N N . PRO A 1 322 ? 11.550 -10.791 -32.722 1.00 94.00 322 PRO A N 1
ATOM 2491 C CA . PRO A 1 322 ? 10.157 -11.122 -32.420 1.00 94.00 322 PRO A CA 1
ATOM 2492 C C . PRO A 1 322 ? 10.010 -12.334 -31.494 1.00 94.00 322 PRO A C 1
ATOM 2494 O O . PRO A 1 322 ? 9.059 -12.406 -30.721 1.00 94.00 322 PRO A O 1
ATOM 2497 N N . THR A 1 323 ? 10.968 -13.267 -31.527 1.00 92.00 323 THR A N 1
ATOM 2498 C CA . THR A 1 323 ? 10.937 -14.485 -30.701 1.00 92.00 323 THR A CA 1
ATOM 2499 C C . THR A 1 323 ? 11.255 -14.220 -29.228 1.00 92.00 323 THR A C 1
ATOM 2501 O O . THR A 1 323 ? 11.014 -15.074 -28.378 1.00 92.00 323 THR A O 1
ATOM 2504 N N . SER A 1 324 ? 11.770 -13.027 -28.909 1.00 92.00 324 SER A N 1
ATOM 2505 C CA . SER A 1 324 ? 12.061 -12.618 -27.533 1.00 92.00 324 SER A CA 1
ATOM 2506 C C . SER A 1 324 ? 10.833 -12.124 -26.765 1.00 92.00 324 SER A C 1
ATOM 2508 O O . SER A 1 324 ? 10.860 -12.122 -25.532 1.00 92.00 324 SER A O 1
ATOM 2510 N N . ILE A 1 325 ? 9.754 -11.753 -27.471 1.00 90.12 325 ILE A N 1
ATOM 2511 C CA . ILE A 1 325 ? 8.492 -11.308 -26.872 1.00 90.12 325 ILE A CA 1
ATOM 2512 C C . ILE A 1 325 ? 7.765 -12.534 -26.324 1.00 90.12 325 ILE A C 1
ATOM 2514 O O . ILE A 1 325 ? 6.984 -13.189 -27.008 1.00 90.12 325 ILE A O 1
ATOM 2518 N N . ASN A 1 326 ? 8.024 -12.830 -25.059 1.00 71.81 326 ASN A N 1
ATOM 2519 C CA . ASN A 1 326 ? 7.317 -13.841 -24.289 1.00 71.81 326 ASN A CA 1
ATOM 2520 C C . ASN A 1 326 ? 6.843 -13.168 -22.994 1.00 71.81 326 ASN A C 1
ATOM 2522 O O . ASN A 1 326 ? 7.691 -12.640 -22.267 1.00 71.81 326 ASN A O 1
ATOM 2526 N N . PRO A 1 327 ? 5.547 -13.180 -22.639 1.00 57.44 327 PRO A N 1
ATOM 2527 C CA . PRO A 1 327 ? 5.218 -13.258 -21.233 1.00 57.44 327 PRO A CA 1
ATOM 2528 C C . PRO A 1 327 ? 5.629 -14.660 -20.760 1.00 57.44 327 PRO A C 1
ATOM 2530 O O . PRO A 1 327 ? 5.571 -15.614 -21.544 1.00 57.44 327 PRO A O 1
ATOM 2533 N N . PRO A 1 328 ? 6.047 -14.848 -19.502 1.00 45.44 328 PRO A N 1
ATOM 2534 C CA . PRO A 1 328 ? 6.113 -16.192 -18.957 1.00 45.44 328 PRO A CA 1
ATOM 2535 C C . PRO A 1 328 ? 4.729 -16.830 -19.132 1.00 45.44 328 PRO A C 1
ATOM 2537 O O . PRO A 1 328 ? 3.739 -16.354 -18.577 1.00 45.44 328 PRO A O 1
ATOM 2540 N N . ALA A 1 329 ? 4.639 -17.895 -19.932 1.00 38.28 329 ALA A N 1
ATOM 2541 C CA . ALA A 1 329 ? 3.506 -18.796 -19.828 1.00 38.28 329 ALA A CA 1
ATOM 2542 C C . ALA A 1 329 ? 3.467 -19.251 -18.365 1.00 38.28 329 ALA A C 1
ATOM 2544 O O . ALA A 1 329 ? 4.474 -19.754 -17.855 1.00 38.28 329 ALA A O 1
ATOM 2545 N N . LEU A 1 330 ? 2.338 -19.052 -17.675 1.00 37.44 330 LEU A N 1
ATOM 2546 C CA . LEU A 1 330 ? 2.085 -19.759 -16.421 1.00 37.44 330 LEU A CA 1
ATOM 2547 C C . LEU A 1 330 ? 2.435 -21.232 -16.668 1.00 37.44 330 LEU A C 1
ATOM 2549 O O . LEU A 1 330 ? 2.042 -21.754 -17.719 1.00 37.44 330 LEU A O 1
ATOM 2553 N N . PRO A 1 331 ? 3.179 -21.905 -15.772 1.00 34.44 331 PRO A N 1
ATOM 2554 C CA . PRO A 1 331 ? 3.365 -23.336 -15.895 1.00 34.44 331 PRO A CA 1
ATOM 2555 C C . PRO A 1 331 ? 1.971 -23.957 -15.891 1.00 34.44 331 PRO A C 1
ATOM 2557 O O . PRO A 1 331 ? 1.325 -24.066 -14.852 1.00 34.44 331 PRO A O 1
ATOM 2560 N N . THR A 1 332 ? 1.477 -24.337 -17.069 1.00 43.25 332 THR A N 1
ATOM 2561 C CA . THR A 1 332 ? 0.324 -25.220 -17.170 1.00 43.25 332 THR A CA 1
ATOM 2562 C C . THR A 1 332 ? 0.671 -26.427 -16.310 1.00 43.25 332 THR A C 1
ATOM 2564 O O . THR A 1 332 ? 1.782 -26.952 -16.485 1.00 43.25 332 THR A O 1
ATOM 2567 N N . PRO A 1 333 ? -0.202 -26.866 -15.385 1.00 41.75 333 PRO A N 1
ATOM 2568 C CA . PRO A 1 333 ? -0.002 -28.126 -14.694 1.00 41.75 333 PRO A CA 1
ATOM 2569 C C . PRO A 1 333 ? 0.303 -29.155 -15.772 1.00 41.75 333 PRO A C 1
ATOM 2571 O O . PRO A 1 333 ? -0.535 -29.406 -16.641 1.00 41.75 333 PRO A O 1
ATOM 2574 N N . ARG A 1 334 ? 1.542 -29.664 -15.800 1.00 55.16 334 ARG A N 1
ATOM 2575 C CA . ARG A 1 334 ? 1.872 -30.761 -16.706 1.00 55.16 334 ARG A CA 1
ATOM 2576 C C . ARG A 1 334 ? 0.818 -31.824 -16.420 1.00 55.16 334 ARG A C 1
ATOM 2578 O O . ARG A 1 334 ? 0.669 -32.159 -15.240 1.00 55.16 334 ARG A O 1
ATOM 2585 N N . PRO A 1 335 ? 0.072 -32.309 -17.428 1.00 52.75 335 PRO A N 1
ATOM 2586 C CA . PRO A 1 335 ? -0.816 -33.437 -17.230 1.00 52.75 335 PRO A CA 1
ATOM 2587 C C . PRO A 1 335 ? -0.002 -34.496 -16.502 1.00 52.75 335 PRO A C 1
ATOM 2589 O O . PRO A 1 335 ? 1.063 -34.887 -16.992 1.00 52.75 335 PRO A O 1
ATOM 2592 N N . PHE A 1 336 ? -0.426 -34.853 -15.288 1.00 53.41 336 PHE A N 1
ATOM 2593 C CA . PHE A 1 336 ? 0.241 -35.901 -14.533 1.00 53.41 336 PHE A CA 1
ATOM 2594 C C . PHE A 1 336 ? 0.296 -37.103 -15.475 1.00 53.41 336 PHE A C 1
ATOM 2596 O O . PHE A 1 336 ? -0.763 -37.521 -15.957 1.00 53.41 336 PHE A O 1
ATOM 2603 N N . PRO A 1 337 ? 1.488 -37.606 -15.837 1.00 61.75 337 PRO A N 1
ATOM 2604 C CA . PRO A 1 337 ? 1.556 -38.665 -16.821 1.00 61.75 337 PRO A CA 1
ATOM 2605 C C . PRO A 1 337 ? 0.722 -39.836 -16.309 1.00 61.75 337 PRO A C 1
ATOM 2607 O O . PRO A 1 337 ? 0.858 -40.198 -15.143 1.00 61.75 337 PRO A O 1
ATOM 2610 N N . GLY A 1 338 ? -0.154 -40.418 -17.132 1.00 58.34 338 GLY A N 1
ATOM 2611 C CA . GLY A 1 338 ? -1.097 -41.450 -16.669 1.00 58.34 338 GLY A CA 1
ATOM 2612 C C . GLY A 1 338 ? -0.422 -42.639 -15.964 1.0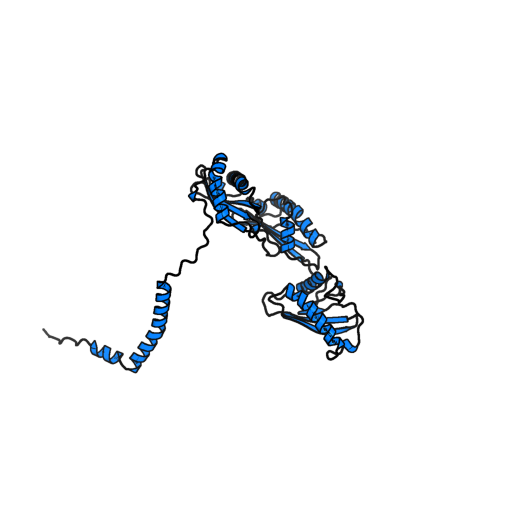0 58.34 338 GLY A C 1
ATOM 2613 O O . GLY A 1 338 ? -1.024 -43.288 -15.112 1.00 58.34 338 GLY A O 1
ATOM 2614 N N . PHE A 1 339 ? 0.867 -42.870 -16.238 1.00 70.25 339 PHE A N 1
ATOM 2615 C CA . PHE A 1 339 ? 1.691 -43.860 -15.547 1.00 70.25 339 PHE A CA 1
ATOM 2616 C C . PHE A 1 339 ? 2.056 -43.489 -14.100 1.00 70.25 339 PHE A C 1
ATOM 2618 O O . PHE A 1 339 ? 2.267 -44.385 -13.293 1.00 70.25 339 PHE A O 1
ATOM 2625 N N . ALA A 1 340 ? 2.107 -42.210 -13.729 1.00 61.50 340 ALA A N 1
ATOM 2626 C CA . ALA A 1 340 ? 2.433 -41.785 -12.368 1.00 61.50 340 ALA A CA 1
ATOM 2627 C C . ALA A 1 340 ? 1.353 -42.219 -11.363 1.00 61.50 340 ALA A C 1
ATOM 2629 O O . ALA A 1 340 ? 1.683 -42.696 -10.281 1.00 61.50 340 ALA A O 1
ATOM 2630 N N . VAL A 1 341 ? 0.072 -42.153 -11.745 1.00 69.12 341 VAL A N 1
ATOM 2631 C CA . VAL A 1 341 ? -1.036 -42.675 -10.922 1.00 69.12 341 VAL A CA 1
ATOM 2632 C C . VAL A 1 341 ? -0.954 -44.200 -10.813 1.00 69.12 341 VAL A C 1
ATOM 2634 O O . VAL A 1 341 ? -1.093 -44.740 -9.719 1.00 69.12 341 VAL A O 1
ATOM 2637 N N . ALA A 1 342 ? -0.644 -44.895 -11.914 1.00 71.44 342 ALA A N 1
ATOM 2638 C CA . ALA A 1 342 ? -0.451 -46.345 -11.899 1.00 71.44 342 ALA A CA 1
ATOM 2639 C C . ALA A 1 342 ? 0.709 -46.767 -10.978 1.00 71.44 342 ALA A C 1
ATOM 2641 O O . ALA A 1 342 ? 0.555 -47.705 -10.201 1.00 71.44 342 ALA A O 1
ATOM 2642 N N . ILE A 1 343 ? 1.837 -46.047 -11.000 1.00 77.06 343 ILE A N 1
ATOM 2643 C CA . ILE A 1 343 ? 2.991 -46.311 -10.128 1.00 77.06 343 ILE A CA 1
ATOM 2644 C C . ILE A 1 343 ? 2.635 -46.059 -8.659 1.00 77.06 343 ILE A C 1
ATOM 2646 O O . ILE A 1 343 ? 2.960 -46.887 -7.814 1.00 77.06 343 ILE A O 1
ATOM 2650 N N . ILE A 1 344 ? 1.929 -44.967 -8.340 1.00 78.00 344 ILE A N 1
ATOM 2651 C CA . ILE A 1 344 ? 1.511 -44.663 -6.961 1.00 78.00 344 ILE A CA 1
ATOM 2652 C C . ILE A 1 344 ? 0.581 -45.757 -6.415 1.00 78.00 344 ILE A C 1
ATOM 2654 O O . ILE A 1 344 ? 0.786 -46.230 -5.297 1.00 78.00 344 ILE A O 1
ATOM 2658 N N . VAL A 1 345 ? -0.398 -46.208 -7.207 1.00 78.06 345 VAL A N 1
ATOM 2659 C CA . VAL A 1 345 ? -1.315 -47.292 -6.811 1.00 78.06 345 VAL A CA 1
ATOM 2660 C C . VAL A 1 345 ? -0.567 -48.616 -6.644 1.00 78.06 345 VAL A C 1
ATOM 2662 O O . VAL A 1 345 ? -0.794 -49.328 -5.667 1.00 78.06 345 VAL A O 1
ATOM 2665 N N . LEU A 1 346 ? 0.359 -48.936 -7.550 1.00 82.81 346 LEU A N 1
ATOM 2666 C CA . LEU A 1 346 ? 1.126 -50.181 -7.501 1.00 82.81 346 LEU A CA 1
ATOM 2667 C C . LEU A 1 346 ? 2.078 -50.207 -6.294 1.00 82.81 346 LEU A C 1
ATOM 2669 O O . LEU A 1 346 ? 2.131 -51.209 -5.582 1.00 82.81 346 LEU A O 1
ATOM 2673 N N . CYS A 1 347 ? 2.747 -49.089 -5.994 1.00 78.62 347 CYS A N 1
ATOM 2674 C CA . CYS A 1 347 ? 3.561 -48.935 -4.788 1.00 78.62 347 CYS A CA 1
ATOM 2675 C C . CYS A 1 347 ? 2.715 -49.021 -3.507 1.00 78.62 347 CYS A C 1
ATOM 2677 O O . CYS A 1 347 ? 3.104 -49.714 -2.569 1.00 78.62 347 CYS A O 1
ATOM 2679 N N . GLY A 1 348 ? 1.542 -48.378 -3.467 1.00 80.94 348 GLY A N 1
ATOM 2680 C CA . GLY A 1 348 ? 0.629 -48.447 -2.321 1.00 80.94 348 GLY A CA 1
ATOM 2681 C C . GLY A 1 348 ? 0.110 -49.864 -2.052 1.00 80.94 348 GLY A C 1
ATOM 2682 O O . GLY A 1 348 ? 0.114 -50.322 -0.909 1.00 80.94 348 GLY A O 1
ATOM 2683 N N . LEU A 1 349 ? -0.264 -50.599 -3.104 1.00 82.88 349 LEU A N 1
ATOM 2684 C CA . LEU A 1 349 ? -0.677 -52.000 -2.994 1.00 82.88 349 LEU A CA 1
ATOM 2685 C C . LEU A 1 349 ? 0.479 -52.908 -2.567 1.00 82.88 349 LEU A C 1
ATOM 2687 O O . LEU A 1 349 ? 0.281 -53.777 -1.722 1.00 82.88 349 LEU A O 1
ATOM 2691 N N . ALA A 1 350 ? 1.690 -52.700 -3.091 1.00 80.75 350 ALA A N 1
ATOM 2692 C CA . ALA A 1 350 ? 2.862 -53.475 -2.691 1.00 80.75 350 ALA A CA 1
ATOM 2693 C C . ALA A 1 350 ? 3.187 -53.289 -1.198 1.00 80.75 350 ALA A C 1
ATOM 2695 O O . ALA A 1 350 ? 3.436 -54.274 -0.505 1.00 80.75 350 ALA A O 1
ATOM 2696 N N . ILE A 1 351 ? 3.103 -52.059 -0.677 1.00 84.12 351 ILE A N 1
ATOM 2697 C CA . ILE A 1 351 ? 3.316 -51.767 0.751 1.00 84.12 351 ILE A CA 1
ATOM 2698 C C . ILE A 1 351 ? 2.275 -52.466 1.635 1.00 84.12 351 ILE A C 1
ATOM 2700 O O . ILE A 1 351 ? 2.611 -52.893 2.735 1.00 84.12 351 ILE A O 1
ATOM 2704 N N . LEU A 1 352 ? 1.035 -52.633 1.168 1.00 82.31 352 LEU A N 1
ATOM 2705 C CA . LEU A 1 352 ? 0.002 -53.371 1.903 1.00 82.31 352 LEU A CA 1
ATOM 2706 C C . LEU A 1 352 ? 0.166 -54.892 1.801 1.00 82.31 352 LEU A C 1
ATOM 2708 O O . LEU A 1 352 ? -0.013 -55.606 2.786 1.00 82.31 352 LEU A O 1
ATOM 2712 N N . ILE A 1 353 ? 0.505 -55.401 0.618 1.00 81.88 353 ILE A N 1
ATOM 2713 C CA . ILE A 1 353 ? 0.518 -56.840 0.334 1.00 81.88 353 ILE A CA 1
ATOM 2714 C C . ILE A 1 353 ? 1.796 -57.508 0.853 1.00 81.88 353 ILE A C 1
ATOM 2716 O O . ILE A 1 353 ? 1.722 -58.618 1.378 1.00 81.88 353 ILE A O 1
ATOM 2720 N N . ILE A 1 354 ? 2.959 -56.855 0.758 1.00 84.00 354 ILE A N 1
ATOM 2721 C CA . ILE A 1 354 ? 4.245 -57.437 1.179 1.00 84.00 354 ILE A CA 1
ATOM 2722 C C . ILE A 1 354 ? 4.237 -57.843 2.668 1.00 84.00 354 ILE A C 1
ATOM 2724 O O . ILE A 1 354 ? 4.584 -58.990 2.956 1.00 84.00 354 ILE A O 1
ATOM 2728 N N . PRO A 1 355 ? 3.787 -57.005 3.624 1.00 82.44 355 PRO A N 1
ATOM 2729 C CA . PRO A 1 355 ? 3.699 -57.396 5.030 1.00 82.44 355 PRO A CA 1
ATOM 2730 C C . PRO A 1 355 ? 2.735 -58.562 5.257 1.00 82.44 355 PRO A C 1
ATOM 2732 O O . PRO A 1 355 ? 3.041 -59.469 6.028 1.00 82.44 355 PRO A O 1
ATOM 2735 N N . ILE A 1 356 ? 1.595 -58.582 4.555 1.00 82.88 356 ILE A N 1
ATOM 2736 C CA . ILE A 1 356 ? 0.608 -59.665 4.656 1.00 82.88 356 ILE A CA 1
ATOM 2737 C C . ILE A 1 356 ? 1.213 -60.980 4.154 1.00 82.88 356 ILE A C 1
ATOM 2739 O O . ILE A 1 356 ? 1.099 -62.000 4.831 1.00 82.88 356 ILE A O 1
ATOM 2743 N N . LEU A 1 357 ? 1.912 -60.965 3.016 1.00 80.62 357 LEU A N 1
ATOM 2744 C CA . LEU A 1 357 ? 2.602 -62.141 2.484 1.00 80.62 357 LEU A CA 1
ATOM 2745 C C . LEU A 1 357 ? 3.715 -62.625 3.416 1.00 80.62 357 LEU A C 1
ATOM 2747 O O . LEU A 1 357 ? 3.836 -63.831 3.623 1.00 80.62 357 LEU A O 1
ATOM 2751 N N . ILE A 1 358 ? 4.485 -61.716 4.024 1.00 81.12 358 ILE A N 1
ATOM 2752 C CA . ILE A 1 358 ? 5.506 -62.067 5.021 1.00 81.12 358 ILE A CA 1
ATOM 2753 C C . ILE A 1 358 ? 4.853 -62.746 6.230 1.00 81.12 358 ILE A C 1
ATOM 2755 O O . ILE A 1 358 ? 5.298 -63.818 6.642 1.00 81.12 358 ILE A O 1
ATOM 2759 N N . ILE A 1 359 ? 3.764 -62.186 6.763 1.00 81.50 359 ILE A N 1
ATOM 2760 C CA . ILE A 1 359 ? 3.026 -62.768 7.893 1.00 81.50 359 ILE A CA 1
ATOM 2761 C C . ILE A 1 359 ? 2.468 -64.149 7.527 1.00 81.50 359 ILE A C 1
ATOM 2763 O O . ILE A 1 359 ? 2.621 -65.096 8.298 1.00 81.50 359 ILE A O 1
ATOM 2767 N N . VAL A 1 360 ? 1.860 -64.301 6.348 1.00 79.69 360 VAL A N 1
ATOM 2768 C CA . VAL A 1 360 ? 1.325 -65.588 5.878 1.00 79.69 360 VAL A CA 1
ATOM 2769 C C . VAL A 1 360 ? 2.444 -66.612 5.695 1.00 79.69 360 VAL A C 1
ATOM 2771 O O . VAL A 1 360 ? 2.302 -67.748 6.144 1.00 79.69 360 VAL A O 1
ATOM 2774 N N . ALA A 1 361 ? 3.574 -66.237 5.098 1.00 73.81 361 ALA A N 1
ATOM 2775 C CA . ALA A 1 361 ? 4.704 -67.136 4.877 1.00 73.81 361 ALA A CA 1
ATOM 2776 C C . ALA A 1 361 ? 5.397 -67.553 6.189 1.00 73.81 361 ALA A C 1
ATOM 2778 O O . ALA A 1 361 ? 5.829 -68.703 6.312 1.00 73.81 361 ALA A O 1
ATOM 2779 N N . LEU A 1 362 ? 5.435 -66.671 7.196 1.00 73.69 362 LEU A N 1
ATOM 2780 C CA . LEU A 1 362 ? 5.875 -67.005 8.554 1.00 73.69 362 LEU A CA 1
ATOM 2781 C C . LEU A 1 362 ? 4.895 -67.965 9.243 1.00 73.69 362 LEU A C 1
ATOM 2783 O O . LEU A 1 362 ? 5.318 -68.956 9.835 1.00 73.69 362 LEU A O 1
ATOM 2787 N N . LYS A 1 363 ? 3.585 -67.718 9.124 1.00 74.75 363 LYS A N 1
ATOM 2788 C CA . LYS A 1 363 ? 2.541 -68.506 9.802 1.00 74.75 363 LYS A CA 1
ATOM 2789 C C . LYS A 1 363 ? 2.305 -69.882 9.166 1.00 74.75 363 LYS A C 1
ATOM 2791 O O . LYS A 1 363 ? 1.933 -70.820 9.860 1.00 74.75 363 LYS A O 1
ATOM 2796 N N . THR A 1 364 ? 2.543 -70.016 7.861 1.00 74.56 364 THR A N 1
ATOM 2797 C CA . THR A 1 364 ? 2.401 -71.277 7.102 1.00 74.56 364 THR A CA 1
ATOM 2798 C C . THR A 1 364 ? 3.703 -72.079 7.002 1.00 74.56 364 THR A C 1
ATOM 2800 O O . THR A 1 364 ? 3.710 -73.178 6.447 1.00 74.56 364 THR A O 1
ATOM 2803 N N . GLY A 1 365 ? 4.817 -71.556 7.534 1.00 67.88 365 GLY A N 1
ATOM 2804 C CA . GLY A 1 365 ? 6.126 -72.213 7.479 1.00 67.88 365 GLY A CA 1
ATOM 2805 C C . GLY A 1 365 ? 6.713 -72.319 6.066 1.00 67.88 365 GLY A C 1
ATOM 2806 O O . GLY A 1 365 ? 7.615 -73.127 5.837 1.00 67.88 365 GLY A O 1
ATOM 2807 N N . LEU A 1 366 ? 6.225 -71.517 5.113 1.00 66.06 366 LEU A N 1
ATOM 2808 C CA . LEU A 1 366 ? 6.619 -71.567 3.701 1.00 66.06 366 LEU A CA 1
ATOM 2809 C C . LEU A 1 366 ? 8.128 -71.317 3.515 1.00 66.06 366 LEU A C 1
ATOM 2811 O O . LEU A 1 366 ? 8.773 -71.983 2.706 1.00 66.06 366 LEU A O 1
ATOM 2815 N N . PHE A 1 367 ? 8.717 -70.441 4.337 1.00 61.88 367 PHE A N 1
ATOM 2816 C CA . PHE A 1 367 ? 10.161 -70.179 4.340 1.00 61.88 367 PHE A CA 1
ATOM 2817 C C . PHE A 1 367 ? 11.004 -71.399 4.754 1.00 61.88 367 PHE A C 1
ATOM 2819 O O . PHE A 1 367 ? 12.090 -71.591 4.214 1.00 61.88 367 PHE A O 1
ATOM 2826 N N . LYS A 1 368 ? 10.497 -72.278 5.636 1.00 61.41 368 LYS A N 1
ATOM 2827 C CA . LYS A 1 368 ? 11.175 -73.545 5.983 1.00 61.41 368 LYS A CA 1
ATOM 2828 C C . LYS A 1 368 ? 11.176 -74.531 4.811 1.00 61.41 368 LYS A C 1
ATOM 2830 O O . LYS A 1 368 ? 12.166 -75.229 4.613 1.00 61.41 368 LYS A O 1
ATOM 2835 N N . LYS A 1 369 ? 10.097 -74.565 4.018 1.00 61.41 369 LYS A N 1
ATOM 2836 C CA . LYS A 1 369 ? 9.995 -75.429 2.828 1.00 61.41 369 LYS A CA 1
ATOM 2837 C C . LYS A 1 369 ? 10.893 -74.954 1.682 1.00 61.41 369 LYS A C 1
ATOM 2839 O O . LYS A 1 369 ? 11.532 -75.779 1.041 1.00 61.41 369 LYS A O 1
ATOM 2844 N N . LEU A 1 370 ? 10.995 -73.641 1.459 1.00 60.38 370 LEU A N 1
ATOM 2845 C CA . LEU A 1 370 ? 11.901 -73.073 0.451 1.00 60.38 370 LEU A CA 1
ATOM 2846 C C . LEU A 1 370 ? 13.380 -73.246 0.835 1.00 60.38 370 LEU A C 1
ATOM 2848 O O . LEU A 1 370 ? 14.183 -73.598 -0.021 1.00 60.38 370 LEU A O 1
ATOM 2852 N N . ALA A 1 371 ? 13.741 -73.102 2.114 1.00 60.19 371 ALA A N 1
ATOM 2853 C CA . ALA A 1 371 ? 15.110 -73.348 2.577 1.00 60.19 371 ALA A CA 1
ATOM 2854 C C . ALA A 1 371 ? 15.552 -74.818 2.410 1.00 60.19 371 ALA A C 1
ATOM 2856 O O . ALA A 1 371 ? 16.713 -75.076 2.107 1.00 60.19 371 ALA A O 1
ATOM 2857 N N . GLN A 1 372 ? 14.632 -75.782 2.548 1.00 59.78 372 GLN A N 1
ATOM 2858 C CA . GLN A 1 372 ? 14.912 -77.198 2.266 1.00 59.78 372 GLN A CA 1
ATOM 2859 C C . GLN A 1 372 ? 15.041 -77.499 0.767 1.00 59.78 372 GLN A C 1
ATOM 2861 O O . GLN A 1 372 ? 15.826 -78.362 0.393 1.00 59.78 372 GLN A O 1
ATOM 2866 N N . ALA A 1 373 ? 14.313 -76.786 -0.097 1.00 58.69 373 ALA A N 1
ATOM 2867 C CA . ALA A 1 373 ? 14.409 -76.964 -1.547 1.00 58.69 373 ALA A CA 1
ATOM 2868 C C . ALA A 1 373 ? 15.730 -76.429 -2.140 1.00 58.69 373 ALA A C 1
ATOM 2870 O O . ALA A 1 373 ? 16.137 -76.873 -3.210 1.00 58.69 373 ALA A O 1
ATOM 2871 N N . PHE A 1 374 ? 16.408 -75.510 -1.441 1.00 56.75 374 PHE A N 1
ATOM 2872 C CA . PHE A 1 374 ? 17.670 -74.897 -1.874 1.00 56.75 374 PHE A CA 1
ATOM 2873 C C . PHE A 1 374 ? 18.907 -75.350 -1.076 1.00 56.75 374 PHE A C 1
ATOM 2875 O O . PHE A 1 374 ? 19.982 -74.776 -1.256 1.00 56.75 374 PHE A O 1
ATOM 2882 N N . SER A 1 375 ? 18.817 -76.382 -0.223 1.00 56.00 375 SER A N 1
ATOM 2883 C CA . SER A 1 375 ? 20.020 -76.932 0.414 1.00 56.00 375 SER A CA 1
ATOM 2884 C C . SER A 1 375 ? 20.846 -77.717 -0.613 1.00 56.00 375 SER A C 1
ATOM 2886 O O . SER A 1 375 ? 20.552 -78.875 -0.915 1.00 56.00 375 SER A O 1
ATOM 2888 N N . LEU A 1 376 ? 21.879 -77.078 -1.163 1.00 56.12 376 LEU A N 1
ATOM 2889 C CA . LEU A 1 376 ? 22.914 -77.732 -1.962 1.00 56.12 376 LEU A CA 1
ATOM 2890 C C . LEU A 1 376 ? 23.596 -78.815 -1.110 1.00 56.12 376 LEU A C 1
ATOM 2892 O O . LEU A 1 376 ? 24.163 -78.522 -0.058 1.00 56.12 376 LEU A O 1
ATOM 2896 N N . ARG A 1 377 ? 23.509 -80.074 -1.553 1.00 55.97 377 ARG A N 1
ATOM 2897 C CA . ARG A 1 377 ? 24.241 -81.209 -0.974 1.00 55.97 377 ARG A CA 1
ATOM 2898 C C . ARG A 1 377 ? 25.738 -80.984 -1.214 1.00 55.97 377 ARG A C 1
ATOM 2900 O O . ARG A 1 377 ? 26.139 -80.773 -2.357 1.00 55.97 377 ARG A O 1
ATOM 2907 N N . SER A 1 378 ? 26.542 -81.011 -0.157 1.00 59.72 378 SER A N 1
ATOM 2908 C CA . SER A 1 378 ? 28.000 -80.886 -0.244 1.00 59.72 378 SER A CA 1
ATOM 2909 C C . SER A 1 378 ? 28.598 -82.064 -1.034 1.00 59.72 378 SER A C 1
ATOM 2911 O O . SER A 1 378 ? 28.168 -83.193 -0.791 1.00 59.72 378 SER A O 1
ATOM 2913 N N . PRO A 1 379 ? 29.558 -81.850 -1.955 1.00 51.72 379 PRO A N 1
ATOM 2914 C CA . PRO A 1 379 ? 30.252 -82.941 -2.639 1.00 51.72 379 PRO A CA 1
ATOM 2915 C C . PRO A 1 379 ? 31.170 -83.711 -1.683 1.00 51.72 379 PRO A C 1
ATOM 2917 O O . PRO A 1 379 ? 31.855 -83.101 -0.860 1.00 51.72 379 PRO A O 1
ATOM 2920 N N . ASP A 1 380 ? 31.183 -85.037 -1.823 1.00 57.19 380 ASP A N 1
ATOM 2921 C CA . ASP A 1 380 ? 32.043 -85.949 -1.071 1.00 57.19 380 ASP A CA 1
ATOM 2922 C C . ASP A 1 380 ? 33.533 -85.723 -1.384 1.00 57.19 380 ASP A C 1
ATOM 2924 O O . ASP A 1 380 ? 33.936 -85.439 -2.515 1.00 57.19 380 ASP A O 1
ATOM 2928 N N . TYR A 1 381 ? 34.333 -85.838 -0.328 1.00 50.69 381 TYR A N 1
ATOM 2929 C CA . TYR A 1 381 ? 35.777 -85.635 -0.272 1.00 50.69 381 TYR A CA 1
ATOM 2930 C C . TYR A 1 381 ? 36.514 -86.833 -0.900 1.00 50.69 381 TYR A C 1
ATOM 2932 O O . TYR A 1 381 ? 36.236 -87.974 -0.535 1.00 50.69 381 TYR A O 1
ATOM 2940 N N . TYR A 1 382 ? 37.474 -86.585 -1.796 1.00 50.19 382 TYR A N 1
ATOM 2941 C CA . TYR A 1 382 ? 38.489 -87.573 -2.181 1.00 50.19 382 TYR A CA 1
ATOM 2942 C C . TYR A 1 382 ? 39.855 -87.102 -1.669 1.00 50.19 382 TYR A C 1
ATOM 2944 O O . TYR A 1 382 ? 40.324 -86.032 -2.058 1.00 50.19 382 TYR A O 1
ATOM 2952 N N . ASP A 1 383 ? 40.452 -87.904 -0.784 1.00 52.56 383 ASP A N 1
ATOM 2953 C CA . ASP A 1 383 ? 41.863 -87.830 -0.396 1.00 52.56 383 ASP A CA 1
ATOM 2954 C C . ASP A 1 383 ? 42.769 -88.407 -1.503 1.00 52.56 383 ASP A C 1
ATOM 2956 O O . ASP A 1 383 ? 42.334 -89.240 -2.300 1.00 52.56 383 ASP A O 1
ATOM 2960 N N . PHE A 1 384 ? 44.006 -87.898 -1.518 1.00 55.75 384 PHE A N 1
ATOM 2961 C CA . PHE A 1 384 ? 45.086 -88.038 -2.508 1.00 55.75 384 PHE A CA 1
ATOM 2962 C C . PHE A 1 384 ? 45.453 -89.451 -2.977 1.00 55.75 384 PHE A C 1
ATOM 2964 O O . PHE A 1 384 ? 45.474 -90.384 -2.142 1.00 55.75 384 PHE A O 1
#

Radius of gyration: 34.19 Å; chains: 1; bounding box: 82×106×75 Å

Foldseek 3Di:
DKKKFAWQAADDPQQQPCPHPVVVVVQVLVWVLVCVQVCVVVVPWWDTKGWDGFDPPHTMTIIDTHTHPDPCDDDQLRVLLSVLQVCPPPCDSPPIHTPNQRMGDVPDGLQNRFWDKKKKKFWFLFFDDPQCQDCPRPVQVVVQCLVCVQLQVLVCVVFVFHWPDRKGWRWDDDQRITITMIITTHSHSHDDDFVVSLVSSLPDDGPTHTDSQRIGIPNRTDDWDKFKFKWQFPQAADDPQQQHRNHPVVVVVFCLVQVLVCVLCVPQAFWDGKTFPGFDDPRTMTTMMTIGHPPRDDLVRSLVSCLVCQVSSVVSVGNTDNVRTDGPDDPDPDPPPPVVVVVVVVVVVCVVVVVVVVVVCVVVVVVVVVVVVPPDDDDDDDDD

pLDDT: mean 89.6, std 12.84, range [34.44, 98.69]